Protein 7XVI (pdb70)

Sequence (406 aa):
LKSTTNEQLMSWLNGGKNADDVFKLLTLDDAAETLLASPQLQAWIKFMKKFNTENPKQQTTLIKTLTSHYGDDGVAKIIEAAKQVPATATIAKRLQTEQTQRWIAYEKSPDVVFKLLKLNNAGDKLFKQPQVVTWAKYVDAFNKAHPEQKTTLFSMLKKYDEQTLVDMLIAAQKVPATEKIAVRVQADLTNAWLSIQKSPNAIFKLLKLDMGGDALLESPLFVAWTKYTDYYNLMYHKETFPVISTLTKNYPNDKLASILALASMNPSTESLASQLQRELLENWYKQGNAPSYVFKRLQLDKTGERLFDSPILDTWRQYVDYFRRRKPKQKVNMLAILKEHYKDDGVLAKMLVEASEVSSTKTMATDLLDAFTLRWMYNRESQWLRVEGTSKDNAIRKMYENYDQL

Solvent-accessible surface area: 22952 Å² total; per-residue (Å²): 204,74,86,49,71,110,132,58,10,80,62,21,26,119,60,61,68,60,3,70,48,0,0,51,50,8,83,1,52,135,13,37,152,79,0,11,74,15,89,65,0,91,9,0,31,118,3,23,122,98,24,31,98,111,49,99,190,75,139,26,46,14,9,106,5,1,23,66,62,39,32,20,38,13,1,0,88,11,0,17,66,10,69,151,84,115,95,6,39,104,19,0,152,144,1,7,60,50,3,16,112,60,7,40,73,140,126,73,43,10,58,65,0,13,112,75,0,108,1,58,102,15,20,99,102,0,14,146,48,63,3,0,31,2,0,0,94,0,0,63,25,27,33,170,45,46,108,146,74,174,23,52,0,16,58,26,1,148,141,33,91,60,84,52,2,9,71,14,3,52,58,7,80,148,82,105,75,8,74,108,2,2,76,72,0,54,54,36,0,24,102,30,10,10,82,116,93,60,36,0,27,27,1,0,106,22,18,126,12,59,159,50,5,132,42,6,7,90,29,105,44,1,76,60,1,18,105,8,1,63,121,2,28,133,104,43,128,194,89,68,50,56,29,3,21,1,2,36,132,33,17,83,44,32,84,1,0,39,13,1,12,111,4,37,150,53,113,97,10,31,76,59,0,59,118,9,18,56,63,1,10,71,38,4,36,76,135,26,100,31,15,18,109,0,6,106,42,4,97,11,26,142,46,39,122,24,30,162,94,19,77,20,11,89,4,10,95,62,0,2,50,36,27,76,158,140,74,100,83,128,83,36,108,87,28,24,74,2,24,16,96,72,45,67,104,32,80,6,1,38,22,7,43,117,5,26,140,71,97,108,17,98,112,41,0,65,91,26,26,87,26,13,45,111,103,38,56,209,84,85,74,112,84,94,96,28,119,106,62,142,35,79,42,4,64,69,34,114,148,27,89,104,48,57,121,194

Radius of gyration: 36.87 Å; Cα contacts (8 Å, |Δi|>4): 332; chains: 1; bounding box: 82×107×44 Å

Structure (mmCIF, N/CA/C/O backbone):
data_7XVI
#
_entry.id   7XVI
#
_cell.length_a   47.846
_cell.length_b   89.385
_cell.length_c   129.367
_cell.angle_alpha   90.000
_cell.angle_beta   90.000
_cell.angle_gamma   90.000
#
_symmetry.space_group_name_H-M   'P 2 21 21'
#
loop_
_entity.id
_entity.type
_entity.pdbx_description
1 polymer PITG_15142
2 non-polymer 1,2-ETHANEDIOL
3 non-polymer 'CADMIUM ION'
4 water water
#
loop_
_atom_site.group_PDB
_atom_site.id
_atom_site.type_symbol
_atom_site.label_atom_id
_atom_site.label_alt_id
_atom_site.label_comp_id
_atom_site.label_asym_id
_atom_site.label_entity_id
_atom_site.label_seq_id
_atom_site.pdbx_PDB_ins_code
_atom_site.Cartn_x
_atom_site.Cartn_y
_atom_site.Cartn_z
_atom_site.occupancy
_atom_site.B_iso_or_equiv
_atom_site.auth_seq_id
_atom_site.auth_comp_id
_atom_site.auth_asym_id
_atom_site.auth_atom_id
_atom_site.pdbx_PDB_model_num
ATOM 1 N N . LEU A 1 52 ? 40.650 -52.370 32.029 1.00 60.39 74 LEU A N 1
ATOM 2 C CA . LEU A 1 52 ? 41.638 -53.253 32.637 1.00 63.44 74 LEU A CA 1
ATOM 3 C C . LEU A 1 52 ? 41.968 -54.436 31.729 1.00 61.95 74 LEU A C 1
ATOM 4 O O . LEU A 1 52 ? 42.815 -54.329 30.842 1.00 55.51 74 LEU A O 1
ATOM 9 N N . LYS A 1 53 ? 41.290 -55.561 31.949 1.00 58.67 75 LYS A N 1
ATOM 10 C CA . LYS A 1 53 ? 41.611 -56.780 31.218 1.00 66.28 75 LYS A CA 1
ATOM 11 C C . LYS A 1 53 ? 41.442 -56.566 29.720 1.00 62.36 75 LYS A C 1
ATOM 12 O O . LYS A 1 53 ? 40.437 -56.007 29.269 1.00 58.80 75 LYS A O 1
ATOM 18 N N . SER A 1 54 ? 42.423 -57.022 28.946 1.00 56.74 76 SER A N 1
ATOM 19 C CA . SER A 1 54 ? 42.267 -57.081 27.500 1.00 56.34 76 SER A CA 1
ATOM 20 C C . SER A 1 54 ? 41.533 -58.366 27.139 1.00 55.71 76 SER A C 1
ATOM 21 O O . SER A 1 54 ? 41.941 -59.460 27.543 1.00 55.90 76 SER A O 1
ATOM 24 N N . THR A 1 55 ? 40.444 -58.231 26.384 1.00 49.42 77 THR A N 1
ATOM 25 C CA . THR A 1 55 ? 39.509 -59.337 26.171 1.00 47.98 77 THR A CA 1
ATOM 26 C C . THR A 1 55 ? 39.914 -60.144 24.936 1.00 47.71 77 THR A C 1
ATOM 27 O O . THR A 1 55 ? 39.311 -60.071 23.864 1.00 46.31 77 THR A O 1
ATOM 31 N N . THR A 1 56 ? 40.968 -60.930 25.115 1.00 39.14 78 THR A N 1
ATOM 32 C CA . THR A 1 56 ? 41.407 -61.856 24.084 1.00 34.42 78 THR A CA 1
ATOM 33 C C . THR A 1 56 ? 40.622 -63.158 24.182 1.00 40.18 78 THR A C 1
ATOM 34 O O . THR A 1 56 ? 40.143 -63.535 25.254 1.00 45.55 78 THR A O 1
ATOM 38 N N . ASN A 1 57 ? 40.501 -63.855 23.048 1.00 39.24 79 ASN A N 1
ATOM 39 C CA . ASN A 1 57 ? 39.970 -65.216 23.079 1.00 35.05 79 ASN A CA 1
ATOM 40 C C . ASN A 1 57 ? 40.686 -66.047 24.131 1.00 36.46 79 ASN A C 1
ATOM 41 O O . ASN A 1 57 ? 40.061 -66.809 24.874 1.00 35.17 79 ASN A O 1
ATOM 46 N N . GLU A 1 58 ? 42.012 -65.930 24.184 1.00 39.19 80 GLU A N 1
ATOM 47 C CA . GLU A 1 58 ? 42.808 -66.743 25.095 1.00 33.40 80 GLU A CA 1
ATOM 48 C C . GLU A 1 58 ? 42.455 -66.438 26.551 1.00 32.40 80 GLU A C 1
ATOM 49 O O . GLU A 1 58 ? 42.293 -67.348 27.376 1.00 30.70 80 GLU A O 1
ATOM 55 N N . GLN A 1 59 ? 42.305 -65.149 26.871 1.00 37.99 81 GLN A N 1
ATOM 56 C CA . GLN A 1 59 ? 41.778 -64.721 28.168 1.00 41.83 81 GLN A CA 1
ATOM 57 C C . GLN A 1 59 ? 40.432 -65.362 28.484 1.00 40.33 81 GLN A C 1
ATOM 58 O O . GLN A 1 59 ? 40.214 -65.882 29.588 1.00 34.26 81 GLN A O 1
ATOM 64 N N . LEU A 1 60 ? 39.495 -65.289 27.538 1.00 40.66 82 LEU A N 1
ATOM 65 C CA . LEU A 1 60 ? 38.153 -65.800 27.794 1.00 34.50 82 LEU A CA 1
ATOM 66 C C . LEU A 1 60 ? 38.176 -67.306 28.015 1.00 33.45 82 LEU A C 1
ATOM 67 O O . LEU A 1 60 ? 37.428 -67.830 28.847 1.00 28.20 82 LEU A O 1
ATOM 72 N N . MET A 1 61 ? 39.018 -68.020 27.266 1.00 38.92 83 MET A N 1
ATOM 73 C CA . MET A 1 61 ? 39.194 -69.449 27.503 1.00 36.49 83 MET A CA 1
ATOM 74 C C . MET A 1 61 ? 39.716 -69.698 28.911 1.00 39.75 83 MET A C 1
ATOM 75 O O . MET A 1 61 ? 39.234 -70.593 29.620 1.00 38.96 83 MET A O 1
ATOM 80 N N . SER A 1 62 ? 40.707 -68.909 29.334 1.00 44.11 84 SER A N 1
ATOM 81 C CA . SER A 1 62 ? 41.192 -69.019 30.704 1.00 38.54 84 SER A CA 1
ATOM 82 C C . SER A 1 62 ? 40.038 -68.898 31.691 1.00 35.13 84 SER A C 1
ATOM 83 O O . SER A 1 62 ? 39.875 -69.738 32.582 1.00 38.03 84 SER A O 1
ATOM 86 N N . TRP A 1 63 ? 39.207 -67.863 31.530 1.00 42.87 85 TRP A N 1
ATOM 87 C CA . TRP A 1 63 ? 38.074 -67.687 32.439 1.00 39.15 85 TRP A CA 1
ATOM 88 C C . TRP A 1 63 ? 37.140 -68.889 32.405 1.00 42.30 85 TRP A C 1
ATOM 89 O O . TRP A 1 63 ? 36.789 -69.447 33.451 1.00 44.18 85 TRP A O 1
ATOM 100 N N . LEU A 1 64 ? 36.717 -69.297 31.207 1.00 37.33 86 LEU A N 1
ATOM 101 C CA . LEU A 1 64 ? 35.735 -70.371 31.094 1.00 36.89 86 LEU A CA 1
ATOM 102 C C . LEU A 1 64 ? 36.229 -71.634 31.785 1.00 41.06 86 LEU A C 1
ATOM 103 O O . LEU A 1 64 ? 35.498 -72.256 32.565 1.00 43.88 86 LEU A O 1
ATOM 108 N N . ASN A 1 65 ? 37.479 -72.020 31.523 1.00 36.44 87 ASN A N 1
ATOM 109 C CA . ASN A 1 65 ? 38.015 -73.202 32.188 1.00 39.43 87 ASN A CA 1
ATOM 110 C C . ASN A 1 65 ? 38.263 -72.945 33.669 1.00 40.79 87 ASN A C 1
ATOM 111 O O . ASN A 1 65 ? 38.245 -73.885 34.472 1.00 44.89 87 ASN A O 1
ATOM 116 N N . GLY A 1 66 ? 38.477 -71.685 34.050 1.00 37.78 88 GLY A N 1
ATOM 117 C CA . GLY A 1 66 ? 38.703 -71.333 35.441 1.00 43.40 88 GLY A CA 1
ATOM 118 C C . GLY A 1 66 ? 37.489 -71.479 36.336 1.00 42.86 88 GLY A C 1
ATOM 119 O O . GLY A 1 66 ? 37.615 -71.298 37.552 1.00 36.07 88 GLY A O 1
ATOM 120 N N . GLY A 1 67 ? 36.323 -71.779 35.769 1.00 40.29 89 GLY A N 1
ATOM 121 C CA . GLY A 1 67 ? 35.120 -71.989 36.543 1.00 46.05 89 GLY A CA 1
ATOM 122 C C . GLY A 1 67 ? 34.158 -70.820 36.570 1.00 45.43 89 GLY A C 1
ATOM 123 O O . GLY A 1 67 ? 33.035 -70.979 37.065 1.00 52.56 89 GLY A O 1
ATOM 124 N N . LYS A 1 68 ? 34.558 -69.659 36.057 1.00 40.23 90 LYS A N 1
ATOM 125 C CA . LYS A 1 68 ? 33.656 -68.517 36.018 1.00 37.35 90 LYS A CA 1
ATOM 126 C C . LYS A 1 68 ? 32.414 -68.844 35.198 1.00 40.29 90 LYS A C 1
ATOM 127 O O . LYS A 1 68 ? 32.471 -69.584 34.212 1.00 46.18 90 LYS A O 1
ATOM 133 N N . ASN A 1 69 ? 31.282 -68.288 35.616 1.00 36.63 91 ASN A N 1
ATOM 134 C CA . ASN A 1 69 ? 30.054 -68.347 34.837 1.00 34.17 91 ASN A CA 1
ATOM 135 C C . ASN A 1 69 ? 29.764 -66.975 34.231 1.00 36.82 91 ASN A C 1
ATOM 136 O O . ASN A 1 69 ? 30.539 -66.024 34.377 1.00 38.83 91 ASN A O 1
ATOM 141 N N . ALA A 1 70 ? 28.627 -66.883 33.537 1.00 30.53 92 ALA A N 1
ATOM 142 C CA . ALA A 1 70 ? 28.338 -65.702 32.728 1.00 31.40 92 ALA A CA 1
ATOM 143 C C . ALA A 1 70 ? 28.249 -64.439 33.581 1.00 32.96 92 ALA A C 1
ATOM 144 O O . ALA A 1 70 ? 28.814 -63.400 33.223 1.00 29.34 92 ALA A O 1
ATOM 146 N N . ASP A 1 71 ? 27.543 -64.504 34.713 1.00 31.68 93 ASP A N 1
ATOM 147 C CA . ASP A 1 71 ? 27.411 -63.306 35.540 1.00 35.07 93 ASP A CA 1
ATOM 148 C C . ASP A 1 71 ? 28.735 -62.925 36.178 1.00 33.06 93 ASP A C 1
ATOM 149 O O . ASP A 1 71 ? 29.020 -61.732 36.367 1.00 34.86 93 ASP A O 1
ATOM 154 N N . ASP A 1 72 ? 29.558 -63.918 36.504 1.00 35.94 94 ASP A N 1
ATOM 155 C CA . ASP A 1 72 ? 30.898 -63.626 36.989 1.00 42.03 94 ASP A CA 1
ATOM 156 C C . ASP A 1 72 ? 31.648 -62.759 35.988 1.00 32.46 94 ASP A C 1
ATOM 157 O O . ASP A 1 72 ? 32.167 -61.695 36.336 1.00 28.51 94 ASP A O 1
ATOM 162 N N . VAL A 1 73 ? 31.675 -63.184 34.723 1.00 28.71 95 VAL A N 1
ATOM 163 C CA . VAL A 1 73 ? 32.392 -62.435 33.696 1.00 27.04 95 VAL A CA 1
ATOM 164 C C . VAL A 1 73 ? 31.743 -61.077 33.449 1.00 27.93 95 VAL A C 1
ATOM 165 O O . VAL A 1 73 ? 32.438 -60.095 33.157 1.00 25.82 95 VAL A O 1
ATOM 169 N N . PHE A 1 74 ? 30.412 -60.995 33.542 1.00 30.14 96 PHE A N 1
ATOM 170 C CA . PHE A 1 74 ? 29.740 -59.700 33.465 1.00 28.03 96 PHE A CA 1
ATOM 171 C C . PHE A 1 74 ? 30.299 -58.732 34.498 1.00 29.40 96 PHE A C 1
ATOM 172 O O . PHE A 1 74 ? 30.621 -57.581 34.183 1.00 33.92 96 PHE A O 1
ATOM 180 N N . LYS A 1 75 ? 30.407 -59.184 35.749 1.00 29.77 97 LYS A N 1
ATOM 181 C CA . LYS A 1 75 ? 30.963 -58.324 36.791 1.00 30.20 97 LYS A CA 1
ATOM 182 C C . LYS A 1 75 ? 32.443 -58.026 36.546 1.00 32.11 97 LYS A C 1
ATOM 183 O O . LYS A 1 75 ? 32.894 -56.893 36.756 1.00 33.42 97 LYS A O 1
ATOM 185 N N . LEU A 1 76 ? 33.217 -59.022 36.101 1.00 31.31 98 LEU A N 1
ATOM 186 C CA . LEU A 1 76 ? 34.640 -58.798 35.847 1.00 28.45 98 LEU A CA 1
ATOM 187 C C . LEU A 1 76 ? 34.865 -57.748 34.764 1.00 32.24 98 LEU A C 1
ATOM 188 O O . LEU A 1 76 ? 35.704 -56.855 34.920 1.00 38.78 98 LEU A O 1
ATOM 193 N N . LEU A 1 77 ? 34.131 -57.834 33.654 1.00 30.62 99 LEU A N 1
ATOM 194 C CA . LEU A 1 77 ? 34.290 -56.801 32.634 1.00 30.58 99 LEU A CA 1
ATOM 195 C C . LEU A 1 77 ? 33.693 -55.467 33.050 1.00 36.40 99 LEU A C 1
ATOM 196 O O . LEU A 1 77 ? 33.774 -54.505 32.276 1.00 36.47 99 LEU A O 1
ATOM 201 N N . THR A 1 78 ? 33.100 -55.387 34.242 1.00 36.32 100 THR A N 1
ATOM 202 C CA . THR A 1 78 ? 32.503 -54.152 34.748 1.00 39.43 100 THR A CA 1
ATOM 203 C C . THR A 1 78 ? 31.366 -53.674 33.847 1.00 40.11 100 THR A C 1
ATOM 204 O O . THR A 1 78 ? 31.182 -52.474 33.635 1.00 40.05 100 THR A O 1
ATOM 208 N N . LEU A 1 79 ? 30.594 -54.616 33.309 1.00 37.05 101 LEU A N 1
ATOM 209 C CA . LEU A 1 79 ? 29.440 -54.248 32.503 1.00 39.60 101 LEU A CA 1
ATOM 210 C C . LEU A 1 79 ? 28.193 -54.002 33.341 1.00 38.56 101 LEU A C 1
ATOM 211 O O . LEU A 1 79 ? 27.171 -53.575 32.794 1.00 33.67 101 LEU A O 1
ATOM 216 N N . ASP A 1 80 ? 28.247 -54.275 34.642 1.00 37.29 102 ASP A N 1
ATOM 217 C CA . ASP A 1 80 ? 27.370 -53.585 35.573 1.00 34.87 102 ASP A CA 1
ATOM 218 C C . ASP A 1 80 ? 27.916 -52.181 35.808 1.00 45.95 102 ASP A C 1
ATOM 219 O O . ASP A 1 80 ? 29.119 -51.932 35.687 1.00 48.60 102 ASP A O 1
ATOM 224 N N . ASP A 1 81 ? 27.022 -51.256 36.146 1.00 46.07 103 ASP A N 1
ATOM 225 C CA . ASP A 1 81 ? 27.411 -49.860 36.347 1.00 48.41 103 ASP A CA 1
ATOM 226 C C . ASP A 1 81 ? 28.155 -49.315 35.129 1.00 46.25 103 ASP A C 1
ATOM 227 O O . ASP A 1 81 ? 29.186 -48.650 35.248 1.00 47.37 103 ASP A O 1
ATOM 232 N N . ALA A 1 82 ? 27.641 -49.628 33.938 1.00 37.28 104 ALA A N 1
ATOM 233 C CA . ALA A 1 82 ? 28.148 -49.042 32.704 1.00 30.20 104 ALA A CA 1
ATOM 234 C C . ALA A 1 82 ? 27.009 -48.741 31.738 1.00 34.99 104 ALA A C 1
ATOM 235 O O . ALA A 1 82 ? 27.198 -48.781 30.517 1.00 37.80 104 ALA A O 1
ATOM 237 N N . ALA A 1 83 ? 25.823 -48.432 32.270 1.00 33.75 105 ALA A N 1
ATOM 238 C CA . ALA A 1 83 ? 24.657 -48.224 31.417 1.00 31.90 105 ALA A CA 1
ATOM 239 C C . ALA A 1 83 ? 24.892 -47.115 30.403 1.00 37.93 105 ALA A C 1
ATOM 240 O O . ALA A 1 83 ? 24.282 -47.117 29.328 1.00 38.05 105 ALA A O 1
ATOM 242 N N . GLU A 1 84 ? 25.763 -46.160 30.725 1.00 43.17 106 GLU A N 1
ATOM 243 C CA . GLU A 1 84 ? 26.040 -45.074 29.795 1.00 42.55 106 GLU A CA 1
ATOM 244 C C . GLU A 1 84 ? 26.738 -45.580 28.541 1.00 43.05 106 GLU A C 1
ATOM 245 O O . GLU A 1 84 ? 26.560 -45.009 27.459 1.00 45.85 106 GLU A O 1
ATOM 251 N N . THR A 1 85 ? 27.524 -46.651 28.662 1.00 41.30 107 THR A N 1
ATOM 252 C CA . THR A 1 85 ? 28.520 -46.986 27.656 1.00 48.67 107 THR A CA 1
ATOM 253 C C . THR A 1 85 ? 28.489 -48.428 27.167 1.00 44.77 107 THR A C 1
ATOM 254 O O . THR A 1 85 ? 29.127 -48.722 26.149 1.00 36.89 107 THR A O 1
ATOM 258 N N . LEU A 1 86 ? 27.767 -49.330 27.837 1.00 35.37 108 LEU A N 1
ATOM 259 C CA . LEU A 1 86 ? 28.007 -50.756 27.638 1.00 30.39 108 LEU A CA 1
ATOM 260 C C . LEU A 1 86 ? 27.584 -51.239 26.255 1.00 28.04 108 LEU A C 1
ATOM 261 O O . LEU A 1 86 ? 28.192 -52.175 25.722 1.00 32.23 108 LEU A O 1
ATOM 266 N N . LEU A 1 87 ? 26.556 -50.638 25.655 1.00 23.88 109 LEU A N 1
ATOM 267 C CA . LEU A 1 87 ? 26.124 -51.118 24.346 1.00 27.08 109 LEU A CA 1
ATOM 268 C C . LEU A 1 87 ? 27.169 -50.854 23.270 1.00 30.57 109 LEU A C 1
ATOM 269 O O . LEU A 1 87 ? 27.252 -51.607 22.294 1.00 31.14 109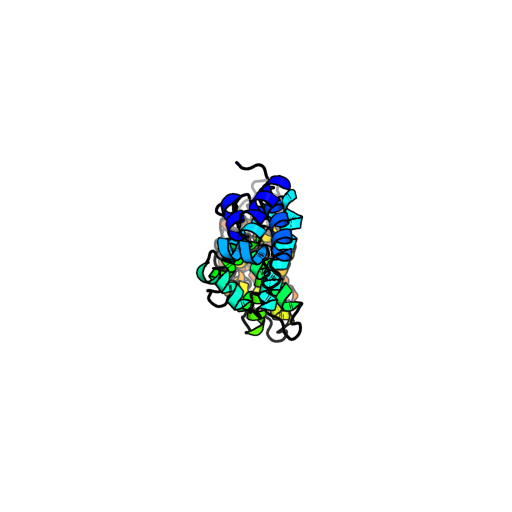 LEU A O 1
ATOM 274 N N . ALA A 1 88 ? 27.972 -49.802 23.425 1.00 33.09 110 ALA A N 1
ATOM 275 C CA . ALA A 1 88 ? 29.024 -49.500 22.466 1.00 34.98 110 ALA A CA 1
ATOM 276 C C . ALA A 1 88 ? 30.386 -50.052 22.868 1.00 38.53 110 ALA A C 1
ATOM 277 O O . ALA A 1 88 ? 31.257 -50.195 22.003 1.00 40.90 110 ALA A O 1
ATOM 279 N N . SER A 1 89 ? 30.592 -50.362 24.147 1.00 33.66 111 SER A N 1
ATOM 280 C CA . SER A 1 89 ? 31.880 -50.871 24.588 1.00 31.44 111 SER A CA 1
ATOM 281 C C . SER A 1 89 ? 32.156 -52.237 23.960 1.00 43.32 111 SER A C 1
ATOM 282 O O . SER A 1 89 ? 31.233 -53.027 23.736 1.00 46.12 111 SER A O 1
ATOM 285 N N . PRO A 1 90 ? 33.424 -52.541 23.668 1.00 40.67 112 PRO A N 1
ATOM 286 C CA . PRO A 1 90 ? 33.775 -53.891 23.204 1.00 39.67 112 PRO A CA 1
ATOM 287 C C . PRO A 1 90 ? 33.781 -54.934 24.311 1.00 37.46 112 PRO A C 1
ATOM 288 O O . PRO A 1 90 ? 33.812 -56.138 24.007 1.00 37.24 112 PRO A O 1
ATOM 292 N N . GLN A 1 91 ? 33.751 -54.516 25.579 1.00 30.72 113 GLN A N 1
ATOM 293 C CA . GLN A 1 91 ? 33.636 -55.485 26.662 1.00 32.07 113 GLN A CA 1
ATOM 294 C C . GLN A 1 91 ? 32.353 -56.291 26.528 1.00 29.56 113 GLN A C 1
ATOM 295 O O . GLN A 1 91 ? 32.338 -57.500 26.786 1.00 30.29 113 GLN A O 1
ATOM 301 N N . LEU A 1 92 ? 31.265 -55.642 26.113 1.00 29.41 114 LEU A N 1
ATOM 302 C CA . LEU A 1 92 ? 30.016 -56.368 25.921 1.00 28.15 114 LEU A CA 1
ATOM 303 C C . LEU A 1 92 ? 30.146 -57.411 24.818 1.00 28.23 114 LEU A C 1
ATOM 304 O O . LEU A 1 92 ? 29.615 -58.519 24.940 1.00 29.84 114 LEU A O 1
ATOM 309 N N . GLN A 1 93 ? 30.839 -57.078 23.728 1.00 29.96 115 GLN A N 1
ATOM 310 C CA . GLN A 1 93 ? 31.022 -58.051 22.655 1.00 29.03 115 GLN A CA 1
ATOM 311 C C . GLN A 1 93 ? 31.868 -59.231 23.119 1.00 31.11 115 GLN A C 1
ATOM 312 O O . GLN A 1 93 ? 31.568 -60.394 22.797 1.00 33.29 115 GLN A O 1
ATOM 318 N N . ALA A 1 94 ? 32.936 -58.954 23.870 1.00 25.00 116 ALA A N 1
ATOM 319 C CA . ALA A 1 94 ? 33.707 -60.043 24.452 1.00 24.30 116 ALA A CA 1
ATOM 320 C C . ALA A 1 94 ? 32.816 -60.922 25.320 1.00 30.87 116 ALA A C 1
ATOM 321 O O . ALA A 1 94 ? 32.882 -62.158 25.253 1.00 35.90 116 ALA A O 1
ATOM 323 N N . TRP A 1 95 ? 31.963 -60.297 26.133 1.00 28.32 117 TRP A N 1
ATOM 324 C CA . TRP A 1 95 ? 31.064 -61.067 26.980 1.00 23.35 117 TRP A CA 1
ATOM 325 C C . TRP A 1 95 ? 30.058 -61.860 26.157 1.00 24.68 117 TRP A C 1
ATOM 326 O O . TRP A 1 95 ? 29.594 -62.905 26.606 1.00 25.97 117 TRP A O 1
ATOM 337 N N . ILE A 1 96 ? 29.702 -61.386 24.963 1.00 26.58 118 ILE A N 1
ATOM 338 C CA . ILE A 1 96 ? 28.788 -62.146 24.110 1.00 30.32 118 ILE A CA 1
ATOM 339 C C . ILE A 1 96 ? 29.472 -63.406 23.583 1.00 31.20 118 ILE A C 1
ATOM 340 O O . ILE A 1 96 ? 28.888 -64.501 23.581 1.00 32.51 118 ILE A O 1
ATOM 345 N N . LYS A 1 97 ? 30.709 -63.263 23.100 1.00 28.58 119 LYS A N 1
ATOM 346 C CA . LYS A 1 97 ? 31.533 -64.439 22.818 1.00 28.35 119 LYS A CA 1
ATOM 347 C C . LYS A 1 97 ? 31.519 -65.422 23.982 1.00 29.04 119 LYS A C 1
ATOM 348 O O . LYS A 1 97 ? 31.215 -66.617 23.817 1.00 33.70 119 LYS A O 1
ATOM 354 N N . PHE A 1 98 ? 31.866 -64.931 25.170 1.00 23.96 120 PHE A N 1
ATOM 355 C CA . PHE A 1 98 ? 31.961 -65.827 26.313 1.00 21.14 120 PHE A CA 1
ATOM 356 C C . PHE A 1 98 ? 30.606 -66.450 26.620 1.00 23.53 120 PHE A C 1
ATOM 357 O O . PHE A 1 98 ? 30.530 -67.618 27.007 1.00 28.51 120 PHE A O 1
ATOM 365 N N . MET A 1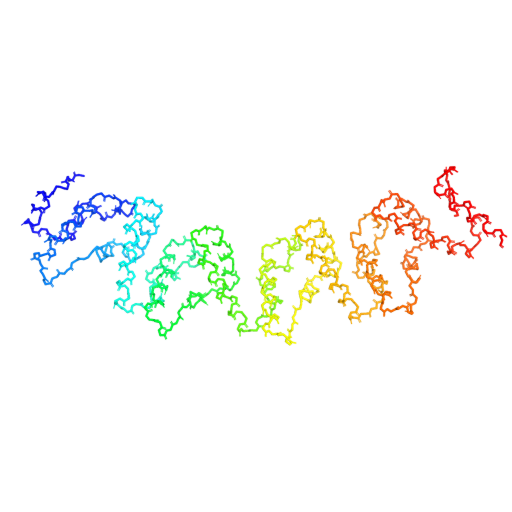 99 ? 29.526 -65.680 26.456 1.00 25.26 121 MET A N 1
ATOM 366 C CA . MET A 1 99 ? 28.179 -66.215 26.613 1.00 26.96 121 MET A CA 1
ATOM 367 C C . MET A 1 99 ? 27.961 -67.421 25.726 1.00 29.89 121 MET A C 1
ATOM 368 O O . MET A 1 99 ? 27.466 -68.455 26.179 1.00 30.33 121 MET A O 1
ATOM 373 N N . LYS A 1 100 ? 28.256 -67.281 24.436 1.00 27.45 122 LYS A N 1
ATOM 374 C CA . LYS A 1 100 ? 28.004 -68.389 23.523 1.00 27.11 122 LYS A CA 1
ATOM 375 C C . LYS A 1 100 ? 28.805 -69.613 23.936 1.00 31.31 122 LYS A C 1
ATOM 376 O O . LYS A 1 100 ? 28.274 -70.734 24.007 1.00 33.31 122 LYS A O 1
ATOM 382 N N . LYS A 1 101 ? 30.085 -69.418 24.248 1.00 30.55 123 LYS A N 1
ATOM 383 C CA . LYS A 1 101 ? 30.889 -70.593 24.558 1.00 25.72 123 LYS A CA 1
ATOM 384 C C . LYS A 1 101 ? 30.447 -71.231 25.874 1.00 31.99 123 LYS A C 1
ATOM 385 O O . LYS A 1 101 ? 30.452 -72.461 26.005 1.00 37.26 123 LYS A O 1
ATOM 391 N N . PHE A 1 102 ? 30.046 -70.417 26.853 1.00 32.02 124 PHE A N 1
ATOM 392 C CA . PHE A 1 102 ? 29.508 -70.944 28.105 1.00 26.93 124 PHE A CA 1
ATOM 393 C C . PHE A 1 102 ? 28.208 -71.701 27.868 1.00 26.33 124 PHE A C 1
ATOM 394 O O . PHE A 1 102 ? 27.996 -72.786 28.420 1.00 27.33 124 PHE A O 1
ATOM 402 N N . ASN A 1 103 ? 27.321 -71.130 27.051 1.00 29.00 125 ASN A N 1
ATOM 403 C CA . ASN A 1 103 ? 26.066 -71.782 26.698 1.00 29.61 125 ASN A CA 1
ATOM 404 C C . ASN A 1 103 ? 26.322 -73.178 26.162 1.00 36.98 125 ASN A C 1
ATOM 405 O O . ASN A 1 103 ? 25.669 -74.147 26.567 1.00 37.75 125 ASN A O 1
ATOM 410 N N . THR A 1 104 ? 27.277 -73.298 25.236 1.00 39.45 126 THR A N 1
ATOM 411 C CA . THR A 1 104 ? 27.586 -74.611 24.681 1.00 38.25 126 THR A CA 1
ATOM 412 C C . THR A 1 104 ? 27.921 -75.620 25.777 1.00 35.44 126 THR A C 1
ATOM 413 O O . THR A 1 104 ? 27.397 -76.739 25.786 1.00 33.35 126 THR A O 1
ATOM 417 N N . GLU A 1 105 ? 28.777 -75.238 26.725 1.00 37.86 127 GLU A N 1
ATOM 418 C CA . GLU A 1 105 ? 29.309 -76.234 27.646 1.00 40.36 127 GLU A CA 1
ATOM 419 C C . GLU A 1 105 ? 28.322 -76.588 28.754 1.00 34.92 127 GLU A C 1
ATOM 420 O O . GLU A 1 105 ? 28.514 -77.600 29.439 1.00 43.06 127 GLU A O 1
ATOM 426 N N . ASN A 1 106 ? 27.266 -75.788 28.933 1.00 30.24 128 ASN A N 1
ATOM 427 C CA . ASN A 1 106 ? 26.278 -75.977 29.995 1.00 33.07 128 ASN A CA 1
ATOM 428 C C . ASN A 1 106 ? 24.881 -76.077 29.366 1.00 34.97 128 ASN A C 1
ATOM 429 O O . ASN A 1 106 ? 24.077 -75.147 29.472 1.00 38.76 128 ASN A O 1
ATOM 434 N N . PRO A 1 107 ? 24.589 -77.191 28.687 1.00 37.12 129 PRO A N 1
ATOM 435 C CA . PRO A 1 107 ? 23.362 -77.256 27.867 1.00 40.13 129 PRO A CA 1
ATOM 436 C C . PRO A 1 107 ? 22.059 -77.324 28.659 1.00 46.37 129 PRO A C 1
ATOM 437 O O . PRO A 1 107 ? 21.005 -77.046 28.076 1.00 44.32 129 PRO A O 1
ATOM 441 N N . LYS A 1 108 ? 22.075 -77.657 29.950 1.00 49.03 130 LYS A N 1
ATOM 442 C CA . LYS A 1 108 ? 20.841 -77.720 30.724 1.00 52.21 130 LYS A CA 1
ATOM 443 C C . LYS A 1 108 ? 20.352 -76.342 31.139 1.00 51.69 130 LYS A C 1
ATOM 444 O O . LYS A 1 108 ? 19.218 -76.231 31.620 1.00 54.66 130 LYS A O 1
ATOM 450 N N . GLN A 1 109 ? 21.193 -75.310 30.972 1.00 46.75 131 GLN A N 1
ATOM 451 C CA . GLN A 1 109 ? 20.896 -73.895 31.206 1.00 40.85 131 GLN A CA 1
ATOM 452 C C . GLN A 1 109 ? 21.363 -72.991 30.074 1.00 41.50 131 GLN A C 1
ATOM 453 O O . GLN A 1 109 ? 22.503 -73.101 29.614 1.00 44.48 131 GLN A O 1
ATOM 459 N N . GLN A 1 110 ? 20.509 -72.040 29.690 1.00 42.16 132 GLN A N 1
ATOM 460 C CA . GLN A 1 110 ? 20.846 -71.037 28.687 1.00 39.06 132 GLN A CA 1
ATOM 461 C C . GLN A 1 110 ? 20.903 -69.668 29.348 1.00 31.76 132 GLN A C 1
ATOM 462 O O . GLN A 1 110 ? 20.139 -69.381 30.275 1.00 29.81 132 GLN A O 1
ATOM 468 N N . THR A 1 111 ? 21.829 -68.836 28.890 1.00 26.59 133 THR A N 1
ATOM 469 C CA . THR A 1 111 ? 21.835 -67.432 29.261 1.00 26.26 133 THR A CA 1
ATOM 470 C C . THR A 1 111 ? 21.681 -66.592 28.004 1.00 25.68 133 THR A C 1
ATOM 471 O O . THR A 1 111 ? 22.173 -66.951 26.929 1.00 26.78 133 THR A O 1
ATOM 475 N N . THR A 1 112 ? 20.969 -65.485 28.150 1.00 24.84 134 THR A N 1
ATOM 476 C CA . THR A 1 112 ? 20.759 -64.526 27.083 1.00 23.01 134 THR A CA 1
ATOM 477 C C . THR A 1 112 ? 21.286 -63.162 27.509 1.00 25.43 134 THR A C 1
ATOM 478 O O . THR A 1 112 ? 21.432 -62.868 28.700 1.00 29.62 134 THR A O 1
ATOM 482 N N . LEU A 1 113 ? 21.562 -62.328 26.507 1.00 19.77 135 LEU A N 1
ATOM 483 C CA . LEU A 1 113 ? 21.918 -60.936 26.763 1.00 21.40 135 LEU A CA 1
ATOM 484 C C . LEU A 1 113 ? 20.790 -60.195 27.469 1.00 21.05 135 LEU A C 1
ATOM 485 O O . LEU A 1 113 ? 21.014 -59.491 28.463 1.00 16.57 135 LEU A O 1
ATOM 490 N N . ILE A 1 114 ? 19.569 -60.332 26.950 1.00 23.43 136 ILE A N 1
ATOM 491 C CA . ILE A 1 114 ? 18.442 -59.563 27.465 1.00 21.25 136 ILE A CA 1
ATOM 492 C C . ILE A 1 114 ? 18.213 -59.887 28.935 1.00 21.73 136 ILE A C 1
ATOM 493 O O . ILE A 1 114 ? 18.020 -58.992 29.765 1.00 22.14 136 ILE A O 1
ATOM 498 N N . LYS A 1 115 ? 18.257 -61.177 29.281 1.00 23.08 137 LYS A N 1
ATOM 499 C CA . LYS A 1 115 ? 17.991 -61.587 30.656 1.00 20.95 137 LYS A CA 1
ATOM 500 C C . LYS A 1 115 ? 19.095 -61.125 31.602 1.00 19.32 137 LYS A C 1
ATOM 501 O O . LYS A 1 115 ? 18.820 -60.749 32.744 1.00 21.22 137 LYS A O 1
ATOM 507 N N . THR A 1 116 ? 20.349 -61.138 31.150 1.00 18.21 138 THR A N 1
ATOM 508 C CA . THR A 1 116 ? 21.445 -60.694 32.009 1.00 17.42 138 THR A CA 1
ATOM 509 C C . THR A 1 116 ? 21.375 -59.189 32.258 1.00 18.05 138 THR A C 1
ATOM 510 O O . THR A 1 116 ? 21.477 -58.725 33.406 1.00 19.09 138 THR A O 1
ATOM 514 N N . LEU A 1 117 ? 21.191 -58.408 31.190 1.00 19.65 139 LEU A N 1
ATOM 515 C CA . LEU A 1 117 ? 21.013 -56.971 31.367 1.00 18.25 139 LEU A CA 1
ATOM 516 C C . LEU A 1 117 ? 19.793 -56.669 32.223 1.00 18.28 139 LEU A C 1
ATOM 517 O O . LEU A 1 117 ? 19.787 -55.683 32.965 1.00 22.48 139 LEU A O 1
ATOM 522 N N . THR A 1 118 ? 18.755 -57.503 32.143 1.00 17.51 140 THR A N 1
ATOM 523 C CA . THR A 1 118 ? 17.605 -57.317 33.019 1.00 18.35 140 THR A CA 1
ATOM 524 C C . THR A 1 118 ? 17.980 -57.588 34.470 1.00 22.01 140 THR A C 1
ATOM 525 O O . THR A 1 118 ? 17.698 -56.773 35.351 1.00 26.15 140 THR A O 1
ATOM 529 N N . SER A 1 119 ? 18.670 -58.698 34.726 1.00 19.53 141 SER A N 1
ATOM 530 C CA . SER A 1 119 ? 19.118 -58.993 36.080 1.00 17.26 141 SER A CA 1
ATOM 531 C C . SER A 1 119 ? 19.907 -57.833 36.664 1.00 23.70 141 SER A C 1
ATOM 532 O O . SER A 1 119 ? 19.855 -57.589 37.875 1.00 30.43 141 SER A O 1
ATOM 535 N N . HIS A 1 120 ? 20.642 -57.105 35.825 1.00 21.33 142 HIS A N 1
ATOM 536 C CA . HIS A 1 120 ? 21.513 -56.060 36.349 1.00 19.52 142 HIS A CA 1
ATOM 537 C C . HIS A 1 120 ? 20.946 -54.644 36.254 1.00 24.28 142 HIS A C 1
ATOM 538 O O . HIS A 1 120 ? 21.545 -53.728 36.826 1.00 26.91 142 HIS A O 1
ATOM 545 N N . TYR A 1 121 ? 19.827 -54.425 35.551 1.00 27.08 143 TYR A N 1
ATOM 546 C CA . TYR A 1 121 ? 19.290 -53.073 35.418 1.00 22.30 143 TYR A CA 1
ATOM 547 C C . TYR A 1 121 ? 17.767 -52.971 35.479 1.00 27.12 143 TYR A C 1
ATOM 548 O O . TYR A 1 121 ? 17.227 -51.881 35.245 1.00 25.58 143 TYR A O 1
ATOM 557 N N . GLY A 1 122 ? 17.048 -54.048 35.754 1.00 21.31 144 GLY A N 1
ATOM 558 C CA . GLY A 1 122 ? 15.613 -53.966 35.628 1.00 23.72 144 GLY A CA 1
ATOM 559 C C . GLY A 1 122 ? 15.156 -53.678 34.210 1.00 23.44 144 GLY A C 1
ATOM 560 O O . GLY A 1 122 ? 15.937 -53.260 33.336 1.00 23.12 144 GLY A O 1
ATOM 561 N N . ASP A 1 123 ? 13.862 -53.902 33.981 1.00 20.55 145 ASP A N 1
ATOM 562 C CA . ASP A 1 123 ? 13.272 -53.563 32.696 1.00 19.06 145 ASP A CA 1
ATOM 563 C C . ASP A 1 123 ? 13.434 -52.077 32.408 1.00 20.29 145 ASP A C 1
ATOM 564 O O . ASP A 1 123 ? 13.657 -51.680 31.258 1.00 19.28 145 ASP A O 1
ATOM 569 N N . ASP A 1 124 ? 13.345 -51.240 33.446 1.00 24.70 146 ASP A N 1
ATOM 570 C CA . ASP A 1 124 ? 13.498 -49.804 33.241 1.00 23.91 146 ASP A CA 1
ATOM 571 C C . ASP A 1 124 ? 14.903 -49.448 32.761 1.00 26.14 146 ASP A C 1
ATOM 572 O O . ASP A 1 124 ? 15.051 -48.630 31.844 1.00 25.15 146 ASP A O 1
ATOM 577 N N . GLY A 1 125 ? 15.953 -50.038 33.349 1.00 21.47 147 GLY A N 1
ATOM 578 C CA . GLY A 1 125 ? 17.290 -49.749 32.873 1.00 19.78 147 GLY A CA 1
ATOM 579 C C . GLY A 1 125 ? 17.531 -50.259 31.469 1.00 17.42 147 GLY A C 1
ATOM 580 O O . GLY A 1 125 ? 18.155 -49.575 30.657 1.00 19.11 147 GLY A O 1
ATOM 581 N N . VAL A 1 126 ? 17.053 -51.466 31.156 1.00 13.30 148 VAL A N 1
ATOM 582 C CA . VAL A 1 126 ? 17.253 -51.953 29.793 1.00 12.42 148 VAL A CA 1
ATOM 583 C C . VAL A 1 126 ? 16.534 -51.049 28.795 1.00 15.30 148 VAL A C 1
ATOM 584 O O . VAL A 1 126 ? 17.075 -50.722 27.731 1.00 17.06 148 VAL A O 1
ATOM 588 N N . ALA A 1 127 ? 15.314 -50.619 29.124 1.00 18.58 149 ALA A N 1
ATOM 589 C CA . ALA A 1 127 ? 14.579 -49.730 28.229 1.00 18.20 149 ALA A CA 1
ATOM 590 C C . ALA A 1 127 ? 15.316 -48.410 28.040 1.00 18.26 149 ALA A C 1
ATOM 591 O O . ALA A 1 127 ? 15.475 -47.926 26.910 1.00 22.40 149 ALA A O 1
ATOM 593 N N . LYS A 1 128 ? 15.769 -47.807 29.141 1.00 15.59 150 LYS A N 1
ATOM 594 C CA . LYS A 1 128 ? 16.482 -46.541 29.041 1.00 14.89 150 LYS A CA 1
ATOM 595 C C . LYS A 1 128 ? 17.759 -46.702 28.232 1.00 16.87 150 LYS A C 1
ATOM 596 O O . LYS A 1 128 ? 18.092 -45.843 27.405 1.00 23.22 150 LYS A O 1
ATOM 602 N N . ILE A 1 129 ? 18.479 -47.806 28.441 1.00 14.71 151 ILE A N 1
ATOM 603 C CA . ILE A 1 129 ? 19.719 -48.036 27.712 1.00 14.78 151 ILE A CA 1
ATOM 604 C C . ILE A 1 129 ? 19.442 -48.165 26.223 1.00 15.79 151 ILE A C 1
ATOM 605 O O . ILE A 1 129 ? 20.154 -47.587 25.398 1.00 16.76 151 ILE A O 1
ATOM 610 N N . ILE A 1 130 ? 18.405 -48.918 25.850 1.00 17.47 152 ILE A N 1
ATOM 611 C CA . ILE A 1 130 ? 18.089 -49.081 24.432 1.00 20.02 152 ILE A CA 1
ATOM 612 C C . ILE A 1 130 ? 17.722 -47.742 23.808 1.00 23.58 152 ILE A C 1
ATOM 613 O O . ILE A 1 130 ? 18.178 -47.399 22.707 1.00 25.81 152 ILE A O 1
ATOM 618 N N . GLU A 1 131 ? 16.866 -46.976 24.488 1.00 22.31 153 GLU A N 1
ATOM 619 C CA . GLU A 1 131 ? 16.408 -45.715 23.915 1.00 21.73 153 GLU A CA 1
ATOM 620 C C . GLU A 1 131 ? 17.555 -44.725 23.766 1.00 24.54 153 GLU A C 1
ATOM 621 O O . GLU A 1 131 ? 17.649 -44.021 22.754 1.00 23.51 153 GLU A O 1
ATOM 627 N N . ALA A 1 132 ? 18.444 -44.658 24.761 1.00 29.74 154 ALA A N 1
ATOM 628 C CA . ALA A 1 132 ? 19.631 -43.819 24.628 1.00 26.21 154 ALA A CA 1
ATOM 629 C C . ALA A 1 132 ? 20.544 -44.325 23.516 1.00 30.66 154 ALA A C 1
ATOM 630 O O . ALA A 1 132 ? 21.103 -43.533 22.750 1.00 36.43 154 ALA A O 1
ATOM 632 N N . ALA A 1 133 ? 20.703 -45.646 23.413 1.00 32.18 155 ALA A N 1
ATOM 633 C CA . ALA A 1 133 ? 21.634 -46.228 22.455 1.00 31.02 155 ALA A CA 1
ATOM 634 C C . ALA A 1 133 ? 21.202 -45.963 21.021 1.00 30.38 155 ALA A C 1
ATOM 635 O O . ALA A 1 133 ? 22.044 -45.736 20.145 1.00 29.57 155 ALA A O 1
ATOM 637 N N . LYS A 1 134 ? 19.898 -45.997 20.757 1.00 30.84 156 LYS A N 1
ATOM 638 C CA . LYS A 1 134 ? 19.459 -45.760 19.387 1.00 32.65 156 LYS A CA 1
ATOM 639 C C . LYS A 1 134 ? 19.681 -44.321 18.941 1.00 32.42 156 LYS A C 1
ATOM 640 O O . LYS A 1 134 ? 19.491 -44.026 17.756 1.00 39.28 156 LYS A O 1
ATOM 646 N N . GLN A 1 135 ? 20.063 -43.424 19.852 1.00 37.06 157 GLN A N 1
ATOM 647 C CA . GLN A 1 135 ? 20.406 -42.063 19.454 1.00 40.99 157 GLN A CA 1
ATOM 648 C C . GLN A 1 135 ? 21.770 -42.012 18.771 1.00 36.47 157 GLN A C 1
ATOM 649 O O . GLN A 1 135 ? 21.922 -41.381 17.719 1.00 30.39 157 GLN A O 1
ATOM 655 N N . VAL A 1 136 ? 22.768 -42.671 19.352 1.00 32.26 158 VAL A N 1
ATOM 656 C CA . VAL A 1 136 ? 24.086 -42.777 18.729 1.00 30.00 158 VAL A CA 1
ATOM 657 C C . VAL A 1 136 ? 23.966 -43.699 17.523 1.00 33.49 158 VAL A C 1
ATOM 658 O O . VAL A 1 136 ? 23.545 -44.856 17.671 1.00 41.05 158 VAL A O 1
ATOM 662 N N . PRO A 1 137 ? 24.312 -43.239 16.319 1.00 30.53 159 PRO A N 1
ATOM 663 C CA . PRO A 1 137 ? 24.138 -44.096 15.134 1.00 29.63 159 PRO A CA 1
ATOM 664 C C . PRO A 1 137 ? 24.936 -45.387 15.190 1.00 31.84 159 PRO A C 1
ATOM 665 O O . PRO A 1 137 ? 24.457 -46.420 14.704 1.00 38.21 159 PRO A O 1
ATOM 669 N N . ALA A 1 138 ? 26.139 -45.368 15.769 1.00 30.76 160 ALA A N 1
ATOM 670 C CA . ALA A 1 138 ? 26.932 -46.591 15.837 1.00 32.50 160 ALA A CA 1
ATOM 671 C C . ALA A 1 138 ? 26.210 -47.678 16.623 1.00 34.57 160 ALA A C 1
ATOM 672 O O . ALA A 1 138 ? 26.345 -48.867 16.310 1.00 28.06 160 ALA A O 1
ATOM 674 N N . THR A 1 139 ? 25.441 -47.291 17.641 1.00 33.54 161 THR A N 1
ATOM 675 C CA . THR A 1 139 ? 24.715 -48.255 18.456 1.00 28.26 161 THR A CA 1
ATOM 676 C C . THR A 1 139 ? 23.381 -48.669 17.847 1.00 34.13 161 THR A C 1
ATOM 677 O O . THR A 1 139 ? 22.844 -49.711 18.235 1.00 39.00 161 THR A O 1
ATOM 681 N N . ALA A 1 140 ? 22.870 -47.915 16.869 1.00 31.33 162 ALA A N 1
ATOM 682 C CA . ALA A 1 140 ? 21.471 -48.039 16.465 1.00 30.09 162 ALA A CA 1
ATOM 683 C C . ALA A 1 140 ? 21.072 -49.479 16.155 1.00 31.43 162 ALA A C 1
ATOM 684 O O . ALA A 1 140 ? 19.980 -49.923 16.533 1.00 39.05 162 ALA A O 1
ATOM 686 N N . THR A 1 141 ? 21.934 -50.226 15.465 1.00 27.41 163 THR A N 1
ATOM 687 C CA . THR A 1 141 ? 21.572 -51.584 15.065 1.00 28.29 163 THR A CA 1
ATOM 688 C C . THR A 1 141 ? 21.378 -52.492 16.275 1.00 33.78 163 THR A C 1
ATOM 689 O O . THR A 1 141 ? 20.334 -53.145 16.425 1.00 39.77 163 THR A O 1
ATOM 693 N N . ILE A 1 142 ? 22.378 -52.545 17.156 1.00 31.72 164 ILE A N 1
ATOM 694 C CA . ILE A 1 142 ? 22.264 -53.375 18.351 1.00 28.88 164 ILE A CA 1
ATOM 695 C C . ILE A 1 142 ? 21.119 -52.888 19.227 1.00 32.52 164 ILE A C 1
ATOM 696 O O . ILE A 1 142 ? 20.462 -53.678 19.912 1.00 35.28 164 ILE A O 1
ATOM 701 N N . ALA A 1 143 ? 20.881 -51.574 19.244 1.00 32.39 165 ALA A N 1
ATOM 702 C CA . ALA A 1 143 ? 19.771 -51.038 20.027 1.00 28.63 165 ALA A CA 1
ATOM 703 C C . ALA A 1 143 ? 18.442 -51.598 19.537 1.00 29.42 165 ALA A C 1
ATOM 704 O O . ALA A 1 143 ? 17.614 -52.068 20.333 1.00 28.91 165 ALA A O 1
ATOM 706 N N . LYS A 1 144 ? 18.227 -51.569 18.219 1.00 32.72 166 LYS A N 1
ATOM 707 C CA . LYS A 1 144 ? 17.018 -52.169 17.662 1.00 33.66 166 LYS A CA 1
ATOM 708 C C . LYS A 1 144 ? 16.932 -53.649 18.002 1.00 35.13 166 LYS A C 1
ATOM 709 O O . LYS A 1 144 ? 15.857 -54.153 18.353 1.00 38.74 166 LYS A O 1
ATOM 715 N N . ARG A 1 145 ? 18.049 -54.369 17.883 1.00 36.48 167 ARG A N 1
ATOM 716 C CA . ARG A 1 145 ? 18.007 -55.807 18.131 1.00 33.78 167 ARG A CA 1
ATOM 717 C C . ARG A 1 145 ? 17.666 -56.111 19.586 1.00 31.09 167 ARG A C 1
ATOM 718 O O . ARG A 1 145 ? 16.896 -57.036 19.866 1.00 36.61 167 ARG A O 1
ATOM 726 N N . LEU A 1 146 ? 18.218 -55.343 20.530 1.00 30.45 168 LEU A N 1
ATOM 727 C CA . LEU A 1 146 ? 17.850 -55.528 21.932 1.00 31.38 168 LEU A CA 1
ATOM 728 C C . LEU A 1 146 ? 16.392 -55.188 22.191 1.00 31.53 168 LEU A C 1
ATOM 729 O O . LEU A 1 146 ? 15.743 -55.840 23.013 1.00 30.78 168 LEU A O 1
ATOM 734 N N . GLN A 1 147 ? 15.863 -54.139 21.564 1.00 27.03 169 GLN A N 1
ATOM 735 C CA . GLN A 1 147 ? 14.471 -53.850 21.888 1.00 28.92 169 GLN A CA 1
ATOM 736 C C . GLN A 1 147 ? 13.551 -54.911 21.286 1.00 25.21 169 GLN A C 1
ATOM 737 O O . GLN A 1 147 ? 12.553 -55.300 21.912 1.00 26.19 169 GLN A O 1
ATOM 743 N N . THR A 1 148 ? 13.917 -55.442 20.116 1.00 29.38 170 THR A N 1
ATOM 744 C CA . THR A 1 148 ? 13.274 -56.646 19.596 1.00 25.49 170 THR A CA 1
ATOM 745 C C . THR A 1 148 ? 13.319 -57.777 20.616 1.00 27.35 170 THR A C 1
ATOM 746 O O . THR A 1 148 ? 12.296 -58.402 20.920 1.00 29.50 170 THR A O 1
ATOM 750 N N . GLU A 1 149 ? 14.510 -58.051 21.151 1.00 26.57 171 GLU A N 1
ATOM 751 C CA . GLU A 1 149 ? 14.678 -59.139 22.107 1.00 24.00 171 GLU A CA 1
ATOM 752 C C . GLU A 1 149 ? 13.795 -58.931 23.330 1.00 27.21 171 GLU A C 1
ATOM 753 O O . GLU A 1 149 ? 13.156 -59.869 23.821 1.00 25.81 171 GLU A O 1
ATOM 759 N N . GLN A 1 150 ? 13.759 -57.700 23.842 1.00 26.81 172 GLN A N 1
ATOM 760 C CA . GLN A 1 150 ? 12.996 -57.405 25.050 1.00 20.81 172 GLN A CA 1
ATOM 761 C C . GLN A 1 150 ? 11.506 -57.621 24.827 1.00 20.30 172 GLN A C 1
ATOM 762 O O . GLN A 1 150 ? 10.829 -58.263 25.641 1.00 23.54 172 GLN A O 1
ATOM 768 N N . THR A 1 151 ? 10.965 -57.059 23.743 1.00 21.20 173 THR A N 1
ATOM 769 C CA . THR A 1 151 ? 9.537 -57.231 23.495 1.00 19.39 173 THR A CA 1
ATOM 770 C C . THR A 1 151 ? 9.204 -58.693 23.221 1.00 20.86 173 THR A C 1
ATOM 771 O O . THR A 1 151 ? 8.153 -59.187 23.650 1.00 19.10 173 THR A O 1
ATOM 775 N N . GLN A 1 152 ? 10.087 -59.405 22.515 1.00 21.86 174 GLN A N 1
ATOM 776 C CA . GLN A 1 152 ? 9.905 -60.841 22.330 1.00 18.80 174 GLN A CA 1
ATOM 777 C C . GLN A 1 152 ? 9.805 -61.549 23.673 1.00 19.87 174 GLN A C 1
ATOM 778 O O . GLN A 1 152 ? 8.916 -62.380 23.889 1.00 24.97 174 GLN A O 1
ATOM 784 N N . ARG A 1 153 ? 10.729 -61.240 24.585 1.00 17.02 175 ARG A N 1
ATOM 785 C CA . ARG A 1 153 ? 10.698 -61.828 25.918 1.00 14.88 175 ARG A CA 1
ATOM 786 C C . ARG A 1 153 ? 9.369 -61.557 26.604 1.00 18.54 175 ARG A C 1
ATOM 787 O O . ARG A 1 153 ? 8.745 -62.466 27.163 1.00 21.29 175 ARG A O 1
ATOM 795 N N . TRP A 1 154 ? 8.922 -60.302 26.571 1.00 19.83 176 TRP A N 1
ATOM 796 C CA . TRP A 1 154 ? 7.671 -59.956 27.236 1.00 20.64 176 TRP A CA 1
ATOM 797 C C . TRP A 1 154 ? 6.507 -60.748 26.655 1.00 20.58 176 TRP A C 1
ATOM 798 O O . TRP A 1 154 ? 5.659 -61.260 27.396 1.00 17.52 176 TRP A O 1
ATOM 809 N N . ILE A 1 155 ? 6.454 -60.864 25.327 1.00 20.01 177 ILE A N 1
ATOM 810 C CA . ILE A 1 155 ? 5.366 -61.593 24.682 1.00 16.49 177 ILE A CA 1
ATOM 811 C C . ILE A 1 155 ? 5.425 -63.071 25.040 1.00 17.05 177 ILE A C 1
ATOM 812 O O . ILE A 1 155 ? 4.389 -63.727 25.202 1.00 21.46 177 ILE A O 1
ATOM 817 N N . ALA A 1 156 ? 6.634 -63.623 25.156 1.00 19.15 178 ALA A N 1
ATOM 818 C CA . ALA A 1 156 ? 6.772 -65.015 25.569 1.00 16.32 178 ALA A CA 1
ATOM 819 C C . ALA A 1 156 ? 6.120 -65.245 26.925 1.00 19.51 178 ALA A C 1
ATOM 820 O O . ALA A 1 156 ? 5.341 -66.187 27.103 1.00 25.16 178 ALA A O 1
ATOM 822 N N . TYR A 1 157 ? 6.420 -64.380 27.889 1.00 21.96 179 TYR A N 1
ATOM 823 C CA . TYR A 1 157 ? 5.914 -64.450 29.256 1.00 21.12 179 TYR A CA 1
ATOM 824 C C . TYR A 1 157 ? 4.474 -64.000 29.378 1.00 23.29 179 TYR A C 1
ATOM 825 O O . TYR A 1 157 ? 3.971 -63.867 30.503 1.00 23.24 179 TYR A O 1
ATOM 834 N N . GLU A 1 158 ? 3.804 -63.753 28.253 1.00 26.53 180 GLU A N 1
ATOM 835 C CA . GLU A 1 158 ? 2.399 -63.353 28.245 1.00 29.39 180 GLU A CA 1
ATOM 836 C C . GLU A 1 158 ? 2.168 -62.079 29.054 1.00 30.17 180 GLU A C 1
ATOM 837 O O . GLU A 1 158 ? 1.116 -61.911 29.676 1.00 39.12 180 GLU A O 1
ATOM 843 N N . LYS A 1 159 ? 3.142 -61.171 29.060 1.00 26.05 181 LYS A N 1
ATOM 844 C CA . LYS A 1 159 ? 2.995 -59.914 29.783 1.00 26.36 181 LYS A CA 1
ATOM 845 C C . LYS A 1 159 ? 2.105 -58.956 29.004 1.00 29.32 181 LYS A C 1
ATOM 846 O O . LYS A 1 159 ? 2.369 -58.658 27.834 1.00 26.94 181 LYS A O 1
ATOM 852 N N . SER A 1 160 ? 1.045 -58.474 29.661 1.00 25.87 182 SER A N 1
ATOM 853 C CA . SER A 1 160 ? 0.125 -57.559 29.009 1.00 24.78 182 SER A CA 1
ATOM 854 C C . SER A 1 160 ? 0.704 -56.147 28.990 1.00 24.96 182 SER A C 1
ATOM 855 O O . SER A 1 160 ? 1.526 -55.792 29.839 1.00 24.91 182 SER A O 1
ATOM 858 N N . PRO A 1 161 ? 0.288 -55.324 28.031 1.00 24.23 183 PRO A N 1
ATOM 859 C CA . PRO A 1 161 ? 0.870 -53.979 27.921 1.00 21.40 183 PRO A CA 1
ATOM 860 C C . PRO A 1 161 ? 0.746 -53.158 29.189 1.00 22.44 183 PRO A C 1
ATOM 861 O O . PRO A 1 161 ? 1.621 -52.331 29.461 1.00 26.26 183 PRO A O 1
ATOM 865 N N . ASP A 1 162 ? -0.318 -53.346 29.973 1.00 23.29 184 ASP A N 1
ATOM 866 C CA . ASP A 1 162 ? -0.469 -52.577 31.206 1.00 26.40 184 ASP A CA 1
ATOM 867 C C . ASP A 1 162 ? 0.523 -53.042 32.269 1.00 27.52 184 ASP A C 1
ATOM 868 O O . ASP A 1 162 ? 1.121 -52.220 32.981 1.00 30.65 184 ASP A O 1
ATOM 873 N N . VAL A 1 163 ? 0.724 -54.355 32.384 1.00 23.15 185 VAL A N 1
ATOM 874 C CA . VAL A 1 163 ? 1.743 -54.868 33.295 1.00 17.69 185 VAL A CA 1
ATOM 875 C C . VAL A 1 163 ? 3.115 -54.335 32.907 1.00 19.20 185 VAL A C 1
ATOM 876 O O . VAL A 1 163 ? 3.903 -53.925 33.767 1.00 15.80 185 VAL A O 1
ATOM 880 N N . VAL A 1 164 ? 3.425 -54.344 31.609 1.00 19.09 186 VAL A N 1
ATOM 881 C CA . VAL A 1 164 ? 4.698 -53.806 31.137 1.00 17.48 186 VAL A CA 1
ATOM 882 C C . VAL A 1 164 ? 4.791 -52.316 31.445 1.00 20.42 186 VAL A C 1
ATOM 883 O O . VAL A 1 164 ? 5.858 -51.803 31.807 1.00 22.34 186 VAL A O 1
ATOM 887 N N . PHE A 1 165 ? 3.675 -51.600 31.297 1.00 20.05 187 PHE A N 1
ATOM 888 C CA . PHE A 1 165 ? 3.601 -50.198 31.690 1.00 17.49 187 PHE A CA 1
ATOM 889 C C . PHE A 1 165 ? 4.014 -50.013 33.143 1.00 19.11 187 PHE A C 1
ATOM 890 O O . PHE A 1 165 ? 4.716 -49.054 33.484 1.00 20.37 187 PHE A O 1
ATOM 898 N N . LYS A 1 166 ? 3.580 -50.922 34.015 1.00 23.00 188 LYS A N 1
ATOM 899 C CA . LYS A 1 166 ? 3.955 -50.816 35.424 1.00 24.02 188 LYS A CA 1
ATOM 900 C C . LYS A 1 166 ? 5.414 -51.211 35.650 1.00 27.00 188 LYS A C 1
ATOM 901 O O . LYS A 1 166 ? 6.112 -50.586 36.458 1.00 24.05 188 LYS A O 1
ATOM 907 N N . LEU A 1 167 ? 5.896 -52.241 34.946 1.00 27.72 189 LEU A N 1
ATOM 908 C CA . LEU A 1 167 ? 7.300 -52.634 35.062 1.00 21.64 189 LEU A CA 1
ATOM 909 C C . LEU A 1 167 ? 8.237 -51.491 34.711 1.00 17.39 189 LEU A C 1
ATOM 910 O O . LEU A 1 167 ? 9.337 -51.396 35.265 1.00 17.42 189 LEU A O 1
ATOM 915 N N . LEU A 1 168 ? 7.829 -50.627 33.787 1.00 17.85 190 LEU A N 1
ATOM 916 C CA . LEU A 1 168 ? 8.673 -49.556 33.288 1.00 21.88 190 LEU A CA 1
ATOM 917 C C . LEU A 1 168 ? 8.568 -48.287 34.128 1.00 24.48 190 LEU A C 1
ATOM 918 O O . LEU A 1 168 ? 8.909 -47.201 33.644 1.00 23.15 190 LEU A O 1
ATOM 923 N N . LYS A 1 169 ? 8.099 -48.401 35.368 1.00 26.24 191 LYS A N 1
ATOM 924 C CA . LYS A 1 169 ? 7.994 -47.289 36.308 1.00 29.20 191 LYS A CA 1
ATOM 925 C C . LYS A 1 169 ? 7.096 -46.170 35.794 1.00 29.86 191 LYS A C 1
ATOM 926 O O . LYS A 1 169 ? 7.094 -45.069 36.361 1.00 33.22 191 LYS A O 1
ATOM 932 N N . LEU A 1 170 ? 6.325 -46.424 34.735 1.00 26.11 192 LEU A N 1
ATOM 933 C CA . LEU A 1 170 ? 5.502 -45.381 34.135 1.00 24.03 192 LEU A CA 1
ATOM 934 C C . LEU A 1 170 ? 4.266 -45.059 34.963 1.00 22.41 192 LEU A C 1
ATOM 935 O O . LEU A 1 170 ? 3.713 -43.965 34.822 1.00 28.97 192 LEU A O 1
ATOM 940 N N . ASN A 1 171 ? 3.811 -45.981 35.814 1.00 23.07 193 ASN A N 1
ATOM 941 C CA . ASN A 1 171 ? 2.664 -45.675 36.661 1.00 28.14 193 ASN A CA 1
ATOM 942 C C . ASN A 1 171 ? 2.962 -44.516 37.602 1.00 31.89 193 ASN A C 1
ATOM 943 O O . ASN A 1 171 ? 2.049 -43.778 37.991 1.00 28.04 193 ASN A O 1
ATOM 948 N N . ASN A 1 172 ? 4.228 -44.337 37.976 1.00 33.89 194 ASN A N 1
ATOM 949 C CA . ASN A 1 172 ? 4.639 -43.28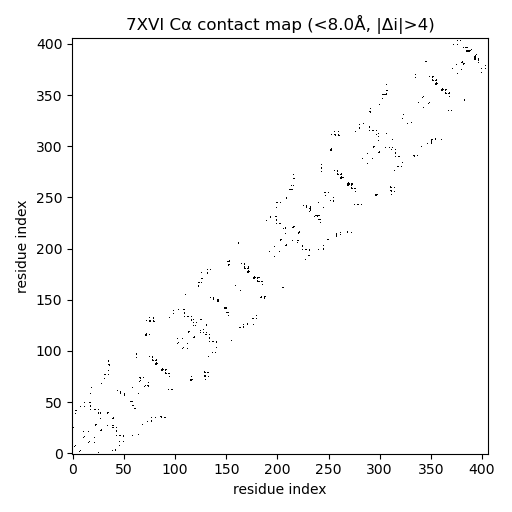0 38.889 1.00 37.83 194 ASN A CA 1
ATOM 950 C C . ASN A 1 172 ? 5.123 -42.028 38.173 1.00 41.82 194 ASN A C 1
ATOM 951 O O . ASN A 1 172 ? 5.498 -41.058 38.839 1.00 51.54 194 ASN A O 1
ATOM 956 N N . ALA A 1 173 ? 5.127 -42.021 36.838 1.00 38.08 195 ALA A N 1
ATOM 957 C CA . ALA A 1 173 ? 5.660 -40.874 36.111 1.00 29.07 195 ALA A CA 1
ATOM 958 C C . ALA A 1 173 ? 4.871 -39.604 36.396 1.00 32.99 195 ALA A C 1
ATOM 959 O O . ALA A 1 173 ? 5.419 -38.500 36.300 1.00 44.05 195 ALA A O 1
ATOM 961 N N . GLY A 1 174 ? 3.596 -39.735 36.752 1.00 36.45 196 GLY A N 1
ATOM 962 C CA . GLY A 1 174 ? 2.780 -38.564 36.999 1.00 43.04 196 GLY A CA 1
ATOM 963 C C . GLY A 1 174 ? 2.718 -37.666 35.776 1.00 39.17 196 GLY A C 1
ATOM 964 O O . GLY A 1 174 ? 2.829 -38.115 34.626 1.00 39.51 196 GLY A O 1
ATOM 965 N N . ASP A 1 175 ? 2.567 -36.363 36.026 1.00 37.10 197 ASP A N 1
ATOM 966 C CA . ASP A 1 175 ? 2.493 -35.410 34.925 1.00 38.24 197 ASP A CA 1
ATOM 967 C C . ASP A 1 175 ? 3.762 -35.383 34.083 1.00 39.47 197 ASP A C 1
ATOM 968 O O . ASP A 1 175 ? 3.807 -34.655 33.084 1.00 34.58 197 ASP A O 1
ATOM 973 N N . LYS A 1 176 ? 4.788 -36.145 34.457 1.00 37.17 198 LYS A N 1
ATOM 974 C CA . LYS A 1 176 ? 6.026 -36.224 33.697 1.00 37.48 198 LYS A CA 1
ATOM 975 C C . LYS A 1 176 ? 6.116 -37.510 32.883 1.00 34.80 198 LYS A C 1
ATOM 976 O O . LYS A 1 176 ? 7.212 -37.898 32.457 1.00 35.46 198 LYS A O 1
ATOM 982 N N . LEU A 1 177 ? 4.973 -38.155 32.633 1.00 32.52 199 LEU A N 1
ATOM 983 C CA . LEU A 1 177 ? 4.952 -39.432 31.927 1.00 24.05 199 LEU A CA 1
ATOM 984 C C . LEU A 1 177 ? 5.788 -39.390 30.655 1.00 23.47 199 LEU A C 1
ATOM 985 O O . LEU A 1 177 ? 6.615 -40.275 30.411 1.00 31.16 199 LEU A O 1
ATOM 990 N N . PHE A 1 178 ? 5.593 -38.366 29.835 1.00 22.23 200 PHE A N 1
ATOM 991 C CA . PHE A 1 178 ? 6.219 -38.321 28.522 1.00 23.57 200 PHE A CA 1
ATOM 992 C C . PHE A 1 178 ? 7.637 -37.773 28.548 1.00 25.28 200 PHE A C 1
ATOM 993 O O . PHE A 1 178 ? 8.263 -37.682 27.487 1.00 29.19 200 PHE A O 1
ATOM 1001 N N . LYS A 1 179 ? 8.160 -37.401 29.715 1.00 25.20 201 LYS A N 1
ATOM 1002 C CA . LYS A 1 179 ? 9.569 -37.042 29.794 1.00 27.67 201 LYS A CA 1
ATOM 1003 C C . LYS A 1 179 ? 10.461 -38.245 30.062 1.00 28.28 201 LYS A C 1
ATOM 1004 O O . LYS A 1 179 ? 11.682 -38.141 29.896 1.00 34.97 201 LYS A O 1
ATOM 1010 N N . GLN A 1 180 ? 9.886 -39.371 30.466 1.00 29.30 202 GLN A N 1
ATOM 1011 C CA . GLN A 1 180 ? 10.653 -40.603 30.603 1.00 28.11 202 GLN A CA 1
ATOM 1012 C C . GLN A 1 180 ? 10.979 -41.166 29.224 1.00 27.37 202 GLN A C 1
ATOM 1013 O O . GLN A 1 180 ? 10.074 -41.330 28.398 1.00 29.23 202 GLN A O 1
ATOM 1019 N N . PRO A 1 181 ? 12.247 -41.465 28.930 1.00 20.92 203 PRO A N 1
ATOM 1020 C CA . PRO A 1 181 ? 12.551 -42.065 27.623 1.00 20.89 203 PRO A CA 1
ATOM 1021 C C . PRO A 1 181 ? 11.823 -43.377 27.393 1.00 22.01 203 PRO A C 1
ATOM 1022 O O . PRO A 1 181 ? 11.260 -43.594 26.310 1.00 23.66 203 PRO A O 1
ATOM 1026 N N . GLN A 1 182 ? 11.765 -44.239 28.410 1.00 22.89 204 GLN A N 1
ATOM 1027 C CA . GLN A 1 182 ? 11.237 -45.581 28.206 1.00 26.43 204 GLN A CA 1
ATOM 1028 C C . GLN A 1 182 ? 9.763 -45.583 27.832 1.00 23.33 204 GLN A C 1
ATOM 1029 O O . GLN A 1 182 ? 9.263 -46.618 27.378 1.00 28.83 204 GLN A O 1
ATOM 1035 N N . VAL A 1 183 ? 9.058 -44.461 27.995 1.00 19.37 205 VAL A N 1
ATOM 1036 C CA . VAL A 1 183 ? 7.691 -44.396 27.490 1.00 20.71 205 VAL A CA 1
ATOM 1037 C C . VAL A 1 183 ? 7.659 -44.869 26.044 1.00 20.64 205 VAL A C 1
ATOM 1038 O O . VAL A 1 183 ? 6.804 -45.678 25.656 1.00 24.41 205 VAL A O 1
ATOM 1042 N N . VAL A 1 184 ? 8.638 -44.438 25.242 1.00 19.37 206 VAL A N 1
ATOM 1043 C CA . VAL A 1 184 ? 8.666 -44.843 23.839 1.00 19.53 206 VAL A CA 1
ATOM 1044 C C . VAL A 1 184 ? 8.714 -46.361 23.731 1.00 22.83 206 VAL A C 1
ATOM 1045 O O . VAL A 1 184 ? 7.939 -46.972 22.984 1.00 24.37 206 VAL A O 1
ATOM 1049 N N . THR A 1 185 ? 9.600 -46.998 24.504 1.00 22.54 207 THR A N 1
ATOM 1050 C CA . THR A 1 185 ? 9.642 -48.456 24.497 1.00 26.55 207 THR A CA 1
ATOM 1051 C C . THR A 1 185 ? 8.247 -49.012 24.730 1.00 24.81 207 THR A C 1
ATOM 1052 O O . THR A 1 185 ? 7.741 -49.814 23.934 1.00 26.41 207 THR A O 1
ATOM 1056 N N . TRP A 1 186 ? 7.583 -48.534 25.786 1.00 19.07 208 TRP A N 1
ATOM 1057 C CA . TRP A 1 186 ? 6.238 -49.005 26.083 1.00 16.44 208 TRP A CA 1
ATOM 1058 C C . TRP A 1 186 ? 5.359 -48.885 24.849 1.00 20.74 208 TRP A C 1
ATOM 1059 O O . TRP A 1 186 ? 4.737 -49.862 24.414 1.00 19.77 208 TRP A O 1
ATOM 1070 N N . ALA A 1 187 ? 5.359 -47.704 24.226 1.00 20.91 209 ALA A N 1
ATOM 1071 C CA . ALA A 1 187 ? 4.549 -47.507 23.033 1.00 16.66 209 ALA A CA 1
ATOM 1072 C C . ALA A 1 187 ? 4.872 -48.568 21.995 1.00 17.12 209 ALA A C 1
ATOM 1073 O O . ALA A 1 187 ? 3.981 -49.283 21.520 1.00 24.36 209 ALA A O 1
ATOM 1075 N N . LYS A 1 188 ? 6.158 -48.731 21.676 1.00 20.89 210 LYS A N 1
ATOM 1076 C CA . LYS A 1 188 ? 6.520 -49.701 20.651 1.00 25.15 210 LYS A CA 1
ATOM 1077 C C . LYS A 1 188 ? 6.052 -51.092 21.048 1.00 25.63 210 LYS A C 1
ATOM 1078 O O . LYS A 1 188 ? 5.538 -51.843 20.208 1.00 24.02 210 LYS A O 1
ATOM 1084 N N . TYR A 1 189 ? 6.154 -51.427 22.340 1.00 25.18 211 TYR A N 1
ATOM 1085 C CA . TYR A 1 189 ? 5.700 -52.741 22.784 1.00 20.66 211 TYR A CA 1
ATOM 1086 C C . TYR A 1 189 ? 4.239 -52.956 22.428 1.00 21.16 211 TYR A C 1
ATOM 1087 O O . TYR A 1 189 ? 3.863 -54.018 21.917 1.00 21.33 211 TYR A O 1
ATOM 1096 N N . VAL A 1 190 ? 3.397 -51.952 22.683 1.00 21.60 212 VAL A N 1
ATOM 1097 C CA . VAL A 1 190 ? 1.986 -52.103 22.344 1.00 23.31 212 VAL A CA 1
ATOM 1098 C C . VAL A 1 190 ? 1.850 -52.501 20.883 1.00 25.90 212 VAL A C 1
ATOM 1099 O O . VAL A 1 190 ? 1.134 -53.453 20.545 1.00 24.88 212 VAL A O 1
ATOM 1103 N N . ASP A 1 191 ? 2.591 -51.823 20.003 1.00 23.15 213 ASP A N 1
ATOM 1104 C CA . ASP A 1 191 ? 2.570 -52.186 18.592 1.00 32.62 213 ASP A CA 1
ATOM 1105 C C . ASP A 1 191 ? 2.884 -53.668 18.415 1.00 30.87 213 ASP A C 1
ATOM 1106 O O . ASP A 1 191 ? 2.119 -54.409 17.784 1.00 26.77 213 ASP A O 1
ATOM 1111 N N . ALA A 1 192 ? 3.990 -54.127 19.005 1.00 29.75 214 ALA A N 1
ATOM 1112 C CA . ALA A 1 192 ? 4.307 -55.550 18.966 1.00 26.00 214 ALA A CA 1
ATOM 1113 C C . ALA A 1 192 ? 3.160 -56.373 19.536 1.00 29.35 214 ALA A C 1
ATOM 1114 O O . ALA A 1 192 ? 2.707 -57.344 18.916 1.00 29.22 214 ALA A O 1
ATOM 1116 N N . PHE A 1 193 ? 2.653 -55.979 20.708 1.00 24.66 215 PHE A N 1
ATOM 1117 C CA . PHE A 1 193 ? 1.568 -56.743 21.311 1.00 23.17 215 PHE A CA 1
ATOM 1118 C C . PHE A 1 193 ? 0.348 -56.779 20.407 1.00 27.76 215 PHE A C 1
ATOM 1119 O O . PHE A 1 193 ? -0.463 -57.707 20.498 1.00 26.58 215 PHE A O 1
ATOM 1127 N N . ASN A 1 194 ? 0.192 -55.780 19.540 1.00 30.86 216 ASN A N 1
ATOM 1128 C CA . ASN A 1 194 ? -0.954 -55.716 18.646 1.00 29.32 216 ASN A CA 1
ATOM 1129 C C . ASN A 1 194 ? -0.669 -56.306 17.273 1.00 32.67 216 ASN A C 1
ATOM 1130 O O . ASN A 1 194 ? -1.584 -56.379 16.446 1.00 38.86 216 ASN A O 1
ATOM 1135 N N . LYS A 1 195 ? 0.569 -56.724 17.008 1.00 30.76 217 LYS A N 1
ATOM 1136 C CA . LYS A 1 195 ? 0.895 -57.396 15.757 1.00 32.42 217 LYS A CA 1
ATOM 1137 C C . LYS A 1 195 ? 0.825 -58.909 15.913 1.00 37.51 217 LYS A C 1
ATOM 1138 O O . LYS A 1 195 ? 0.128 -59.584 15.149 1.00 35.46 217 LYS A O 1
ATOM 1144 N N . ALA A 1 196 ? 1.527 -59.456 16.900 1.00 40.88 218 ALA A N 1
ATOM 1145 C CA . ALA A 1 196 ? 1.030 -60.662 17.532 1.00 34.11 218 ALA A CA 1
ATOM 1146 C C . ALA A 1 196 ? -0.270 -60.319 18.248 1.00 38.38 218 ALA A C 1
ATOM 1147 O O . ALA A 1 196 ? -0.568 -59.152 18.509 1.00 45.43 218 ALA A O 1
ATOM 1149 N N . HIS A 1 197 ? -1.060 -61.336 18.545 1.00 35.29 219 HIS A N 1
ATOM 1150 C CA . HIS A 1 197 ? -2.321 -61.055 19.219 1.00 44.01 219 HIS A CA 1
ATOM 1151 C C . HIS A 1 197 ? -3.198 -60.117 18.389 1.00 36.25 219 HIS A C 1
ATOM 1152 O O . HIS A 1 197 ? -3.708 -59.123 18.924 1.00 25.11 219 HIS A O 1
ATOM 1159 N N . PRO A 1 198 ? -3.394 -60.375 17.090 1.00 35.77 220 PRO A N 1
ATOM 1160 C CA . PRO A 1 198 ? -4.343 -59.558 16.314 1.00 38.17 220 PRO A CA 1
ATOM 1161 C C . PRO A 1 198 ? -5.797 -59.836 16.652 1.00 35.79 220 PRO A C 1
ATOM 1162 O O . PRO A 1 198 ? -6.689 -59.245 16.032 1.00 35.68 220 PRO A O 1
ATOM 1166 N N . GLU A 1 199 ? -6.052 -60.717 17.615 1.00 35.46 221 GLU A N 1
ATOM 1167 C CA . GLU A 1 199 ? -7.378 -61.038 18.123 1.00 36.49 221 GLU A CA 1
ATOM 1168 C C . GLU A 1 199 ? -8.021 -59.878 18.869 1.00 38.29 221 GLU A C 1
ATOM 1169 O O . GLU A 1 199 ? -9.150 -60.020 19.352 1.00 38.33 221 GLU A O 1
ATOM 1175 N N . GLN A 1 200 ? -7.331 -58.749 18.971 1.00 30.72 222 GLN A N 1
ATOM 1176 C CA . GLN A 1 200 ? -7.768 -57.594 19.746 1.00 26.52 222 GLN A CA 1
ATOM 1177 C C . GLN A 1 200 ? -6.878 -56.424 19.349 1.00 33.11 222 GLN A C 1
ATOM 1178 O O . GLN A 1 200 ? -5.968 -56.562 18.526 1.00 37.01 222 GLN A O 1
ATOM 1184 N N . LYS A 1 201 ? -7.141 -55.266 19.948 1.00 29.80 223 LYS A N 1
ATOM 1185 C CA . LYS A 1 201 ? -6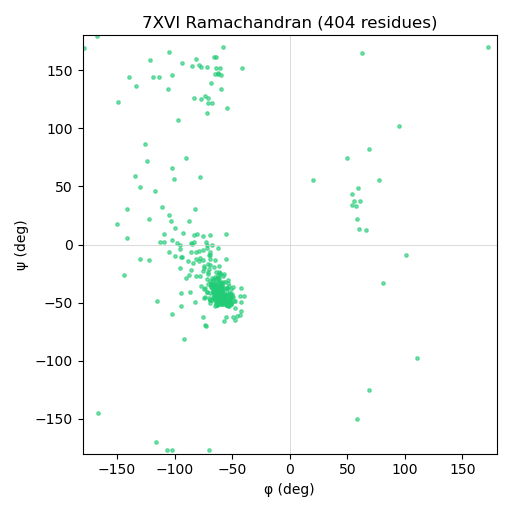.353 -54.073 19.663 1.00 30.01 223 LYS A CA 1
ATOM 1186 C C . LYS A 1 201 ? -6.318 -53.222 20.920 1.00 32.94 223 LYS A C 1
ATOM 1187 O O . LYS A 1 201 ? -7.371 -52.830 21.432 1.00 40.70 223 LYS A O 1
ATOM 1193 N N . THR A 1 202 ? -5.116 -52.935 21.410 1.00 30.58 224 THR A N 1
ATOM 1194 C CA . THR A 1 202 ? -4.931 -52.223 22.667 1.00 29.72 224 THR A CA 1
ATOM 1195 C C . THR A 1 202 ? -4.481 -50.796 22.381 1.00 30.89 224 THR A C 1
ATOM 1196 O O . THR A 1 202 ? -3.595 -50.572 21.549 1.00 25.71 224 THR A O 1
ATOM 1200 N N . THR A 1 203 ? -5.101 -49.840 23.066 1.00 32.75 225 THR A N 1
ATOM 1201 C CA . THR A 1 203 ? -4.850 -48.423 22.852 1.00 29.43 225 THR A CA 1
ATOM 1202 C C . THR A 1 203 ? -3.947 -47.887 23.953 1.00 30.13 225 THR A C 1
ATOM 1203 O O . THR A 1 203 ? -4.023 -48.329 25.103 1.00 30.41 225 THR A O 1
ATOM 1207 N N . LEU A 1 204 ? -3.088 -46.932 23.594 1.00 30.00 226 LEU A N 1
ATOM 1208 C CA . LEU A 1 204 ? -2.265 -46.276 24.605 1.00 23.85 226 LEU A CA 1
ATOM 1209 C C . LEU A 1 204 ? -3.142 -45.560 25.625 1.00 25.00 226 LEU A C 1
ATOM 1210 O O . LEU A 1 204 ? -2.933 -45.682 26.841 1.00 22.35 226 LEU A O 1
ATOM 1215 N N . PHE A 1 205 ? -4.172 -44.862 25.142 1.00 27.11 227 PHE A N 1
ATOM 1216 C CA . PHE A 1 205 ? -5.076 -44.137 26.023 1.00 21.93 227 PHE A CA 1
ATOM 1217 C C . PHE A 1 205 ? -5.657 -45.029 27.107 1.00 23.62 227 PHE A C 1
ATOM 1218 O O . PHE A 1 205 ? -5.948 -44.554 28.210 1.00 27.09 227 PHE A O 1
ATOM 1226 N N . SER A 1 206 ? -5.833 -46.319 26.819 1.00 26.27 228 SER A N 1
ATOM 1227 C CA . SER A 1 206 ? -6.475 -47.201 27.785 1.00 24.08 228 SER A CA 1
ATOM 1228 C C . SER A 1 206 ? -5.698 -47.293 29.091 1.00 22.06 228 SER A C 1
ATOM 1229 O O . SER A 1 206 ? -6.270 -47.716 30.101 1.00 25.68 228 SER A O 1
ATOM 1232 N N . MET A 1 207 ? -4.416 -46.922 29.105 1.00 18.88 229 MET A N 1
ATOM 1233 C CA . MET A 1 207 ? -3.666 -46.874 30.355 1.00 19.54 229 MET A CA 1
ATOM 1234 C C . MET A 1 207 ? -3.586 -45.482 30.962 1.00 21.34 229 MET A C 1
ATOM 1235 O O . MET A 1 207 ? -2.968 -45.320 32.018 1.00 25.64 229 MET A O 1
ATOM 1240 N N . LEU A 1 208 ? -4.200 -44.480 30.338 1.00 26.09 230 LEU A N 1
ATOM 1241 C CA . LEU A 1 208 ? -3.965 -43.089 30.700 1.00 22.67 230 LEU A CA 1
ATOM 1242 C C . LEU A 1 208 ? -5.148 -42.438 31.406 1.00 25.42 230 LEU A C 1
ATOM 1243 O O . LEU A 1 208 ? -5.131 -41.223 31.624 1.00 32.30 230 LEU A O 1
ATOM 1248 N N . LYS A 1 209 ? -6.169 -43.205 31.779 1.00 25.99 231 LYS A N 1
ATOM 1249 C CA . LYS A 1 209 ? -7.358 -42.614 32.380 1.00 30.63 231 LYS A CA 1
ATOM 1250 C C . LYS A 1 209 ? -7.213 -42.350 33.876 1.00 33.56 231 LYS A C 1
ATOM 1251 O O . LYS A 1 209 ? -8.203 -41.996 34.524 1.00 31.49 231 LYS A O 1
ATOM 1257 N N . LYS A 1 210 ? -6.016 -42.514 34.441 1.00 41.48 232 LYS A N 1
ATOM 1258 C CA . LYS A 1 210 ? -5.770 -42.019 35.790 1.00 42.18 232 LYS A CA 1
ATOM 1259 C C . LYS A 1 210 ? -5.749 -40.498 35.837 1.00 37.56 232 LYS A C 1
ATOM 1260 O O . LYS A 1 210 ? -5.895 -39.917 36.917 1.00 40.96 232 LYS A O 1
ATOM 1266 N N . TYR A 1 211 ? -5.593 -39.851 34.688 1.00 33.80 233 TYR A N 1
ATOM 1267 C CA . TYR A 1 211 ? -5.213 -38.452 34.597 1.00 32.90 233 TYR A CA 1
ATOM 1268 C C . TYR A 1 211 ? -6.435 -37.547 34.506 1.00 33.36 233 TYR A C 1
ATOM 1269 O O . TYR A 1 211 ? -7.518 -37.960 34.086 1.00 38.36 233 TYR A O 1
ATOM 1278 N N . ASP A 1 212 ? -6.246 -36.296 34.915 1.00 33.30 234 ASP A N 1
ATOM 1279 C CA . ASP A 1 212 ? -7.157 -35.238 34.505 1.00 32.14 234 ASP A CA 1
ATOM 1280 C C . ASP A 1 212 ? -7.002 -34.988 33.013 1.00 33.70 234 ASP A C 1
ATOM 1281 O O . ASP A 1 212 ? -5.887 -34.979 32.484 1.00 34.32 234 ASP A O 1
ATOM 1286 N N . GLU A 1 213 ? -8.127 -34.785 32.327 1.00 32.53 235 GLU A N 1
ATOM 1287 C CA . GLU A 1 213 ? -8.051 -34.573 30.887 1.00 29.72 235 GLU A CA 1
ATOM 1288 C C . GLU A 1 213 ? -7.337 -33.271 30.542 1.00 31.61 235 GLU A C 1
ATOM 1289 O O . GLU A 1 213 ? -6.626 -33.214 29.535 1.00 31.02 235 GLU A O 1
ATOM 1295 N N . GLN A 1 214 ? -7.501 -32.222 31.353 1.00 28.47 236 GLN A N 1
ATOM 1296 C CA . GLN A 1 214 ? -6.772 -30.980 31.100 1.00 32.72 236 GLN A CA 1
ATOM 1297 C C . GLN A 1 214 ? -5.268 -31.175 31.271 1.00 35.65 236 GLN A C 1
ATOM 1298 O O . GLN A 1 214 ? -4.470 -30.711 30.446 1.00 35.90 236 GLN A O 1
ATOM 1304 N N . THR A 1 215 ? -4.860 -31.855 32.346 1.00 35.07 237 THR A N 1
ATOM 1305 C CA . THR A 1 215 ? -3.443 -32.141 32.545 1.00 30.09 237 THR A CA 1
ATOM 1306 C C . THR A 1 215 ? -2.904 -33.021 31.426 1.00 31.88 237 THR A C 1
ATOM 1307 O O . THR A 1 215 ? -1.795 -32.803 30.924 1.00 37.64 237 THR A O 1
ATOM 1311 N N . LEU A 1 216 ? -3.675 -34.037 31.033 1.00 29.31 238 LEU A N 1
ATOM 1312 C CA . LEU A 1 216 ? -3.261 -34.885 29.921 1.00 28.62 238 LEU A CA 1
ATOM 1313 C C . LEU A 1 216 ? -3.079 -34.069 28.649 1.00 28.76 238 LEU A C 1
ATOM 1314 O O . LEU A 1 216 ? -2.130 -34.295 27.890 1.00 31.31 238 LEU A O 1
ATOM 1319 N N . VAL A 1 217 ? -3.991 -33.130 28.388 1.00 26.89 239 VAL A N 1
ATOM 1320 C CA . VAL A 1 217 ? -3.889 -32.305 27.188 1.00 27.13 239 VAL A CA 1
ATOM 1321 C C . VAL A 1 217 ? -2.652 -31.418 27.251 1.00 29.15 239 VAL A C 1
ATOM 1322 O O . VAL A 1 217 ? -1.970 -31.213 26.241 1.00 27.90 239 VAL A O 1
ATOM 1326 N N . ASP A 1 218 ? -2.351 -30.866 28.429 1.00 31.65 240 ASP A N 1
ATOM 1327 C CA . ASP A 1 218 ? -1.112 -30.106 28.587 1.00 37.78 240 ASP A CA 1
ATOM 1328 C C . ASP A 1 218 ? 0.102 -30.972 28.268 1.00 36.28 240 ASP A C 1
ATOM 1329 O O . ASP A 1 218 ? 1.016 -30.549 27.546 1.00 31.44 240 ASP A O 1
ATOM 1334 N N . MET A 1 219 ? 0.121 -32.195 28.801 1.00 40.20 241 MET A N 1
ATOM 1335 C CA . MET A 1 219 ? 1.236 -33.102 28.551 1.00 34.42 241 MET A CA 1
ATOM 1336 C C . MET A 1 219 ? 1.372 -33.410 27.065 1.00 31.09 241 MET A C 1
ATOM 1337 O O . MET A 1 219 ? 2.483 -33.434 26.526 1.00 33.82 241 MET A O 1
ATOM 1342 N N . LEU A 1 220 ? 0.248 -33.658 26.390 1.00 26.73 242 LEU A N 1
ATOM 1343 C CA . LEU A 1 220 ? 0.282 -33.948 24.960 1.00 25.10 242 LEU A CA 1
ATOM 1344 C C . LEU A 1 220 ? 0.798 -32.756 24.167 1.00 27.37 242 LEU A C 1
ATOM 1345 O O . LEU A 1 220 ? 1.640 -32.905 23.275 1.00 28.35 242 LEU A O 1
ATOM 1350 N N . ILE A 1 221 ? 0.291 -31.559 24.469 1.00 32.28 243 ILE A N 1
ATOM 1351 C CA . ILE A 1 221 ? 0.756 -30.362 23.775 1.00 32.59 243 ILE A CA 1
ATOM 1352 C C . ILE A 1 221 ? 2.261 -30.213 23.941 1.00 34.10 243 ILE A C 1
ATOM 1353 O O . ILE A 1 221 ? 2.989 -29.950 22.976 1.00 36.25 243 ILE A O 1
ATOM 1358 N N . ALA A 1 222 ? 2.752 -30.383 25.171 1.00 35.11 244 ALA A N 1
ATOM 1359 C CA . ALA A 1 222 ? 4.178 -30.204 25.424 1.00 31.50 244 ALA A CA 1
ATOM 1360 C C . ALA A 1 222 ? 5.004 -31.260 24.701 1.00 30.11 244 ALA A C 1
ATOM 1361 O O . ALA A 1 222 ? 6.015 -30.943 24.065 1.00 33.94 244 ALA A O 1
ATOM 1363 N N . ALA A 1 223 ? 4.583 -32.526 24.782 1.00 40.56 245 ALA A N 1
ATOM 1364 C CA . ALA A 1 223 ? 5.351 -33.618 24.198 1.00 33.79 245 ALA A CA 1
ATOM 1365 C C . ALA A 1 223 ? 5.313 -33.613 22.676 1.00 32.53 245 ALA A C 1
ATOM 1366 O O . ALA A 1 223 ? 6.223 -34.163 22.047 1.00 33.98 245 ALA A O 1
ATOM 1368 N N . GLN A 1 224 ? 4.291 -33.008 22.068 1.00 32.16 246 GLN A N 1
ATOM 1369 C CA . GLN A 1 224 ? 4.256 -32.924 20.613 1.00 37.31 246 GLN A CA 1
ATOM 1370 C C . GLN A 1 224 ? 5.403 -32.084 20.067 1.00 42.77 246 GLN A C 1
ATOM 1371 O O . GLN A 1 224 ? 5.789 -32.261 18.907 1.00 46.68 246 GLN A O 1
ATOM 1377 N N . LYS A 1 225 ? 5.956 -31.183 20.881 1.00 42.41 247 LYS A N 1
ATOM 1378 C CA . LYS A 1 225 ? 7.085 -30.370 20.443 1.00 42.20 247 LYS A CA 1
ATOM 1379 C C . LYS A 1 225 ? 8.367 -31.194 20.373 1.00 40.17 247 LYS A C 1
ATOM 1380 O O . LYS A 1 225 ? 9.119 -31.110 19.394 1.00 39.18 247 LYS A O 1
ATOM 1386 N N . VAL A 1 226 ? 8.633 -32.000 21.397 1.00 38.44 248 VAL A N 1
ATOM 1387 C CA . VAL A 1 226 ? 9.829 -32.838 21.427 1.00 42.87 248 VAL A CA 1
ATOM 1388 C C . VAL A 1 226 ? 9.704 -33.912 20.352 1.00 42.83 248 VAL A C 1
ATOM 1389 O O . VAL A 1 226 ? 8.749 -34.703 20.376 1.00 42.91 248 VAL A O 1
ATOM 1393 N N . PRO A 1 227 ? 10.638 -33.982 19.397 1.00 46.91 249 PRO A N 1
ATOM 1394 C CA . PRO A 1 227 ? 10.494 -34.968 18.310 1.00 46.11 249 PRO A CA 1
ATOM 1395 C C . PRO A 1 227 ? 10.415 -36.403 18.797 1.00 43.34 249 PRO A C 1
ATOM 1396 O O . PRO A 1 227 ? 9.643 -37.194 18.241 1.00 41.27 249 PRO A O 1
ATOM 1400 N N . ALA A 1 228 ? 11.191 -36.765 19.821 1.00 41.09 250 ALA A N 1
ATOM 1401 C CA . ALA A 1 228 ? 11.206 -38.147 20.287 1.00 43.57 250 ALA A CA 1
ATOM 1402 C C . ALA A 1 228 ? 9.794 -38.634 20.589 1.00 43.37 250 ALA A C 1
ATOM 1403 O O . ALA A 1 228 ? 9.351 -39.668 20.079 1.00 35.97 250 ALA A O 1
ATOM 1405 N N . THR A 1 229 ? 9.069 -37.888 21.414 1.00 42.63 251 THR A N 1
ATOM 1406 C CA . THR A 1 229 ? 7.692 -38.226 21.770 1.00 32.61 251 THR A CA 1
ATOM 1407 C C . THR A 1 229 ? 6.696 -37.386 20.972 1.00 33.20 251 THR A C 1
ATOM 1408 O O . THR A 1 229 ? 5.847 -36.694 21.530 1.00 33.33 251 THR A O 1
ATOM 1412 N N . GLU A 1 230 ? 6.792 -37.453 19.644 1.00 37.51 252 GLU A N 1
ATOM 1413 C CA . GLU A 1 230 ? 5.931 -36.641 18.790 1.00 37.95 252 GLU A CA 1
ATOM 1414 C C . GLU A 1 230 ? 4.788 -37.456 18.187 1.00 39.14 252 GLU A C 1
ATOM 1415 O O . GLU A 1 230 ? 3.612 -37.166 18.441 1.00 46.24 252 GLU A O 1
ATOM 1421 N N . LYS A 1 231 ? 5.106 -38.497 17.413 1.00 35.03 253 LYS A N 1
ATOM 1422 C CA . LYS A 1 231 ? 4.040 -39.331 16.867 1.00 37.81 253 LYS A CA 1
ATOM 1423 C C . LYS A 1 231 ? 3.286 -40.052 17.977 1.00 33.28 253 LYS A C 1
ATOM 1424 O O . LYS A 1 231 ? 2.079 -40.287 17.861 1.00 29.54 253 LYS A O 1
ATOM 1430 N N . ILE A 1 232 ? 3.981 -40.410 19.059 1.00 33.72 254 ILE A N 1
ATOM 1431 C CA . ILE A 1 232 ? 3.323 -41.031 20.206 1.00 33.38 254 ILE A CA 1
ATOM 1432 C C . ILE A 1 232 ? 2.267 -40.097 20.787 1.00 36.85 254 ILE A C 1
ATOM 1433 O O . ILE A 1 232 ? 1.131 -40.506 21.076 1.00 32.84 254 ILE A O 1
ATOM 1438 N N . ALA A 1 233 ? 2.636 -38.829 20.985 1.00 40.46 255 ALA A N 1
ATOM 1439 C CA . ALA A 1 233 ? 1.688 -37.857 21.513 1.00 30.95 255 ALA A CA 1
ATOM 1440 C C . ALA A 1 233 ? 0.516 -37.679 20.562 1.00 30.14 255 ALA A C 1
ATOM 1441 O O . ALA A 1 233 ? -0.635 -37.570 20.999 1.00 32.80 255 ALA A O 1
ATOM 1443 N N . VAL A 1 234 ? 0.785 -37.665 19.255 1.00 24.13 256 VAL A N 1
ATOM 1444 C CA . VAL A 1 234 ? -0.307 -37.539 18.294 1.00 21.93 256 VAL A CA 1
ATOM 1445 C C . VAL A 1 234 ? -1.246 -38.739 18.387 1.00 21.86 256 VAL A C 1
ATOM 1446 O O . VAL A 1 234 ? -2.470 -38.595 18.283 1.00 24.94 256 VAL A O 1
ATOM 1450 N N . ARG A 1 235 ? -0.690 -39.941 18.571 1.00 20.82 257 ARG A N 1
ATOM 1451 C CA . ARG A 1 235 ? -1.519 -41.141 18.675 1.00 21.58 257 ARG A CA 1
ATOM 1452 C C . ARG A 1 235 ? -2.427 -41.080 19.894 1.00 26.78 257 ARG A C 1
ATOM 1453 O O . ARG A 1 235 ? -3.638 -41.333 19.804 1.00 29.34 257 ARG A O 1
ATOM 1461 N N . VAL A 1 236 ? -1.846 -40.767 21.054 1.00 25.72 258 VAL A N 1
ATOM 1462 C CA . VAL A 1 236 ? -2.646 -40.651 22.271 1.00 24.52 258 VAL A CA 1
ATOM 1463 C C . VAL A 1 236 ? -3.700 -39.566 22.101 1.00 24.57 258 VAL A C 1
ATOM 1464 O O . VAL A 1 236 ? -4.830 -39.683 22.593 1.00 26.28 258 VAL A O 1
ATOM 1468 N N . GLN A 1 237 ? -3.346 -38.496 21.394 1.00 22.73 259 GLN A N 1
ATOM 1469 C CA . GLN A 1 237 ? -4.279 -37.405 21.171 1.00 24.54 259 GLN A CA 1
ATOM 1470 C C . GLN A 1 237 ? -5.463 -37.851 20.325 1.00 26.93 259 GLN A C 1
ATOM 1471 O O . GLN A 1 237 ? -6.612 -37.487 20.604 1.00 28.54 259 GLN A O 1
ATOM 1477 N N . ALA A 1 238 ? -5.195 -38.622 19.270 1.00 24.49 260 ALA A N 1
ATOM 1478 C CA . ALA A 1 238 ? -6.278 -39.162 18.455 1.00 23.86 260 ALA A CA 1
ATOM 1479 C C . ALA A 1 238 ? -7.171 -40.075 19.281 1.00 29.45 260 ALA A C 1
ATOM 1480 O O . ALA A 1 238 ? -8.403 -40.043 19.149 1.00 31.36 260 ALA A O 1
ATOM 1482 N N . ASP A 1 239 ? -6.566 -40.899 20.141 1.00 34.97 261 ASP A N 1
ATOM 1483 C CA . ASP A 1 239 ? -7.358 -41.744 21.031 1.00 33.15 261 ASP A CA 1
ATOM 1484 C C . ASP A 1 239 ? -8.287 -40.899 21.897 1.00 27.03 261 ASP A C 1
ATOM 1485 O O . ASP A 1 239 ? -9.480 -41.201 22.039 1.00 29.02 261 ASP A O 1
ATOM 1490 N N . LEU A 1 240 ? -7.748 -39.832 22.486 1.00 24.31 262 LEU A N 1
ATOM 1491 C CA . LEU A 1 240 ? -8.545 -38.981 23.363 1.00 22.98 262 LEU A CA 1
ATOM 1492 C C . LEU A 1 240 ? -9.673 -38.299 22.595 1.00 25.48 262 LEU A C 1
ATOM 1493 O O . LEU A 1 240 ? -10.802 -38.193 23.095 1.00 27.06 262 LEU A O 1
ATOM 1498 N N . THR A 1 241 ? -9.385 -37.830 21.380 1.00 26.50 263 THR A N 1
ATOM 1499 C CA . THR A 1 241 ? -10.418 -37.219 20.549 1.00 25.53 263 THR A CA 1
ATOM 1500 C C . THR A 1 241 ? -11.540 -38.207 20.258 1.00 27.81 263 THR A C 1
ATOM 1501 O O . THR A 1 241 ? -12.727 -37.861 20.326 1.00 25.52 263 THR A O 1
ATOM 1505 N N . ASN A 1 242 ? -11.180 -39.446 19.918 1.00 35.08 264 ASN A N 1
ATOM 1506 C CA . ASN A 1 242 ? -12.201 -40.447 19.630 1.00 31.58 264 ASN A CA 1
ATOM 1507 C C . ASN A 1 242 ? -13.028 -40.766 20.870 1.00 29.51 264 ASN A C 1
ATOM 1508 O O . ASN A 1 242 ? -14.243 -40.963 20.773 1.00 30.48 264 ASN A O 1
ATOM 1513 N N . ALA A 1 243 ? -12.396 -40.812 22.045 1.00 21.92 265 ALA A N 1
ATOM 1514 C CA . ALA A 1 243 ? -13.160 -40.998 23.278 1.00 21.36 265 ALA A CA 1
ATOM 1515 C C . ALA A 1 243 ? -14.168 -39.867 23.478 1.00 22.92 265 ALA A C 1
ATOM 1516 O O . ALA A 1 243 ? -15.362 -40.107 23.732 1.00 19.92 265 ALA A O 1
ATOM 1518 N N . TRP A 1 244 ? -13.701 -38.619 23.361 1.00 22.27 266 TRP A N 1
ATOM 1519 C CA . TRP A 1 244 ? -14.595 -37.471 23.488 1.00 20.13 266 TRP A CA 1
ATOM 1520 C C . TRP A 1 244 ? -15.781 -37.601 22.545 1.00 23.68 266 TRP A C 1
ATOM 1521 O O . TRP A 1 244 ? -16.939 -37.439 22.949 1.00 22.23 266 TRP A O 1
ATOM 1532 N N . LEU A 1 245 ? -15.505 -37.898 21.274 1.00 21.69 267 LEU A N 1
ATOM 1533 C CA . LEU A 1 245 ? -16.584 -38.063 20.307 1.00 19.55 267 LEU A CA 1
ATOM 1534 C C . LEU A 1 245 ? -17.519 -39.193 20.721 1.00 20.73 267 LEU A C 1
ATOM 1535 O O . LEU A 1 245 ? -18.737 -39.108 20.525 1.00 21.41 267 LEU A O 1
ATOM 1540 N N . SER A 1 246 ? -16.966 -40.257 21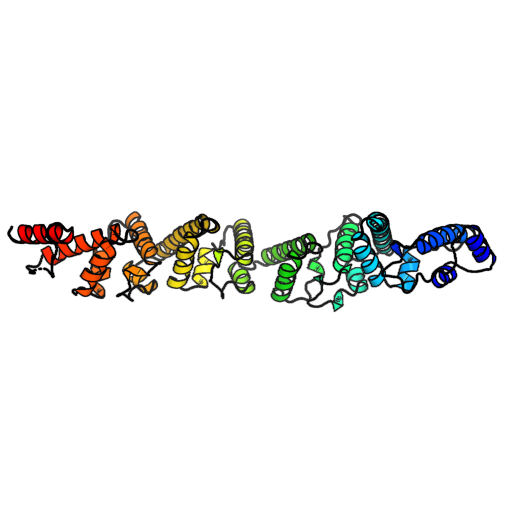.306 1.00 20.63 268 SER A N 1
ATOM 1541 C CA . SER A 1 246 ? -17.780 -41.393 21.721 1.00 21.62 268 SER A CA 1
ATOM 1542 C C . SER A 1 246 ? -18.742 -41.030 22.845 1.00 21.81 268 SER A C 1
ATOM 1543 O O . SER A 1 246 ? -19.812 -41.638 22.955 1.00 18.13 268 SER A O 1
ATOM 1546 N N . ILE A 1 247 ? -18.390 -40.069 23.696 1.00 23.60 269 ILE A N 1
ATOM 1547 C CA . ILE A 1 247 ? -19.263 -39.709 24.813 1.00 24.26 269 ILE A CA 1
ATOM 1548 C C . ILE A 1 247 ? -20.000 -38.387 24.570 1.00 29.15 269 ILE A C 1
ATOM 1549 O O . ILE A 1 247 ? -20.397 -37.721 25.527 1.00 27.12 269 ILE A O 1
ATOM 1554 N N . GLN A 1 248 ? -20.204 -37.996 23.311 1.00 25.64 270 GLN A N 1
ATOM 1555 C CA . GLN A 1 248 ? -21.032 -36.843 22.965 1.00 24.92 270 GLN A CA 1
ATOM 1556 C C . GLN A 1 248 ? -20.443 -35.522 23.442 1.00 21.21 270 GLN A C 1
ATOM 1557 O O . GLN A 1 248 ? -21.146 -34.504 23.431 1.00 24.36 270 GLN A O 1
ATOM 1563 N N . LYS A 1 249 ? -19.185 -35.509 23.872 1.00 19.23 271 LYS A N 1
ATOM 1564 C CA . LYS A 1 249 ? -18.574 -34.304 24.423 1.00 19.14 271 LYS A CA 1
ATOM 1565 C C . LYS A 1 249 ? -18.695 -33.145 23.436 1.00 20.31 271 LYS A C 1
ATOM 1566 O O . LYS A 1 249 ? -18.146 -33.196 22.330 1.00 17.70 271 LYS A O 1
ATOM 1572 N N . SER A 1 250 ? -19.410 -32.097 23.842 1.00 18.92 272 SER A N 1
ATOM 1573 C CA . SER A 1 250 ? -19.779 -31.032 22.923 1.00 18.06 272 SER A CA 1
ATOM 1574 C C . SER A 1 250 ? -18.569 -30.178 22.549 1.00 23.73 272 SER A C 1
ATOM 1575 O O . SER A 1 250 ? -17.614 -30.063 23.322 1.00 25.95 272 SER A O 1
ATOM 1578 N N . PRO A 1 251 ? -18.592 -29.560 21.365 1.00 21.70 273 PRO A N 1
ATOM 1579 C CA . PRO A 1 251 ? -17.487 -28.665 20.991 1.00 19.43 273 PRO A CA 1
ATOM 1580 C C . PRO A 1 251 ? -17.299 -27.511 21.956 1.00 25.32 273 PRO A C 1
ATOM 1581 O O . PRO A 1 251 ? -16.162 -27.069 22.153 1.00 26.62 273 PRO A O 1
ATOM 1585 N N . ASN A 1 252 ? -18.377 -26.998 22.555 1.00 26.46 274 ASN A N 1
ATOM 1586 C CA . ASN A 1 252 ? -18.224 -25.982 23.592 1.00 22.75 274 ASN A CA 1
ATOM 1587 C C . ASN A 1 252 ? -17.475 -26.535 24.798 1.00 22.30 274 ASN A C 1
ATOM 1588 O O . ASN A 1 252 ? -16.629 -25.848 25.387 1.00 26.83 274 ASN A O 1
ATOM 1593 N N . ALA A 1 253 ? -17.790 -27.767 25.195 1.00 20.26 275 ALA A N 1
ATOM 1594 C CA . ALA A 1 253 ? -17.089 -28.378 26.316 1.00 21.93 275 ALA A CA 1
ATOM 1595 C C . ALA A 1 253 ? -15.589 -28.427 26.054 1.00 22.89 275 ALA A C 1
ATOM 1596 O O . ALA A 1 253 ? -14.788 -28.032 26.907 1.00 22.62 275 ALA A O 1
ATOM 1598 N N . ILE A 1 254 ? -15.191 -28.900 24.870 1.00 22.30 276 ILE A N 1
ATOM 1599 C CA . ILE A 1 254 ? -13.770 -28.948 24.528 1.00 24.11 276 ILE A CA 1
ATOM 1600 C C . ILE A 1 254 ? -13.187 -27.542 24.478 1.00 25.18 276 ILE A C 1
ATOM 1601 O O . ILE A 1 254 ? -12.091 -27.284 24.991 1.00 26.02 276 ILE A O 1
ATOM 1606 N N . PHE A 1 255 ? -13.909 -26.615 23.847 1.00 20.78 277 PHE A N 1
ATOM 1607 C CA . PHE A 1 255 ? -13.452 -25.236 23.752 1.00 19.43 277 PHE A CA 1
ATOM 1608 C C . PHE A 1 255 ? -13.059 -24.702 25.121 1.00 25.75 277 PHE A C 1
ATOM 1609 O O . PHE A 1 255 ? -11.965 -24.154 25.300 1.00 28.74 277 PHE A O 1
ATOM 1617 N N . LYS A 1 256 ? -13.943 -24.866 26.106 1.00 29.04 278 LYS A N 1
ATOM 1618 C CA . LYS A 1 256 ? -13.617 -24.451 27.467 1.00 23.28 278 LYS A CA 1
ATOM 1619 C C . LYS A 1 256 ? -12.443 -25.252 28.015 1.00 25.43 278 LYS A C 1
ATOM 1620 O O . LYS A 1 256 ? -11.505 -24.689 28.590 1.00 34.19 278 LYS A O 1
ATOM 1626 N N . LEU A 1 257 ? -12.480 -26.577 27.842 1.00 25.04 279 LEU A N 1
ATOM 1627 C CA . LEU A 1 257 ? -11.446 -27.445 28.397 1.00 22.94 279 LEU A CA 1
ATOM 1628 C C . LEU A 1 257 ? -10.060 -27.058 27.904 1.00 28.89 279 LEU A C 1
ATOM 1629 O O . LEU A 1 257 ? -9.060 -27.326 28.579 1.00 28.82 279 LEU A O 1
ATOM 1634 N N . LEU A 1 258 ? -9.980 -26.429 26.735 1.00 32.64 280 LEU A N 1
ATOM 1635 C CA . LEU A 1 258 ? -8.723 -25.946 26.187 1.00 30.04 280 LEU A CA 1
ATOM 1636 C C . LEU A 1 258 ? -8.437 -24.499 26.572 1.00 29.77 280 LEU A C 1
ATOM 1637 O O . LEU A 1 258 ? -7.506 -23.896 26.028 1.00 28.10 280 LEU A O 1
ATOM 1642 N N . LYS A 1 259 ? -9.224 -23.929 27.488 1.00 32.62 281 LYS A N 1
ATOM 1643 C CA . LYS A 1 259 ? -9.008 -22.568 27.979 1.00 28.19 281 LYS A CA 1
ATOM 1644 C C . LYS A 1 259 ? -8.949 -21.566 26.831 1.00 27.06 281 LYS A C 1
ATOM 1645 O O . LYS A 1 259 ? -8.214 -20.577 26.883 1.00 26.67 281 LYS A O 1
ATOM 1651 N N . LEU A 1 260 ? -9.730 -21.823 25.782 1.00 27.32 282 LEU A N 1
ATOM 1652 C CA . LEU A 1 260 ? -9.845 -20.900 24.663 1.00 24.88 282 LEU A CA 1
ATOM 1653 C C . LEU A 1 260 ? -10.826 -19.773 24.945 1.00 28.07 282 LEU A C 1
ATOM 1654 O O . LEU A 1 260 ? -10.855 -18.790 24.197 1.00 26.39 282 LEU A O 1
ATOM 1659 N N . ASP A 1 261 ? -11.611 -19.893 26.010 1.00 27.21 283 ASP A N 1
ATOM 1660 C CA . ASP A 1 261 ? -12.554 -18.872 26.437 1.00 27.03 283 ASP A CA 1
ATOM 1661 C C . ASP A 1 261 ? -11.890 -17.749 27.221 1.00 38.47 283 ASP A C 1
ATOM 1662 O O . ASP A 1 261 ? -12.601 -16.914 27.792 1.00 51.56 283 ASP A O 1
ATOM 1667 N N . MET A 1 262 ? -10.558 -17.709 27.277 1.00 38.84 284 MET A N 1
ATOM 1668 C CA . MET A 1 262 ? -9.849 -16.764 28.129 1.00 43.12 284 MET A CA 1
ATOM 1669 C C . MET A 1 262 ? -9.025 -15.753 27.350 1.00 49.58 284 MET A C 1
ATOM 1670 O O . MET A 1 262 ? -9.108 -14.550 27.616 1.00 47.78 284 MET A O 1
ATOM 1675 N N . GLY A 1 263 ? -8.225 -16.208 26.389 1.00 53.18 285 GLY A N 1
ATOM 1676 C CA . GLY A 1 263 ? -7.274 -15.332 25.732 1.00 59.99 285 GLY A CA 1
ATOM 1677 C C . GLY A 1 263 ? -7.885 -14.334 24.770 1.00 56.44 285 GLY A C 1
ATOM 1678 O O . GLY A 1 263 ? -7.915 -13.131 25.050 1.00 55.01 285 GLY A O 1
ATOM 1679 N N . GLY A 1 264 ? -8.393 -14.820 23.640 1.00 56.35 286 GLY A N 1
ATOM 1680 C CA . GLY A 1 264 ? -8.961 -13.943 22.635 1.00 53.22 286 GLY A CA 1
ATOM 1681 C C . GLY A 1 264 ? -7.916 -13.302 21.743 1.00 52.67 286 GLY A C 1
ATOM 1682 O O . GLY A 1 264 ? -8.164 -13.066 20.556 1.00 46.28 286 GLY A O 1
ATOM 1683 N N . ASP A 1 265 ? -6.741 -13.024 22.307 1.00 57.78 287 ASP A N 1
ATOM 1684 C CA . ASP A 1 265 ? -5.684 -12.294 21.612 1.00 60.60 287 ASP A CA 1
ATOM 1685 C C . ASP A 1 265 ? -5.071 -13.174 20.528 1.00 57.26 287 ASP A C 1
ATOM 1686 O O . ASP A 1 265 ? -4.413 -14.176 20.828 1.00 52.23 287 ASP A O 1
ATOM 1691 N N . ALA A 1 266 ? -5.273 -12.794 19.265 1.00 61.01 288 ALA A N 1
ATOM 1692 C CA . ALA A 1 266 ? -4.856 -13.604 18.120 1.00 54.26 288 ALA A CA 1
ATOM 1693 C C . ALA A 1 266 ? -5.448 -15.008 18.191 1.00 54.94 288 ALA A C 1
ATOM 1694 O O . ALA A 1 266 ? -4.795 -15.985 17.818 1.00 54.27 288 ALA A O 1
ATOM 1696 N N . LEU A 1 267 ? -6.694 -15.118 18.661 1.00 49.96 289 LEU A N 1
ATOM 1697 C CA . LEU A 1 267 ? -7.228 -16.424 19.039 1.00 45.00 289 LEU A CA 1
ATOM 1698 C C . LEU A 1 267 ? -7.324 -17.368 17.843 1.00 41.31 289 LEU A C 1
ATOM 1699 O O . LEU A 1 267 ? -7.128 -18.581 17.988 1.00 42.06 289 LEU A O 1
ATOM 1704 N N . LEU A 1 268 ? -7.632 -16.839 16.654 1.00 41.55 290 LEU A N 1
ATOM 1705 C CA . LEU A 1 268 ? -7.691 -17.663 15.451 1.00 38.69 290 LEU A CA 1
ATOM 1706 C C . LEU A 1 268 ? -6.321 -18.158 15.005 1.00 38.72 290 LEU A C 1
ATOM 1707 O O . LEU A 1 268 ? -6.256 -19.054 14.159 1.00 36.46 290 LEU A O 1
ATOM 1712 N N . GLU A 1 269 ? -5.243 -17.605 15.565 1.00 45.31 291 GLU A N 1
ATOM 1713 C CA . GLU A 1 269 ? -3.864 -17.975 15.273 1.00 47.89 291 GLU A CA 1
ATOM 1714 C C . GLU A 1 269 ? -3.371 -19.166 16.108 1.00 44.34 291 GLU A C 1
ATOM 1715 O O . GLU A 1 269 ? -2.461 -19.879 15.674 1.00 45.00 291 GLU A O 1
ATOM 1721 N N . SER A 1 270 ? -4.002 -19.443 17.248 1.00 38.06 292 SER A N 1
ATOM 1722 C CA . SER A 1 270 ? -3.554 -20.428 18.221 1.00 35.02 292 SER A CA 1
ATOM 1723 C C . SER A 1 270 ? -3.533 -21.820 17.615 1.00 38.53 292 SER A C 1
ATOM 1724 O O . SER A 1 270 ? -4.359 -22.136 16.747 1.00 38.21 292 SER A O 1
ATOM 1727 N N . PRO A 1 271 ? -2.599 -22.664 18.032 1.00 38.37 293 PRO A N 1
ATOM 1728 C CA . PRO A 1 271 ? -2.657 -24.072 17.631 1.00 31.45 293 PRO A CA 1
ATOM 1729 C C . PRO A 1 271 ? -3.885 -24.745 18.216 1.00 31.79 293 PRO A C 1
ATOM 1730 O O . PRO A 1 271 ? -4.630 -25.435 17.511 1.00 34.24 293 PRO A O 1
ATOM 1734 N N . LEU A 1 272 ? -4.097 -24.541 19.518 1.00 28.61 294 LEU A N 1
ATOM 1735 C CA . LEU A 1 272 ? -5.232 -25.159 20.194 1.00 29.17 294 LEU A CA 1
ATOM 1736 C C . LEU A 1 272 ? -6.542 -24.811 19.503 1.00 28.91 294 LEU A C 1
ATOM 1737 O O . LEU A 1 272 ? -7.446 -25.650 19.407 1.00 29.70 294 LEU A O 1
ATOM 1742 N N . PHE A 1 273 ? -6.666 -23.576 19.015 1.00 27.02 295 PHE A N 1
ATOM 1743 C CA . PHE A 1 273 ? -7.889 -23.192 18.320 1.00 22.87 295 PHE A CA 1
ATOM 1744 C C . PHE A 1 273 ? -8.090 -24.017 17.055 1.00 23.86 295 PHE A C 1
ATOM 1745 O O . PHE A 1 273 ? -9.207 -24.461 16.767 1.00 27.43 295 PHE A O 1
ATOM 1753 N N . VAL A 1 274 ? -7.024 -24.230 16.282 1.00 19.93 296 VAL A N 1
ATOM 1754 C CA . VAL A 1 274 ? -7.155 -25.012 15.056 1.00 25.00 296 VAL A CA 1
ATOM 1755 C C . VAL A 1 274 ? -7.483 -26.465 15.382 1.00 27.91 296 VAL A C 1
ATOM 1756 O O . VAL A 1 274 ? -8.297 -27.105 14.700 1.00 25.49 296 VAL A O 1
ATOM 1760 N N . ALA A 1 275 ? -6.851 -27.011 16.424 1.00 28.47 297 ALA A N 1
ATOM 1761 C CA . ALA A 1 275 ? -7.170 -28.371 16.843 1.00 24.40 297 ALA A CA 1
ATOM 1762 C C . ALA A 1 275 ? -8.637 -28.489 17.238 1.00 21.95 297 ALA A C 1
ATOM 1763 O O . ALA A 1 275 ? -9.313 -29.464 16.886 1.00 25.04 297 ALA A O 1
ATOM 1765 N N . TRP A 1 276 ? -9.152 -27.496 17.963 1.00 20.58 298 TRP A N 1
ATOM 1766 C CA . TRP A 1 276 ? -10.555 -27.527 18.352 1.00 23.65 298 TRP A CA 1
ATOM 1767 C C . TRP A 1 276 ? -11.479 -27.368 17.151 1.00 23.34 298 TRP A C 1
ATOM 1768 O O . TRP A 1 276 ? -12.567 -27.951 17.127 1.00 23.20 298 TRP A O 1
ATOM 1779 N N . THR A 1 277 ? -11.076 -26.582 16.153 1.00 23.08 299 THR A N 1
ATOM 1780 C CA . THR A 1 277 ? -11.867 -26.486 14.929 1.00 25.83 299 THR A CA 1
ATOM 1781 C C . THR A 1 277 ? -11.926 -27.829 14.206 1.00 26.80 299 THR A C 1
ATOM 1782 O O . THR A 1 277 ? -12.975 -28.216 13.672 1.00 30.56 299 THR A O 1
ATOM 1786 N N . LYS A 1 278 ? -10.805 -28.550 14.170 1.00 23.33 300 LYS A N 1
ATOM 1787 C CA . LYS A 1 278 ? -10.832 -29.928 13.687 1.00 25.67 300 LYS A CA 1
ATOM 1788 C C . LYS A 1 278 ? -11.825 -30.772 14.478 1.00 25.86 300 LYS A C 1
ATOM 1789 O O . LYS A 1 278 ? -12.644 -31.500 13.899 1.00 25.76 300 LYS A O 1
ATOM 1795 N N . TYR A 1 279 ? -11.756 -30.699 15.810 1.00 27.10 301 TYR A N 1
ATOM 1796 C CA . TYR A 1 279 ? -12.680 -31.480 16.626 1.00 20.61 301 TYR A CA 1
ATOM 1797 C C . TYR A 1 279 ? -14.126 -31.131 16.316 1.00 21.47 301 TYR A C 1
ATOM 1798 O O . TYR A 1 279 ? -14.998 -32.004 16.358 1.00 21.12 301 TYR A O 1
ATOM 1807 N N . THR A 1 280 ? -14.402 -29.863 16.018 1.00 21.46 302 THR A N 1
ATOM 1808 C CA . THR A 1 280 ? -15.772 -29.456 15.725 1.00 21.94 302 THR A CA 1
ATOM 1809 C C . THR A 1 280 ? -16.228 -29.977 14.368 1.00 26.14 302 THR A C 1
ATOM 1810 O O . THR A 1 280 ? -17.373 -30.423 14.225 1.00 31.56 302 THR A O 1
ATOM 1814 N N . ASP A 1 281 ? -15.358 -29.928 13.355 1.00 25.69 303 ASP A N 1
ATOM 1815 C CA . ASP A 1 281 ? -15.706 -30.582 12.097 1.00 28.56 303 ASP A CA 1
ATOM 1816 C C . ASP A 1 281 ? -16.037 -32.048 12.331 1.00 30.33 303 ASP A C 1
ATOM 1817 O O . ASP A 1 281 ? -17.018 -32.568 11.788 1.00 31.45 303 ASP A O 1
ATOM 1822 N N . TYR A 1 282 ? -15.232 -32.728 13.151 1.00 29.02 304 TYR A N 1
ATOM 1823 C CA . TYR A 1 282 ? -15.487 -34.138 13.430 1.00 26.87 304 TYR A CA 1
ATOM 1824 C C . TYR A 1 282 ? -16.842 -34.327 14.103 1.00 27.25 304 TYR A C 1
ATOM 1825 O O . TYR A 1 282 ? -17.658 -35.154 13.673 1.00 27.26 304 TYR A O 1
ATOM 1834 N N . TYR A 1 283 ? -17.098 -33.558 15.165 1.00 25.96 305 TYR A N 1
ATOM 1835 C CA . TYR A 1 283 ? -18.361 -33.666 15.885 1.00 26.14 305 TYR A CA 1
ATOM 1836 C C . TYR A 1 283 ? -19.545 -33.448 14.954 1.00 29.92 305 TYR A C 1
ATOM 1837 O O . TYR A 1 283 ? -20.529 -34.195 15.003 1.00 31.55 305 TYR A O 1
ATOM 1846 N N . ASN A 1 284 ? -19.469 -32.431 14.095 1.00 31.52 306 ASN A N 1
ATOM 1847 C CA . ASN A 1 284 ? -20.612 -32.099 13.254 1.00 32.84 306 ASN A CA 1
ATOM 1848 C C . ASN A 1 284 ? -20.797 -33.117 12.136 1.00 37.67 306 ASN A C 1
ATOM 1849 O O . ASN A 1 284 ? -21.934 -33.460 11.788 1.00 40.72 306 ASN A O 1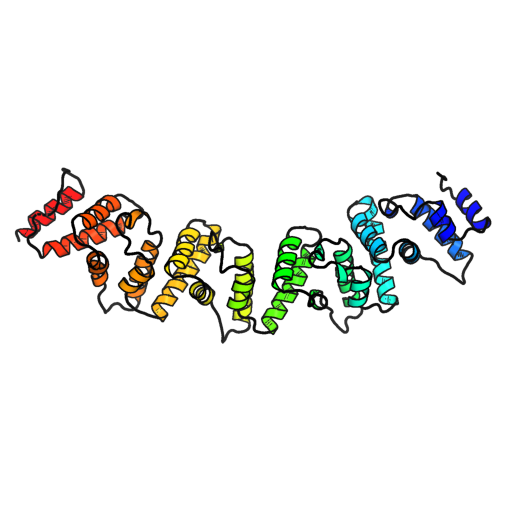
ATOM 1854 N N . LEU A 1 285 ? -19.702 -33.621 11.563 1.00 34.30 307 LEU A N 1
ATOM 1855 C CA . LEU A 1 285 ? -19.825 -34.696 10.585 1.00 36.03 307 LEU A CA 1
ATOM 1856 C C . LEU A 1 285 ? -20.505 -35.908 11.203 1.00 38.41 307 LEU A C 1
ATOM 1857 O O . LEU A 1 285 ? -21.426 -36.487 10.615 1.00 44.48 307 LEU A O 1
ATOM 1862 N N . MET A 1 286 ? -20.066 -36.306 12.400 1.00 40.44 308 MET A N 1
ATOM 1863 C CA . MET A 1 286 ? -20.646 -37.481 13.041 1.00 30.59 308 MET A CA 1
ATOM 1864 C C . MET A 1 286 ? -22.081 -37.217 13.486 1.00 30.94 308 MET A C 1
ATOM 1865 O O . MET A 1 286 ? -22.988 -38.002 13.189 1.00 34.54 308 MET A O 1
ATOM 1870 N N . TYR A 1 287 ? -22.304 -36.121 14.208 1.00 29.97 309 TYR A N 1
ATOM 1871 C CA . TYR A 1 287 ? -23.636 -35.769 14.702 1.00 33.78 309 TYR A CA 1
ATOM 1872 C C . TYR A 1 287 ? -24.247 -34.671 13.830 1.00 38.94 309 TYR A C 1
ATOM 1873 O O . TYR A 1 287 ? -24.476 -33.540 14.262 1.00 40.37 309 TYR A O 1
ATOM 1882 N N . HIS A 1 288 ? -24.518 -35.029 12.573 1.00 42.86 310 HIS A N 1
ATOM 1883 C CA . HIS A 1 288 ? -24.959 -34.041 11.593 1.00 48.65 310 HIS A CA 1
ATOM 1884 C C . HIS A 1 288 ? -26.370 -33.522 11.846 1.00 47.14 310 HIS A C 1
ATOM 1885 O O . HIS A 1 288 ? -26.782 -32.566 11.181 1.00 48.87 310 HIS A O 1
ATOM 1892 N N . LYS A 1 289 ? -27.119 -34.113 12.777 1.00 45.81 311 LYS A N 1
ATOM 1893 C CA . LYS A 1 289 ? -28.408 -33.551 13.164 1.00 46.99 311 LYS A CA 1
ATOM 1894 C C . LYS A 1 289 ? -28.287 -32.521 14.279 1.00 53.75 311 LYS A C 1
ATOM 1895 O O . LYS A 1 289 ? -29.141 -31.633 14.387 1.00 61.52 311 LYS A O 1
ATOM 1901 N N . GLU A 1 290 ? -27.245 -32.616 15.104 1.00 56.66 312 GLU A N 1
ATOM 1902 C CA . GLU A 1 290 ? -27.095 -31.756 16.273 1.00 62.65 312 GLU A CA 1
ATOM 1903 C C . GLU A 1 290 ? -25.844 -30.892 16.149 1.00 57.94 312 GLU A C 1
ATOM 1904 O O . GLU A 1 290 ? -25.053 -30.792 17.094 1.00 59.95 312 GLU A O 1
ATOM 1910 N N . THR A 1 291 ? -25.647 -30.279 14.985 1.00 49.71 313 THR A N 1
ATOM 1911 C CA . THR A 1 291 ? -24.427 -29.523 14.738 1.00 47.29 313 THR A CA 1
ATOM 1912 C C . THR A 1 291 ? -24.306 -28.344 15.698 1.00 48.15 313 THR A C 1
ATOM 1913 O O . THR A 1 291 ? -25.301 -27.756 16.131 1.00 52.86 313 THR A O 1
ATOM 1917 N N . PHE A 1 292 ? -23.059 -28.010 16.039 1.00 45.78 314 PHE A N 1
ATOM 1918 C CA . PHE A 1 292 ? -22.717 -26.793 16.776 1.00 44.54 314 PHE A CA 1
ATOM 1919 C C . PHE A 1 292 ? -21.671 -26.041 15.967 1.00 50.41 314 PHE A C 1
ATOM 1920 O O . PHE A 1 292 ? -20.463 -26.209 16.187 1.00 47.79 314 PHE A O 1
ATOM 1928 N N . PRO A 1 293 ? -22.091 -25.200 15.024 1.00 44.11 315 PRO A N 1
ATOM 1929 C CA . PRO A 1 293 ? -21.112 -24.447 14.234 1.00 36.26 315 PRO A CA 1
ATOM 1930 C C . PRO A 1 293 ? -20.256 -23.561 15.127 1.00 42.50 315 PRO A C 1
ATOM 1931 O O . PRO A 1 293 ? -20.678 -23.132 16.204 1.00 38.55 315 PRO A O 1
ATOM 1935 N N . VAL A 1 294 ? -19.026 -23.303 14.669 1.00 42.67 316 VAL A N 1
ATOM 1936 C CA . VAL A 1 294 ? -18.058 -22.556 15.473 1.00 26.50 316 VAL A CA 1
ATOM 1937 C C . VAL A 1 294 ? -18.676 -21.277 16.020 1.00 23.86 316 VAL A C 1
ATOM 1938 O O . VAL A 1 294 ? -18.372 -20.852 17.143 1.00 27.07 316 VAL A O 1
ATOM 1942 N N . ILE A 1 295 ? -19.542 -20.637 15.235 1.00 30.73 317 ILE A N 1
ATOM 1943 C CA . ILE A 1 295 ? -20.104 -19.362 15.661 1.00 28.39 317 ILE A CA 1
ATOM 1944 C C . ILE A 1 295 ? -20.957 -19.540 16.907 1.00 30.83 317 ILE A C 1
ATOM 1945 O O . ILE A 1 295 ? -20.975 -18.673 17.786 1.00 31.07 317 ILE A O 1
ATOM 1950 N N . SER A 1 296 ? -21.684 -20.655 17.005 1.00 30.52 318 SER A N 1
ATOM 1951 C CA . SER A 1 296 ? -22.476 -20.901 18.205 1.00 27.93 318 SER A CA 1
ATOM 1952 C C . SER A 1 296 ? -21.597 -20.856 19.448 1.00 23.60 318 SER A C 1
ATOM 1953 O O . SER A 1 296 ? -21.894 -20.138 20.409 1.00 29.10 318 SER A O 1
ATOM 1956 N N . THR A 1 297 ? -20.483 -21.589 19.424 1.00 22.51 319 THR A N 1
ATOM 1957 C CA . THR A 1 297 ? -19.568 -21.599 20.562 1.00 23.59 319 THR A CA 1
ATOM 1958 C C . THR A 1 297 ? -18.996 -20.211 20.823 1.00 22.72 319 THR A C 1
ATOM 1959 O O . THR A 1 297 ? -19.042 -19.702 21.953 1.00 25.42 319 THR A O 1
ATOM 1963 N N . LEU A 1 298 ? -18.453 -19.578 19.782 1.00 22.36 320 LEU A N 1
ATOM 1964 C CA . LEU A 1 298 ? -17.764 -18.308 19.978 1.00 27.18 320 LEU A CA 1
ATOM 1965 C C . LEU A 1 298 ? -18.709 -17.240 20.517 1.00 27.32 320 LEU A C 1
ATOM 1966 O O . LEU A 1 298 ? -18.328 -16.448 21.387 1.00 25.96 320 LEU A O 1
ATOM 1971 N N . THR A 1 299 ? -19.947 -17.200 20.017 1.00 23.67 321 THR A N 1
ATOM 1972 C CA . THR A 1 299 ? -20.917 -16.247 20.540 1.00 24.56 321 THR A CA 1
ATOM 1973 C C . THR A 1 299 ? -21.391 -16.635 21.936 1.00 22.01 321 THR A C 1
ATOM 1974 O O . THR A 1 299 ? -21.730 -15.754 22.735 1.00 24.16 321 THR A O 1
ATOM 1978 N N . LYS A 1 300 ? -21.419 -17.933 22.258 1.00 22.57 322 LYS A N 1
ATOM 1979 C CA . LYS A 1 300 ? -21.694 -18.323 23.636 1.00 27.72 322 LYS A CA 1
ATOM 1980 C C . LYS A 1 300 ? -20.634 -17.790 24.590 1.00 30.09 322 LYS A C 1
ATOM 1981 O O . LYS A 1 300 ? -20.953 -17.429 25.729 1.00 25.27 322 LYS A O 1
ATOM 1987 N N . ASN A 1 301 ? -19.374 -17.731 24.152 1.00 29.10 323 ASN A N 1
ATOM 1988 C CA . ASN A 1 301 ? -18.271 -17.463 25.066 1.00 24.72 323 ASN A CA 1
ATOM 1989 C C . ASN A 1 301 ? -17.691 -16.056 24.985 1.00 32.25 323 ASN A C 1
ATOM 1990 O O . ASN A 1 301 ? -16.835 -15.717 25.811 1.00 30.15 323 ASN A O 1
ATOM 1995 N N . TYR A 1 302 ? -18.119 -15.227 24.032 1.00 32.51 324 TYR A N 1
ATOM 1996 C CA . TYR A 1 302 ? -17.547 -13.893 23.905 1.00 26.14 324 TYR A CA 1
ATOM 1997 C C . TYR A 1 302 ? -18.649 -12.889 23.600 1.00 35.74 324 TYR A C 1
ATOM 1998 O O . TYR A 1 302 ? -19.603 -13.217 22.878 1.00 42.77 324 TYR A O 1
ATOM 2007 N N . PRO A 1 303 ? -18.549 -11.668 24.125 1.00 38.84 325 PRO A N 1
ATOM 2008 C CA . PRO A 1 303 ? -19.532 -10.638 23.774 1.00 37.07 325 PRO A CA 1
ATOM 2009 C C . PRO A 1 303 ? -19.455 -10.307 22.293 1.00 40.06 325 PRO A C 1
ATOM 2010 O O . PRO A 1 303 ? -18.405 -10.439 21.660 1.00 37.11 325 PRO A O 1
ATOM 2014 N N . ASN A 1 304 ? -20.590 -9.880 21.736 1.00 48.48 326 ASN A N 1
ATOM 2015 C CA . ASN A 1 304 ? -20.637 -9.561 20.313 1.00 44.49 326 ASN A CA 1
ATOM 2016 C C . ASN A 1 304 ? -19.520 -8.602 19.926 1.00 38.94 326 ASN A C 1
ATOM 2017 O O . ASN A 1 304 ? -18.834 -8.802 18.918 1.00 39.22 326 ASN A O 1
ATOM 2022 N N . ASP A 1 305 ? -19.320 -7.548 20.719 1.00 35.60 327 ASP A N 1
ATOM 2023 C CA . ASP A 1 305 ? -18.300 -6.561 20.378 1.00 40.84 327 ASP A CA 1
ATOM 2024 C C . ASP A 1 305 ? -16.901 -7.174 20.387 1.00 39.72 327 ASP A C 1
ATOM 2025 O O . ASP A 1 305 ? -16.127 -6.981 19.445 1.00 33.25 327 ASP A O 1
ATOM 2030 N N . LYS A 1 306 ? -16.562 -7.935 21.433 1.00 46.24 328 LYS A N 1
ATOM 2031 C CA . LYS A 1 306 ? -15.241 -8.563 21.497 1.00 39.21 328 LYS A CA 1
ATOM 2032 C C . LYS A 1 306 ? -15.057 -9.610 20.403 1.00 35.52 328 LYS A C 1
ATOM 2033 O O . LYS A 1 306 ? -13.974 -9.725 19.815 1.00 32.49 328 LYS A O 1
ATOM 2039 N N . LEU A 1 307 ? -16.095 -10.403 20.137 1.00 34.48 329 LEU A N 1
ATOM 2040 C CA . LEU A 1 307 ? -16.003 -11.417 19.092 1.00 31.06 329 LEU A CA 1
ATOM 2041 C C . LEU A 1 307 ? -15.766 -10.774 17.730 1.00 37.81 329 LEU A C 1
ATOM 2042 O O . LEU A 1 307 ? -14.866 -11.178 16.979 1.00 38.89 329 LEU A O 1
ATOM 2047 N N . ALA A 1 308 ? -16.574 -9.764 17.396 1.00 38.64 330 ALA A N 1
ATOM 2048 C CA . ALA A 1 308 ? -16.387 -9.043 16.144 1.00 33.54 330 ALA A CA 1
ATOM 2049 C C . ALA A 1 308 ? -15.042 -8.333 16.108 1.00 35.59 330 ALA A C 1
ATOM 2050 O O . ALA A 1 308 ? -14.464 -8.162 15.032 1.00 41.44 330 ALA A O 1
ATOM 2052 N N . SER A 1 309 ? -14.528 -7.915 17.265 1.00 34.96 331 SER A N 1
ATOM 2053 C CA . SER A 1 309 ? -13.190 -7.339 17.318 1.00 36.38 331 SER A CA 1
ATOM 2054 C C . SER A 1 309 ? -12.142 -8.370 16.920 1.00 38.33 331 SER A C 1
ATOM 2055 O O . SER A 1 309 ? -11.231 -8.080 16.133 1.00 38.88 331 SER A O 1
ATOM 2058 N N . ILE A 1 310 ? -12.250 -9.582 17.466 1.00 38.91 332 ILE A N 1
ATOM 2059 C CA . ILE A 1 310 ? -11.347 -10.655 17.057 1.00 42.14 332 ILE A CA 1
ATOM 2060 C C . ILE A 1 310 ? -11.432 -10.859 15.553 1.00 38.91 332 ILE A C 1
ATOM 2061 O O . ILE A 1 310 ? -10.413 -10.921 14.855 1.00 40.39 332 ILE A O 1
ATOM 2066 N N . LEU A 1 311 ? -12.655 -10.956 15.030 1.00 36.41 333 LEU A N 1
ATOM 2067 C CA . LEU A 1 311 ? -12.826 -11.210 13.602 1.00 35.45 333 LEU A CA 1
ATOM 2068 C C . LEU A 1 311 ? -12.200 -10.099 12.765 1.00 39.49 333 LEU A C 1
ATOM 2069 O O . LEU A 1 311 ? -11.493 -10.366 11.786 1.00 39.78 333 LEU A O 1
ATOM 2074 N N . ALA A 1 312 ? -12.449 -8.843 13.137 1.00 44.00 334 ALA A N 1
ATOM 2075 C CA . ALA A 1 312 ? -11.910 -7.712 12.390 1.00 40.45 334 ALA A CA 1
ATOM 2076 C C . ALA A 1 312 ? -10.386 -7.720 12.403 1.00 44.56 334 ALA A C 1
ATOM 2077 O O . ALA A 1 312 ? -9.741 -7.622 11.353 1.00 49.84 334 ALA A O 1
ATOM 2079 N N . LEU A 1 313 ? -9.790 -7.830 13.593 1.00 41.29 335 LEU A N 1
ATOM 2080 C CA . LEU A 1 313 ? -8.333 -7.811 13.681 1.00 40.62 335 LEU A CA 1
ATOM 2081 C C . LEU A 1 313 ? -7.718 -8.979 12.919 1.00 49.21 335 LEU A C 1
ATOM 2082 O O . LEU A 1 313 ? -6.668 -8.829 12.283 1.00 52.88 335 LEU A O 1
ATOM 2087 N N . ALA A 1 314 ? -8.361 -10.147 12.964 1.00 54.46 336 ALA A N 1
ATOM 2088 C CA . ALA A 1 314 ? -7.824 -11.358 12.355 1.00 50.66 336 ALA A CA 1
ATOM 2089 C C . ALA A 1 314 ? -8.032 -11.417 10.848 1.00 48.29 336 ALA A C 1
ATOM 2090 O O . ALA A 1 314 ? -7.543 -12.356 10.210 1.00 52.61 336 ALA A O 1
ATOM 2092 N N . SER A 1 315 ? -8.747 -10.459 10.265 1.00 44.55 337 SER A N 1
ATOM 2093 C CA . SER A 1 315 ? -8.819 -10.340 8.816 1.00 51.21 337 SER A CA 1
ATOM 2094 C C . SER A 1 315 ? -7.665 -9.525 8.252 1.00 55.39 337 SER A C 1
ATOM 2095 O O . SER A 1 315 ? -7.601 -9.319 7.035 1.00 48.48 337 SER A O 1
ATOM 2098 N N . MET A 1 316 ? -6.756 -9.060 9.114 1.00 57.41 338 MET A N 1
ATOM 2099 C CA . MET A 1 316 ? -5.585 -8.316 8.667 1.00 59.45 338 MET A CA 1
ATOM 2100 C C . MET A 1 316 ? -4.484 -9.262 8.198 1.00 59.90 338 MET A C 1
ATOM 2101 O O . MET A 1 316 ? -3.923 -9.087 7.111 1.00 58.06 338 MET A O 1
ATOM 2106 N N . ASN A 1 317 ? -4.164 -10.264 9.009 1.00 58.31 339 ASN A N 1
ATOM 2107 C CA . ASN A 1 317 ? -3.209 -11.285 8.598 1.00 52.88 339 ASN A CA 1
ATOM 2108 C C . ASN A 1 317 ? -3.840 -12.159 7.521 1.00 55.99 339 ASN A C 1
ATOM 2109 O O . ASN A 1 317 ? -4.934 -12.696 7.729 1.00 53.36 339 ASN A O 1
ATOM 2114 N N . PRO A 1 318 ? -3.193 -12.329 6.366 1.00 63.99 340 PRO A N 1
ATOM 2115 C CA . PRO A 1 318 ? -3.764 -13.222 5.345 1.00 60.93 340 PRO A CA 1
ATOM 2116 C C . PRO A 1 318 ? -3.944 -14.647 5.835 1.00 62.09 340 PRO A C 1
ATOM 2117 O O . PRO A 1 318 ? -4.925 -15.303 5.459 1.00 61.54 340 PRO A O 1
ATOM 2121 N N . SER A 1 319 ? -3.041 -15.130 6.692 1.00 60.86 341 SER A N 1
ATOM 2122 C CA . SER A 1 319 ? -3.093 -16.517 7.145 1.00 56.43 341 SER A CA 1
ATOM 2123 C C . SER A 1 319 ? -4.476 -16.884 7.669 1.00 60.77 341 SER A C 1
ATOM 2124 O O . SER A 1 319 ? -5.019 -17.944 7.338 1.00 61.48 341 SER A O 1
ATOM 2127 N N . THR A 1 320 ? -5.064 -16.016 8.492 1.00 61.25 342 THR A N 1
ATOM 2128 C CA . THR A 1 320 ? -6.391 -16.251 9.042 1.00 49.79 342 THR A CA 1
ATOM 2129 C C . THR A 1 320 ? -7.500 -15.602 8.227 1.00 52.83 342 THR A C 1
ATOM 2130 O O . THR A 1 320 ? -8.676 -15.914 8.456 1.00 55.31 342 THR A O 1
ATOM 2134 N N . GLU A 1 321 ? -7.151 -14.739 7.267 1.00 55.55 343 GLU A N 1
ATOM 2135 C CA . GLU A 1 321 ? -8.147 -13.922 6.580 1.00 50.50 343 GLU A CA 1
ATOM 2136 C C . GLU A 1 321 ? -9.359 -14.750 6.175 1.00 55.26 343 GLU A C 1
ATOM 2137 O O . GLU A 1 321 ? -10.479 -14.511 6.644 1.00 49.58 343 GLU A O 1
ATOM 2139 N N . SER A 1 322 ? -9.139 -15.757 5.325 1.00 61.52 344 SER A N 1
ATOM 2140 C CA . SER A 1 322 ? -10.226 -16.614 4.870 1.00 57.03 344 SER A CA 1
ATOM 2141 C C . SER A 1 322 ? -11.142 -16.989 6.026 1.00 55.65 344 SER A C 1
ATOM 2142 O O . SER A 1 322 ? -12.324 -16.621 6.049 1.00 56.02 344 SER A O 1
ATOM 2145 N N . LEU A 1 323 ? -10.586 -17.666 7.033 1.00 50.66 345 LEU A N 1
ATOM 2146 C CA . LEU A 1 323 ? -11.421 -18.131 8.132 1.00 49.09 345 LEU A CA 1
ATOM 2147 C C . LEU A 1 323 ? -12.195 -16.972 8.741 1.00 45.80 345 LEU A C 1
ATOM 2148 O O . LEU A 1 323 ? -13.424 -17.032 8.877 1.00 40.58 345 LEU A O 1
ATOM 2153 N N . ALA A 1 324 ? -11.494 -15.883 9.064 1.00 44.42 346 ALA A N 1
ATOM 2154 C CA . ALA A 1 324 ? -12.161 -14.742 9.676 1.00 36.46 346 ALA A CA 1
ATOM 2155 C C . ALA A 1 324 ? -13.372 -14.334 8.853 1.00 43.84 346 ALA A C 1
ATOM 2156 O O . ALA A 1 324 ? -14.479 -14.186 9.384 1.00 42.50 346 ALA A O 1
ATOM 2158 N N . SER A 1 325 ? -13.192 -14.208 7.536 1.00 50.39 347 SER A N 1
ATOM 2159 C CA . SER A 1 325 ? -14.312 -13.803 6.697 1.00 50.08 347 SER A CA 1
ATOM 2160 C C . SER A 1 325 ? -15.458 -14.795 6.827 1.00 46.80 347 SER A C 1
ATOM 2161 O O . SER A 1 325 ? -16.598 -14.405 7.111 1.00 46.27 347 SER A O 1
ATOM 2164 N N . GLN A 1 326 ? -15.163 -16.092 6.681 1.00 45.82 348 GLN A N 1
ATOM 2165 C CA . GLN A 1 326 ? -16.171 -17.108 6.950 1.00 47.67 348 GLN A CA 1
ATOM 2166 C C . GLN A 1 326 ? -16.934 -16.737 8.210 1.00 47.14 348 GLN A C 1
ATOM 2167 O O . GLN A 1 326 ? -18.153 -16.526 8.188 1.00 44.08 348 GLN A O 1
ATOM 2173 N N . LEU A 1 327 ? -16.192 -16.581 9.308 1.00 46.50 349 LEU A N 1
ATOM 2174 C CA . LEU A 1 327 ? -16.821 -16.332 10.596 1.00 42.62 349 LEU A CA 1
ATOM 2175 C C . LEU A 1 327 ? -17.666 -15.068 10.553 1.00 41.03 349 LEU A C 1
ATOM 2176 O O . LEU A 1 327 ? -18.830 -15.076 10.973 1.00 37.03 349 LEU A O 1
ATOM 2181 N N . GLN A 1 328 ? -17.120 -13.980 10.000 1.00 38.23 350 GLN A N 1
ATOM 2182 C CA . GLN A 1 328 ? -17.931 -12.775 9.893 1.00 40.53 350 GLN A CA 1
ATOM 2183 C C . GLN A 1 328 ? -19.230 -13.083 9.169 1.00 47.66 350 GLN A C 1
ATOM 2184 O O . GLN A 1 328 ? -20.320 -12.797 9.680 1.00 49.95 350 GLN A O 1
ATOM 2190 N N . ARG A 1 329 ? -19.138 -13.750 8.017 1.00 48.52 351 ARG A N 1
ATOM 2191 C CA . ARG A 1 329 ? -20.354 -14.128 7.312 1.00 48.27 351 ARG A CA 1
ATOM 2192 C C . ARG A 1 329 ? -21.288 -14.873 8.252 1.00 52.95 351 ARG A C 1
ATOM 2193 O O . ARG A 1 329 ? -22.437 -14.464 8.463 1.00 60.08 351 ARG A O 1
ATOM 2195 N N . GLU A 1 330 ? -20.773 -15.918 8.905 1.00 54.09 352 GLU A N 1
ATOM 2196 C CA . GLU A 1 330 ? -21.603 -16.670 9.836 1.00 57.12 352 GLU A CA 1
ATOM 2197 C C . GLU A 1 330 ? -22.124 -15.774 10.947 1.00 49.70 352 GLU A C 1
ATOM 2198 O O . GLU A 1 330 ? -23.320 -15.798 11.262 1.00 54.43 352 GLU A O 1
ATOM 2204 N N . LEU A 1 331 ? -21.253 -14.941 11.522 1.00 47.28 353 LEU A N 1
ATOM 2205 C CA . LEU A 1 331 ? -21.720 -14.034 12.561 1.00 53.32 353 LEU A CA 1
ATOM 2206 C C . LEU A 1 331 ? -22.882 -13.201 12.048 1.00 54.87 353 LEU A C 1
ATOM 2207 O O . LEU A 1 331 ? -23.907 -13.064 12.728 1.00 54.64 353 LEU A O 1
ATOM 2212 N N . LEU A 1 332 ? -22.767 -12.694 10.819 1.00 55.40 354 LEU A N 1
ATOM 2213 C CA . LEU A 1 332 ? -23.857 -11.916 10.250 1.00 52.17 354 LEU A CA 1
ATOM 2214 C C . LEU A 1 332 ? -25.134 -12.744 10.221 1.00 57.86 354 LEU A C 1
ATOM 2215 O O . LEU A 1 332 ? -26.182 -12.310 10.715 1.00 62.01 354 LEU A O 1
ATOM 2220 N N . GLU A 1 333 ? -25.047 -13.970 9.700 1.00 53.30 355 GLU A N 1
ATOM 2221 C CA . GLU A 1 333 ? -26.187 -14.875 9.753 1.00 60.11 355 GLU A CA 1
ATOM 2222 C C . GLU A 1 333 ? -26.733 -15.008 11.166 1.00 70.12 355 GLU A C 1
ATOM 2223 O O . GLU A 1 333 ? -27.947 -14.921 11.386 1.00 68.39 355 GLU A O 1
ATOM 2229 N N . ASN A 1 334 ? -25.848 -15.214 12.143 1.00 70.26 356 ASN A N 1
ATOM 2230 C CA . ASN A 1 334 ? -26.306 -15.367 13.517 1.00 64.75 356 ASN A CA 1
ATOM 2231 C C . ASN A 1 334 ? -27.216 -14.208 13.901 1.00 64.76 356 ASN A C 1
ATOM 2232 O O . ASN A 1 334 ? -28.263 -14.400 14.529 1.00 68.66 356 ASN A O 1
ATOM 2237 N N . TRP A 1 335 ? -26.835 -12.992 13.508 1.00 67.40 357 TRP A N 1
ATOM 2238 C CA . TRP A 1 335 ? -27.644 -11.832 13.856 1.00 66.08 357 TRP A CA 1
ATOM 2239 C C . TRP A 1 335 ? -28.961 -11.840 13.093 1.00 70.80 357 TRP A C 1
ATOM 2240 O O . TRP A 1 335 ? -30.018 -11.533 13.659 1.00 73.84 357 TRP A O 1
ATOM 2251 N N . TYR A 1 336 ? -28.919 -12.197 11.807 1.00 65.08 358 TYR A N 1
ATOM 2252 C CA . TYR A 1 336 ? -30.147 -12.286 11.027 1.00 71.20 358 TYR A CA 1
ATOM 2253 C C . TYR A 1 336 ? -31.064 -13.366 11.581 1.00 74.11 358 TYR A C 1
ATOM 2254 O O . TYR A 1 336 ? -32.285 -13.181 11.649 1.00 74.60 358 TYR A O 1
ATOM 2256 N N . LYS A 1 337 ? -30.490 -14.502 11.986 1.00 73.26 359 LYS A N 1
ATOM 2257 C CA . LYS A 1 337 ? -31.302 -15.587 12.521 1.00 68.46 359 LYS A CA 1
ATOM 2258 C C . LYS A 1 337 ? -32.104 -15.124 13.731 1.00 63.55 359 LYS A C 1
ATOM 2259 O O . LYS A 1 337 ? -33.263 -15.515 13.900 1.00 71.63 359 LYS A O 1
ATOM 2261 N N . GLN A 1 338 ? -31.506 -14.300 14.594 1.00 68.92 360 GLN A N 1
ATOM 2262 C CA . GLN A 1 338 ? -32.276 -13.712 15.687 1.00 72.02 360 GLN A CA 1
ATOM 2263 C C . GLN A 1 338 ? -33.201 -12.616 15.163 1.00 76.82 360 GLN A C 1
ATOM 2264 O O . GLN A 1 338 ? -34.427 -12.784 15.114 1.00 73.05 360 GLN A O 1
ATOM 2270 N N . GLY A 1 339 ? -32.594 -11.503 14.738 1.00 81.07 361 GLY A N 1
ATOM 2271 C CA . GLY A 1 339 ? -33.244 -10.447 13.992 1.00 80.54 361 GLY A CA 1
ATOM 2272 C C . GLY A 1 339 ? -33.777 -9.268 14.765 1.00 84.53 361 GLY A C 1
ATOM 2273 O O . GLY A 1 339 ? -34.828 -9.416 15.375 1.00 88.18 361 GLY A O 1
ATOM 2274 N N . ASN A 1 340 ? -33.082 -8.124 14.773 1.00 86.98 362 ASN A N 1
ATOM 2275 C CA . ASN A 1 340 ? -33.658 -6.773 14.798 1.00 98.73 362 ASN A CA 1
ATOM 2276 C C . ASN A 1 340 ? -32.543 -5.753 14.989 1.00 95.75 362 ASN A C 1
ATOM 2277 O O . ASN A 1 340 ? -31.400 -6.096 15.288 1.00 86.18 362 ASN A O 1
ATOM 2282 N N . ALA A 1 341 ? -32.949 -4.491 14.811 1.00 92.16 363 ALA A N 1
ATOM 2283 C CA . ALA A 1 341 ? -32.331 -3.230 15.235 1.00 76.36 363 ALA A CA 1
ATOM 2284 C C . ALA A 1 341 ? -30.853 -3.066 14.891 1.00 80.03 363 ALA A C 1
ATOM 2285 O O . ALA A 1 341 ? -29.967 -3.186 15.755 1.00 80.48 363 ALA A O 1
ATOM 2287 N N . PRO A 1 342 ? -30.566 -2.812 13.628 1.00 79.81 364 PRO A N 1
ATOM 2288 C CA . PRO A 1 342 ? -29.232 -2.351 13.238 1.00 71.08 364 PRO A CA 1
ATOM 2289 C C . PRO A 1 342 ? -28.749 -1.305 14.233 1.00 67.51 364 PRO A C 1
ATOM 2290 O O . PRO A 1 342 ? -27.570 -1.282 14.589 1.00 66.10 364 PRO A O 1
ATOM 2294 N N . SER A 1 343 ? -29.654 -0.448 14.718 1.00 69.12 365 SER A N 1
ATOM 2295 C CA . SER A 1 343 ? -29.302 0.388 15.863 1.00 69.27 365 SER A CA 1
ATOM 2296 C C . SER A 1 343 ? -29.075 -0.454 17.118 1.00 76.95 365 SER A C 1
ATOM 2297 O O . SER A 1 343 ? -28.203 -0.126 17.930 1.00 81.34 365 SER A O 1
ATOM 2300 N N . TYR A 1 344 ? -29.836 -1.540 17.299 1.00 79.50 366 TYR A N 1
ATOM 2301 C CA . TYR A 1 344 ? -29.510 -2.478 18.372 1.00 78.67 366 TYR A CA 1
ATOM 2302 C C . TYR A 1 344 ? -28.130 -3.076 18.173 1.00 69.17 366 TYR A C 1
ATOM 2303 O O . TYR A 1 344 ? -27.400 -3.262 19.140 1.00 66.44 366 TYR A O 1
ATOM 2312 N N . VAL A 1 345 ? -27.774 -3.443 16.943 1.00 63.52 367 VAL A N 1
ATOM 2313 C CA . VAL A 1 345 ? -26.441 -4.001 16.739 1.00 59.25 367 VAL A CA 1
ATOM 2314 C C . VAL A 1 345 ? -25.381 -2.943 17.015 1.00 63.80 367 VAL A C 1
ATOM 2315 O O . VAL A 1 345 ? -24.290 -3.254 17.506 1.00 74.23 367 VAL A O 1
ATOM 2319 N N . PHE A 1 346 ? -25.686 -1.686 16.694 1.00 64.60 368 PHE A N 1
ATOM 2320 C CA . PHE A 1 346 ? -24.822 -0.562 17.035 1.00 57.53 368 PHE A CA 1
ATOM 2321 C C . PHE A 1 346 ? -24.643 -0.462 18.547 1.00 59.72 368 PHE A C 1
ATOM 2322 O O . PHE A 1 346 ? -23.557 -0.133 19.037 1.00 56.87 368 PHE A O 1
ATOM 2330 N N . LYS A 1 347 ? -25.716 -0.731 19.296 1.00 66.02 369 LYS A N 1
ATOM 2331 C CA . LYS A 1 347 ? -25.648 -0.792 20.755 1.00 61.04 369 LYS A CA 1
ATOM 2332 C C . LYS A 1 347 ? -24.858 -2.018 21.213 1.00 62.91 369 LYS A C 1
ATOM 2333 O O . LYS A 1 347 ? -23.976 -1.924 22.075 1.00 63.60 369 LYS A O 1
ATOM 2339 N N . ARG A 1 348 ? -25.180 -3.179 20.635 1.00 60.95 370 ARG A N 1
ATOM 2340 C CA . ARG A 1 348 ? -24.493 -4.436 20.901 1.00 59.68 370 ARG A CA 1
ATOM 2341 C C . ARG A 1 348 ? -23.001 -4.275 20.700 1.00 59.98 370 ARG A C 1
ATOM 2342 O O . ARG A 1 348 ? -22.193 -4.875 21.418 1.00 71.56 370 ARG A O 1
ATOM 2350 N N . LEU A 1 349 ? -22.618 -3.468 19.720 1.00 50.59 371 LEU A N 1
ATOM 2351 C CA . LEU A 1 349 ? -21.219 -3.323 19.381 1.00 47.16 371 LEU A CA 1
ATOM 2352 C C . LEU A 1 349 ? -20.515 -2.327 20.280 1.00 55.88 371 LEU A C 1
ATOM 2353 O O . LEU A 1 349 ? -19.331 -2.049 20.064 1.00 53.77 371 LEU A O 1
ATOM 2358 N N . GLN A 1 350 ? -21.215 -1.767 21.263 1.00 60.78 372 GLN A N 1
ATOM 2359 C CA . GLN A 1 350 ? -20.648 -0.740 22.123 1.00 67.24 372 GLN A CA 1
ATOM 2360 C C . GLN A 1 350 ? -20.181 0.456 21.303 1.00 59.32 372 GLN A C 1
ATOM 2361 O O . GLN A 1 350 ? -19.333 1.236 21.748 1.00 57.82 372 GLN A O 1
ATOM 2367 N N . LEU A 1 351 ? -20.738 0.601 20.097 1.00 62.91 373 LEU A N 1
ATOM 2368 C CA . LEU A 1 351 ? -20.259 1.582 19.133 1.00 64.78 373 LEU A CA 1
ATOM 2369 C C . LEU A 1 351 ? -20.662 3.004 19.495 1.00 66.63 373 LEU A C 1
ATOM 2370 O O . LEU A 1 351 ? -20.034 3.956 19.014 1.00 60.81 373 LEU A O 1
ATOM 2375 N N . ASP A 1 352 ? -21.687 3.171 20.329 1.00 65.36 374 ASP A N 1
ATOM 2376 C CA . ASP A 1 352 ? -22.102 4.498 20.759 1.00 63.02 374 ASP A CA 1
ATOM 2377 C C . ASP A 1 352 ? -21.153 5.005 21.833 1.00 70.18 374 ASP A C 1
ATOM 2378 O O . ASP A 1 352 ? -21.559 5.311 22.960 1.00 75.70 374 ASP A O 1
ATOM 2383 N N . LYS A 1 353 ? -19.878 5.077 21.476 1.00 73.79 375 LYS A N 1
ATOM 2384 C CA . LYS A 1 353 ? -18.829 5.721 22.250 1.00 72.93 375 LYS A CA 1
ATOM 2385 C C . LYS A 1 353 ? -18.067 6.665 21.332 1.00 76.81 375 LYS A C 1
ATOM 2386 O O . LYS A 1 353 ? -16.838 6.647 21.229 1.00 63.41 375 LYS A O 1
ATOM 2392 N N . THR A 1 354 ? -18.836 7.491 20.624 1.00 91.25 376 THR A N 1
ATOM 2393 C CA . THR A 1 354 ? -18.349 8.321 19.534 1.00 91.83 376 THR A CA 1
ATOM 2394 C C . THR A 1 354 ? -17.454 9.444 20.066 1.00 87.06 376 THR A C 1
ATOM 2395 O O . THR A 1 354 ? -17.210 9.567 21.271 1.00 78.11 376 THR A O 1
ATOM 2399 N N . GLY A 1 355 ? -16.998 10.304 19.151 1.00 74.54 377 GLY A N 1
ATOM 2400 C CA . GLY A 1 355 ? -15.819 11.111 19.405 1.00 72.84 377 GLY A CA 1
ATOM 2401 C C . GLY A 1 355 ? -14.668 10.659 18.531 1.00 74.02 377 GLY A C 1
ATOM 2402 O O . GLY A 1 355 ? -14.581 11.046 17.362 1.00 63.92 377 GLY A O 1
ATOM 2403 N N . GLU A 1 356 ? -13.775 9.839 19.084 1.00 84.86 378 GLU A N 1
ATOM 2404 C CA . GLU A 1 356 ? -12.746 9.188 18.283 1.00 82.62 378 GLU A CA 1
ATOM 2405 C C . GLU A 1 356 ? -13.374 7.955 17.649 1.00 78.41 378 GLU A C 1
ATOM 2406 O O . GLU A 1 356 ? -12.712 6.941 17.405 1.00 76.04 378 GLU A O 1
ATOM 2412 N N . ARG A 1 357 ? -14.676 8.066 17.396 1.00 76.52 379 ARG A N 1
ATOM 2413 C CA . ARG A 1 357 ? -15.548 7.023 16.881 1.00 67.61 379 ARG A CA 1
ATOM 2414 C C . ARG A 1 357 ? -15.093 6.432 15.550 1.00 62.27 379 ARG A C 1
ATOM 2415 O O . ARG A 1 357 ? -14.722 5.255 15.490 1.00 57.85 379 ARG A O 1
ATOM 2423 N N . LEU A 1 358 ? -15.102 7.233 14.480 1.00 69.25 380 LEU A N 1
ATOM 2424 C CA . LEU A 1 358 ? -14.729 6.706 13.169 1.00 58.18 380 LEU A CA 1
ATOM 2425 C C . LEU A 1 358 ? -13.293 6.202 13.150 1.00 57.14 380 LEU A C 1
ATOM 2426 O O . LEU A 1 358 ? -12.976 5.262 12.411 1.00 54.38 380 LEU A O 1
ATOM 2431 N N . PHE A 1 359 ? -12.413 6.812 13.948 1.00 72.82 381 PHE A N 1
ATOM 2432 C CA . PHE A 1 359 ? -10.990 6.502 13.864 1.00 73.58 381 PHE A CA 1
ATOM 2433 C C . PHE A 1 359 ? -10.712 5.050 14.230 1.00 78.87 381 PHE A C 1
ATOM 2434 O O . PHE A 1 359 ? -10.052 4.328 13.474 1.00 89.75 381 PHE A O 1
ATOM 2442 N N . ASP A 1 360 ? -11.201 4.597 15.385 1.00 70.42 382 ASP A N 1
ATOM 2443 C CA . ASP A 1 360 ? -10.835 3.238 15.755 1.00 66.12 382 ASP A CA 1
ATOM 2444 C C . ASP A 1 360 ? -11.843 2.217 15.265 1.00 55.06 382 ASP A C 1
ATOM 2445 O O . ASP A 1 360 ? -11.641 1.610 14.208 1.00 59.56 382 ASP A O 1
ATOM 2450 N N . SER A 1 361 ? -12.943 2.063 15.999 1.00 49.11 383 SER A N 1
ATOM 2451 C CA . SER A 1 361 ? -14.107 1.264 15.645 1.00 51.62 383 SER A CA 1
ATOM 2452 C C . SER A 1 361 ? -13.770 0.226 14.581 1.00 57.91 383 SER A C 1
ATOM 2453 O O . SER A 1 361 ? -14.435 0.199 13.537 1.00 61.96 383 SER A O 1
ATOM 2456 N N . PRO A 1 362 ? -12.772 -0.645 14.780 1.00 47.62 384 PRO A N 1
ATOM 2457 C CA . PRO A 1 362 ? -12.512 -1.685 13.772 1.00 44.27 384 PRO A CA 1
ATOM 2458 C C . PRO A 1 362 ? -13.741 -2.506 13.492 1.00 49.08 384 PRO A C 1
ATOM 2459 O O . PRO A 1 362 ? -13.788 -3.242 12.497 1.00 43.60 384 PRO A O 1
ATOM 2463 N N . ILE A 1 363 ? -14.754 -2.359 14.341 1.00 49.20 385 ILE A N 1
ATOM 2464 C CA . ILE A 1 363 ? -15.982 -3.119 14.258 1.00 45.88 385 ILE A CA 1
ATOM 2465 C C . ILE A 1 363 ? -17.045 -2.381 13.461 1.00 55.21 385 ILE A C 1
ATOM 2466 O O . ILE A 1 363 ? -18.091 -2.973 13.145 1.00 54.59 385 ILE A O 1
ATOM 2471 N N . LEU A 1 364 ? -16.822 -1.103 13.140 1.00 49.30 386 LEU A N 1
ATOM 2472 C CA . LEU A 1 364 ? -17.808 -0.337 12.386 1.00 49.14 386 LEU A CA 1
ATOM 2473 C C . LEU A 1 364 ? -18.052 -0.939 11.013 1.00 53.92 386 LEU A C 1
ATOM 2474 O O . LEU A 1 364 ? -19.202 -1.040 10.567 1.00 51.04 386 LEU A O 1
ATOM 2479 N N . ASP A 1 365 ? -16.980 -1.324 10.318 1.00 44.65 387 ASP A N 1
ATOM 2480 C CA . ASP A 1 365 ? -17.152 -1.998 9.039 1.00 44.28 387 ASP A CA 1
ATOM 2481 C C . ASP A 1 365 ? -18.060 -3.208 9.188 1.00 56.28 387 ASP A C 1
ATOM 2482 O O . ASP A 1 365 ? -18.866 -3.500 8.300 1.00 62.55 387 ASP A O 1
ATOM 2487 N N . THR A 1 366 ? -17.947 -3.922 10.310 1.00 57.45 388 THR A N 1
ATOM 2488 C CA . THR A 1 366 ? -18.842 -5.046 10.562 1.00 54.12 388 THR A CA 1
ATOM 2489 C C . THR A 1 366 ? -20.285 -4.578 10.721 1.00 54.46 388 THR A C 1
ATOM 2490 O O . THR A 1 366 ? -21.216 -5.239 10.244 1.00 52.69 388 THR A O 1
ATOM 2494 N N . TRP A 1 367 ? -20.495 -3.440 11.388 1.00 56.81 389 TRP A N 1
ATOM 2495 C CA . TRP A 1 367 ? -21.846 -2.894 11.477 1.00 64.33 389 TRP A CA 1
ATOM 2496 C C . TRP A 1 367 ? -22.422 -2.644 10.091 1.00 64.55 389 TRP A C 1
ATOM 2497 O O . TRP A 1 367 ? -23.552 -3.049 9.788 1.00 64.71 389 TRP A O 1
ATOM 2508 N N . ARG A 1 368 ? -21.670 -1.936 9.246 1.00 61.04 390 ARG A N 1
ATOM 2509 C CA . ARG A 1 368 ? -22.176 -1.612 7.918 1.00 59.48 390 ARG A CA 1
ATOM 2510 C C . ARG A 1 368 ? -22.391 -2.877 7.097 1.00 61.63 390 ARG A C 1
ATOM 2511 O O . ARG A 1 368 ? -23.353 -2.970 6.323 1.00 70.77 390 ARG A O 1
ATOM 2519 N N . GLN A 1 369 ? -21.496 -3.857 7.244 1.00 53.33 391 GLN A N 1
ATOM 2520 C CA . GLN A 1 369 ? -21.697 -5.156 6.615 1.00 49.23 391 GLN A CA 1
ATOM 2521 C C . GLN A 1 369 ? -23.035 -5.746 7.019 1.00 60.47 391 GLN A C 1
ATOM 2522 O O . GLN A 1 369 ? -23.781 -6.260 6.179 1.00 61.24 391 GLN A O 1
ATOM 2528 N N . TYR A 1 370 ? -23.335 -5.721 8.319 1.00 67.32 392 TYR A N 1
ATOM 2529 C CA . TYR A 1 370 ? -24.608 -6.262 8.773 1.00 72.44 392 TYR A CA 1
ATOM 2530 C C . TYR A 1 370 ? -25.769 -5.491 8.168 1.00 69.19 392 TYR A C 1
ATOM 2531 O O . TYR A 1 370 ? -26.765 -6.086 7.759 1.00 65.06 392 TYR A O 1
ATOM 2540 N N . VAL A 1 371 ? -25.668 -4.163 8.123 1.00 72.14 393 VAL A N 1
ATOM 2541 C CA . VAL A 1 371 ? -26.748 -3.360 7.554 1.00 69.40 393 VAL A CA 1
ATOM 2542 C C . VAL A 1 371 ? -26.990 -3.744 6.100 1.00 72.03 393 VAL A C 1
ATOM 2543 O O . VAL A 1 371 ? -28.137 -3.831 5.647 1.00 71.53 393 VAL A O 1
ATOM 2547 N N . ASP A 1 372 ? -25.915 -3.976 5.344 1.00 79.04 394 ASP A N 1
ATOM 2548 C CA . ASP A 1 372 ? -26.048 -4.254 3.916 1.00 78.51 394 ASP A CA 1
ATOM 2549 C C . ASP A 1 372 ? -26.523 -5.686 3.653 1.00 75.47 394 ASP A C 1
ATOM 2550 O O . ASP A 1 372 ? -27.266 -5.925 2.695 1.00 66.21 394 ASP A O 1
ATOM 2555 N N . TYR A 1 373 ? -26.087 -6.638 4.483 1.00 77.21 395 TYR A N 1
ATOM 2556 C CA . TYR A 1 373 ? -26.679 -7.976 4.538 1.00 69.79 395 TYR A CA 1
ATOM 2557 C C . TYR A 1 373 ? -28.171 -7.901 4.842 1.00 75.33 395 TYR A C 1
ATOM 2558 O O . TYR A 1 373 ? -28.999 -8.527 4.169 1.00 73.65 395 TYR A O 1
ATOM 2567 N N . PHE A 1 374 ? -28.516 -7.128 5.869 1.00 73.17 396 PHE A N 1
ATOM 2568 C CA . PHE A 1 374 ? -29.875 -7.009 6.383 1.00 68.39 396 PHE A CA 1
ATOM 2569 C C . PHE A 1 374 ? -30.812 -6.412 5.340 1.00 74.37 396 PHE A C 1
ATOM 2570 O O . PHE A 1 374 ? -31.949 -6.869 5.168 1.00 75.38 396 PHE A O 1
ATOM 2578 N N . ARG A 1 375 ? -30.344 -5.384 4.631 1.00 76.39 397 ARG A N 1
ATOM 2579 C CA . ARG A 1 375 ? -31.078 -4.850 3.490 1.00 72.60 397 ARG A CA 1
ATOM 2580 C C . ARG A 1 375 ? -31.319 -5.913 2.423 1.00 65.75 397 ARG A C 1
ATOM 2581 O O . ARG A 1 375 ? -32.365 -5.918 1.766 1.00 70.59 397 ARG A O 1
ATOM 2589 N N . ARG A 1 376 ? -30.350 -6.806 2.215 1.00 57.42 398 ARG A N 1
ATOM 2590 C CA . ARG A 1 376 ? -30.426 -7.752 1.107 1.00 59.92 398 ARG A CA 1
ATOM 2591 C C . ARG A 1 376 ? -31.636 -8.656 1.220 1.00 67.84 398 ARG A C 1
ATOM 2592 O O . ARG A 1 376 ? -32.092 -9.209 0.212 1.00 74.12 398 ARG A O 1
ATOM 2600 N N . ARG A 1 377 ? -32.138 -8.829 2.433 1.00 73.61 399 ARG A N 1
ATOM 2601 C CA . ARG A 1 377 ? -33.115 -9.848 2.757 1.00 71.04 399 ARG A CA 1
ATOM 2602 C C . ARG A 1 377 ? -34.378 -9.259 3.347 1.00 66.63 399 ARG A C 1
ATOM 2603 O O . ARG A 1 377 ? -35.392 -9.964 3.443 1.00 57.98 399 ARG A O 1
ATOM 2611 N N . LYS A 1 378 ? -34.343 -7.991 3.742 1.00 76.47 400 LYS A N 1
ATOM 2612 C CA . LYS A 1 378 ? -35.474 -7.279 4.327 1.00 87.49 400 LYS A CA 1
ATOM 2613 C C . LYS A 1 378 ? -35.578 -5.909 3.671 1.00 92.01 400 LYS A C 1
ATOM 2614 O O . LYS A 1 378 ? -35.487 -4.875 4.338 1.00 89.71 400 LYS A O 1
ATOM 2620 N N . PRO A 1 379 ? -35.754 -5.866 2.345 1.00 91.30 401 PRO A N 1
ATOM 2621 C CA . PRO A 1 379 ? -35.717 -4.563 1.654 1.00 87.41 401 PRO A CA 1
ATOM 2622 C C . PRO A 1 379 ? -36.760 -3.576 2.153 1.00 87.61 401 PRO A C 1
ATOM 2623 O O . PRO A 1 379 ? -36.415 -2.432 2.480 1.00 90.13 401 PRO A O 1
ATOM 2627 N N . LYS A 1 380 ? -38.029 -3.978 2.222 1.00 84.75 402 LYS A N 1
ATOM 2628 C CA . LYS A 1 380 ? -38.997 -3.151 2.926 1.00 94.02 402 LYS A CA 1
ATOM 2629 C C . LYS A 1 380 ? -38.526 -2.955 4.371 1.00 99.72 402 LYS A C 1
ATOM 2630 O O . LYS A 1 380 ? -37.618 -3.643 4.846 1.00 95.48 402 LYS A O 1
ATOM 2632 N N . GLN A 1 381 ? -39.181 -2.047 5.103 1.00 99.94 403 GLN A N 1
ATOM 2633 C CA . GLN A 1 381 ? -38.624 -1.642 6.394 1.00 98.13 403 GLN A CA 1
ATOM 2634 C C . GLN A 1 381 ? -37.337 -0.822 6.285 1.00 96.75 403 GLN A C 1
ATOM 2635 O O . GLN A 1 381 ? -36.221 -1.344 6.386 1.00 93.56 403 GLN A O 1
ATOM 2641 N N . LYS A 1 382 ? -37.524 0.479 6.046 1.00 101.97 404 LYS A N 1
ATOM 2642 C CA . LYS A 1 382 ? -36.521 1.482 5.707 1.00 98.72 404 LYS A CA 1
ATOM 2643 C C . LYS A 1 382 ? -35.219 1.382 6.486 1.00 94.91 404 LYS A C 1
ATOM 2644 O O . LYS A 1 382 ? -35.174 0.899 7.624 1.00 95.05 404 LYS A O 1
ATOM 2646 N N . VAL A 1 383 ? -34.156 1.842 5.832 1.00 105.71 405 VAL A N 1
ATOM 2647 C CA . VAL A 1 383 ? -32.797 1.836 6.345 1.00 105.90 405 VAL A CA 1
ATOM 2648 C C . VAL A 1 383 ? -32.309 3.225 6.694 1.00 101.99 405 VAL A C 1
ATOM 2649 O O . VAL A 1 383 ? -31.141 3.379 7.084 1.00 87.69 405 VAL A O 1
ATOM 2653 N N . ASN A 1 384 ? -33.149 4.249 6.542 1.00 109.48 406 ASN A N 1
ATOM 2654 C CA . ASN A 1 384 ? -32.755 5.612 6.870 1.00 110.82 406 ASN A CA 1
ATOM 2655 C C . ASN A 1 384 ? -32.861 5.896 8.361 1.00 109.99 406 ASN A C 1
ATOM 2656 O O . ASN A 1 384 ? -32.435 6.967 8.812 1.00 103.46 406 ASN A O 1
ATOM 2661 N N . MET A 1 385 ? -33.399 4.948 9.130 1.00 111.45 407 MET A N 1
ATOM 2662 C CA . MET A 1 385 ? -33.071 4.870 10.545 1.00 105.86 407 MET A CA 1
ATOM 2663 C C . MET A 1 385 ? -31.560 4.890 10.726 1.00 109.39 407 MET A C 1
ATOM 2664 O O . MET A 1 385 ? -31.046 5.514 11.661 1.00 107.99 407 MET A O 1
ATOM 2669 N N . LEU A 1 386 ? -30.832 4.222 9.822 1.00 105.91 408 LEU A N 1
ATOM 2670 C CA . LEU A 1 386 ? -29.377 4.334 9.778 1.00 100.99 408 LEU A CA 1
ATOM 2671 C C . LEU A 1 386 ? -28.941 5.787 9.844 1.00 96.12 408 LEU A C 1
ATOM 2672 O O . LEU A 1 386 ? -28.063 6.149 10.634 1.00 92.34 408 LEU A O 1
ATOM 2677 N N . ALA A 1 387 ? -29.550 6.638 9.018 1.00 95.84 409 ALA A N 1
ATOM 2678 C CA . ALA A 1 387 ? -29.313 8.065 9.162 1.00 95.32 409 ALA A CA 1
ATOM 2679 C C . ALA A 1 387 ? -29.457 8.463 10.627 1.00 93.13 409 ALA A C 1
ATOM 2680 O O . ALA A 1 387 ? -28.469 8.783 11.304 1.00 89.05 409 ALA A O 1
ATOM 2682 N N . ILE A 1 388 ? -30.672 8.327 11.166 1.00 90.57 410 ILE A N 1
ATOM 2683 C CA . ILE A 1 388 ? -30.896 8.683 12.564 1.00 95.90 410 ILE A CA 1
ATOM 2684 C C . ILE A 1 388 ? -30.035 7.839 13.494 1.00 94.57 410 ILE A C 1
ATOM 2685 O O . ILE A 1 388 ? -29.771 8.246 14.629 1.00 93.28 410 ILE A O 1
ATOM 2690 N N . LEU A 1 389 ? -29.613 6.644 13.064 1.00 93.55 411 LEU A N 1
ATOM 2691 C CA . LEU A 1 389 ? -28.747 5.848 13.931 1.00 85.87 411 LEU A CA 1
ATOM 2692 C C . LEU A 1 389 ? -27.544 6.651 14.396 1.00 88.79 411 LEU A C 1
ATOM 2693 O O . LEU A 1 389 ? -27.161 6.585 15.570 1.00 89.16 411 LEU A O 1
ATOM 2698 N N . LYS A 1 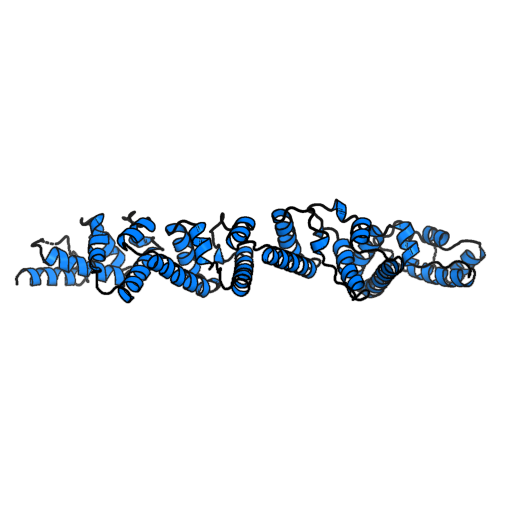390 ? -26.924 7.412 13.496 1.00 88.33 412 LYS A N 1
ATOM 2699 C CA . LYS A 1 390 ? -25.932 8.356 13.986 1.00 94.21 412 LYS A CA 1
ATOM 2700 C C . LYS A 1 390 ? -26.616 9.403 14.871 1.00 96.07 412 LYS A C 1
ATOM 2701 O O . LYS A 1 390 ? -26.274 9.551 16.055 1.00 83.03 412 LYS A O 1
ATOM 2703 N N . GLU A 1 391 ? -27.695 10.020 14.363 1.00 97.31 413 GLU A N 1
ATOM 2704 C CA . GLU A 1 391 ? -28.353 11.156 15.025 1.00 93.39 413 GLU A CA 1
ATOM 2705 C C . GLU A 1 391 ? -29.122 10.842 16.338 1.00 84.89 413 GLU A C 1
ATOM 2706 O O . GLU A 1 391 ? -29.318 11.775 17.132 1.00 82.63 413 GLU A O 1
ATOM 2708 N N . HIS A 1 392 ? -29.544 9.589 16.625 1.00 94.37 414 HIS A N 1
ATOM 2709 C CA . HIS A 1 392 ? -29.915 9.248 18.017 1.00 95.77 414 HIS A CA 1
ATOM 2710 C C . HIS A 1 392 ? -28.969 9.893 19.031 1.00 100.10 414 HIS A C 1
ATOM 2711 O O . HIS A 1 392 ? -29.438 10.466 20.021 1.00 109.59 414 HIS A O 1
ATOM 2718 N N . TYR A 1 393 ? -27.647 9.863 18.813 1.00 93.50 415 TYR A N 1
ATOM 2719 C CA . TYR A 1 393 ? -26.736 10.120 19.920 1.00 84.45 415 TYR A CA 1
ATOM 2720 C C . TYR A 1 393 ? -26.167 11.526 19.869 1.00 91.73 415 TYR A C 1
ATOM 2721 O O . TYR A 1 393 ? -25.348 11.869 20.717 1.00 76.71 415 TYR A O 1
ATOM 2730 N N . LYS A 1 394 ? -26.610 12.348 18.911 1.00 94.35 416 LYS A N 1
ATOM 2731 C CA . LYS A 1 394 ? -25.780 13.392 18.321 1.00 79.63 416 LYS A CA 1
ATOM 2732 C C . LYS A 1 394 ? -26.613 14.373 17.510 1.00 97.62 416 LYS A C 1
ATOM 2733 O O . LYS A 1 394 ? -27.755 14.683 17.867 1.00 96.85 416 LYS A O 1
ATOM 2739 N N . ASP A 1 395 ? -26.019 14.860 16.418 1.00 107.68 417 ASP A N 1
ATOM 2740 C CA . ASP A 1 395 ? -26.486 15.967 15.589 1.00 107.13 417 ASP A CA 1
ATOM 2741 C C . ASP A 1 395 ? -26.218 17.337 16.200 1.00 101.04 417 ASP A C 1
ATOM 2742 O O . ASP A 1 395 ? -27.125 18.159 16.371 1.00 91.72 417 ASP A O 1
ATOM 2747 N N . ASP A 1 396 ? -24.951 17.575 16.511 1.00 91.06 418 ASP A N 1
ATOM 2748 C CA . ASP A 1 396 ? -24.367 18.892 16.710 1.00 88.97 418 ASP A CA 1
ATOM 2749 C C . ASP A 1 396 ? -23.303 19.093 15.630 1.00 87.94 418 ASP A C 1
ATOM 2750 O O . ASP A 1 396 ? -23.206 18.315 14.675 1.00 72.03 418 ASP A O 1
ATOM 2755 N N . GLY A 1 397 ? -22.516 20.160 15.765 1.00 93.13 419 GLY A N 1
ATOM 2756 C CA . GLY A 1 397 ? -21.375 20.329 14.883 1.00 75.95 419 GLY A CA 1
ATOM 2757 C C . GLY A 1 397 ? -20.306 19.272 15.066 1.00 71.57 419 GLY A C 1
ATOM 2758 O O . GLY A 1 397 ? -19.482 19.075 14.168 1.00 65.53 419 GLY A O 1
ATOM 2759 N N . VAL A 1 398 ? -20.305 18.585 16.211 1.00 79.14 420 VAL A N 1
ATOM 2760 C CA . VAL A 1 398 ? -19.297 17.562 16.480 1.00 71.74 420 VAL A CA 1
ATOM 2761 C C . VAL A 1 398 ? -19.415 16.409 15.489 1.00 75.26 420 VAL A C 1
ATOM 2762 O O . VAL A 1 398 ? -18.406 15.903 14.979 1.00 81.56 420 VAL A O 1
ATOM 2766 N N . LEU A 1 399 ? -20.642 15.961 15.215 1.00 71.40 421 LEU A N 1
ATOM 2767 C CA . LEU A 1 399 ? -20.834 14.833 14.308 1.00 63.06 421 LEU A CA 1
ATOM 2768 C C . LEU A 1 399 ? -20.379 15.182 12.896 1.00 62.45 421 LEU A C 1
ATOM 2769 O O . LEU A 1 399 ? -19.662 14.405 12.246 1.00 62.98 421 LEU A O 1
ATOM 2774 N N . ALA A 1 400 ? -20.782 16.357 12.407 1.00 62.95 422 ALA A N 1
ATOM 2775 C CA . ALA A 1 400 ? -20.349 16.797 11.087 1.00 62.28 422 ALA A CA 1
ATOM 2776 C C . ALA A 1 400 ? -18.836 16.960 11.035 1.00 63.89 422 ALA A C 1
ATOM 2777 O O . ALA A 1 400 ? -18.206 16.638 10.022 1.00 62.49 422 ALA A O 1
ATOM 2779 N N . LYS A 1 401 ? -18.234 17.464 12.114 1.00 64.77 423 LYS A N 1
ATOM 2780 C CA . LYS A 1 401 ? -16.779 17.525 12.188 1.00 59.62 423 LYS A CA 1
ATOM 2781 C C . LYS A 1 401 ? -16.177 16.142 11.973 1.00 55.56 423 LYS A C 1
ATOM 2782 O O . LYS A 1 401 ? -15.467 15.903 10.990 1.00 56.97 423 LYS A O 1
ATOM 2784 N N . MET A 1 402 ? -16.503 15.205 12.868 1.00 61.10 424 MET A N 1
ATOM 2785 C CA . MET A 1 402 ? -16.036 13.827 12.741 1.00 61.95 424 MET A CA 1
ATOM 2786 C C . MET A 1 402 ? -16.127 13.338 11.302 1.00 62.29 424 MET A C 1
ATOM 2787 O O . MET A 1 402 ? -15.165 12.785 10.753 1.00 56.09 424 MET A O 1
ATOM 2792 N N . LEU A 1 403 ? -17.290 13.535 10.676 1.00 64.49 425 LEU A N 1
ATOM 2793 C CA . LEU A 1 403 ? -17.443 13.136 9.280 1.00 57.12 425 LEU A CA 1
ATOM 2794 C C . LEU A 1 403 ? -16.432 13.846 8.387 1.00 57.26 425 LEU A C 1
ATOM 2795 O O . LEU A 1 403 ? -15.882 13.245 7.458 1.00 60.76 425 LEU A O 1
ATOM 2800 N N . VAL A 1 404 ? -16.181 15.130 8.646 1.00 64.45 426 VAL A N 1
ATOM 2801 C CA . VAL A 1 404 ? -15.262 15.895 7.805 1.00 74.50 426 VAL A CA 1
ATOM 2802 C C . VAL A 1 404 ? -13.854 15.314 7.888 1.00 67.88 426 VAL A C 1
ATOM 2803 O O . VAL A 1 404 ? -13.224 15.013 6.867 1.00 70.22 426 VAL A O 1
ATOM 2807 N N . GLU A 1 405 ? -13.343 15.139 9.110 1.00 62.80 427 GLU A N 1
ATOM 2808 C CA . GLU A 1 405 ? -12.016 14.539 9.244 1.00 60.88 427 GLU A CA 1
ATOM 2809 C C . GLU A 1 405 ? -11.975 13.145 8.628 1.00 68.56 427 GLU A C 1
ATOM 2810 O O . GLU A 1 405 ? -10.964 12.753 8.034 1.00 67.71 427 GLU A O 1
ATOM 2816 N N . ALA A 1 406 ? -13.065 12.383 8.750 1.00 74.73 428 ALA A N 1
ATOM 2817 C CA . ALA A 1 406 ? -13.081 11.028 8.210 1.00 71.82 428 ALA A CA 1
ATOM 2818 C C . ALA A 1 406 ? -13.193 10.990 6.690 1.00 75.38 428 ALA A C 1
ATOM 2819 O O . ALA A 1 406 ? -12.877 9.958 6.086 1.00 75.19 428 ALA A O 1
ATOM 2821 N N . SER A 1 407 ? -13.639 12.081 6.062 1.00 73.70 429 SER A N 1
ATOM 2822 C CA . SER A 1 407 ? -13.779 12.086 4.608 1.00 67.89 429 SER A CA 1
ATOM 2823 C C . SER A 1 407 ? -12.440 11.907 3.903 1.00 76.72 429 SER A C 1
ATOM 2824 O O . SER A 1 407 ? -12.400 11.375 2.788 1.00 83.72 429 SER A O 1
ATOM 2827 N N . GLU A 1 408 ? -11.342 12.340 4.521 1.00 78.61 430 GLU A N 1
ATOM 2828 C CA . GLU A 1 408 ? -10.017 12.171 3.942 1.00 82.29 430 GLU A CA 1
ATOM 2829 C C . GLU A 1 408 ? -9.273 10.983 4.538 1.00 77.54 430 GLU A C 1
ATOM 2830 O O . GLU A 1 408 ? -8.060 10.854 4.350 1.00 73.62 430 GLU A O 1
ATOM 2836 N N . VAL A 1 409 ? -9.976 10.115 5.254 1.00 83.01 431 VAL A N 1
ATOM 2837 C CA . VAL A 1 409 ? -9.441 8.828 5.674 1.00 84.50 431 VAL A CA 1
ATOM 2838 C C . VAL A 1 409 ? -9.943 7.810 4.658 1.00 80.79 431 VAL A C 1
ATOM 2839 O O . VAL A 1 409 ? -11.131 7.472 4.633 1.00 76.21 431 VAL A O 1
ATOM 2843 N N . SER A 1 410 ? -9.037 7.341 3.797 1.00 79.23 432 SER A N 1
ATOM 2844 C CA . SER A 1 410 ? -9.418 6.393 2.757 1.00 79.80 432 SER A CA 1
ATOM 2845 C C . SER A 1 410 ? -10.218 5.242 3.346 1.00 78.23 432 SER A C 1
ATOM 2846 O O . SER A 1 410 ? -11.252 4.840 2.799 1.00 82.99 432 SER A O 1
ATOM 2849 N N . SER A 1 411 ? -9.748 4.702 4.472 1.00 75.96 433 SER A N 1
ATOM 2850 C CA . SER A 1 411 ? -10.481 3.666 5.187 1.00 77.09 433 SER A CA 1
ATOM 2851 C C . SER A 1 411 ? -11.968 3.990 5.264 1.00 74.66 433 SER A C 1
ATOM 2852 O O . SER A 1 411 ? -12.821 3.128 5.029 1.00 70.51 433 SER A O 1
ATOM 2855 N N . THR A 1 412 ? -12.292 5.244 5.578 1.00 74.98 434 THR A N 1
ATOM 2856 C CA . THR A 1 412 ? -13.651 5.648 5.901 1.00 69.17 434 THR A CA 1
ATOM 2857 C C . THR A 1 412 ? -14.268 6.577 4.864 1.00 67.66 434 THR A C 1
ATOM 2858 O O . THR A 1 412 ? -15.409 7.006 5.053 1.00 59.37 434 THR 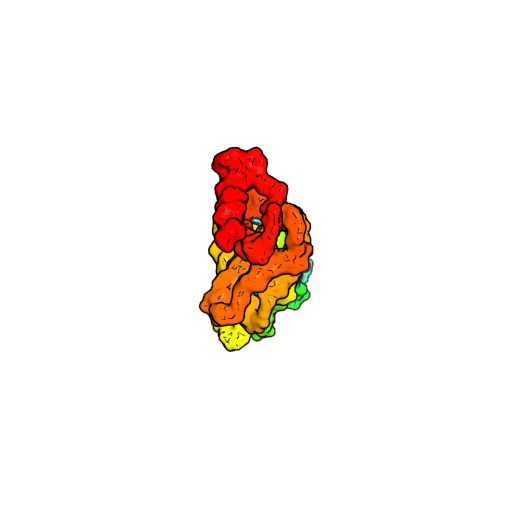A O 1
ATOM 2862 N N . LYS A 1 413 ? -13.552 6.892 3.782 1.00 71.67 435 LYS A N 1
ATOM 2863 C CA . LYS A 1 413 ? -13.939 8.013 2.928 1.00 65.53 435 LYS A CA 1
ATOM 2864 C C . LYS A 1 413 ? -15.316 7.805 2.308 1.00 61.76 435 LYS A C 1
ATOM 2865 O O . LYS A 1 413 ? -16.144 8.724 2.288 1.00 57.43 435 LYS A O 1
ATOM 2871 N N . THR A 1 414 ? -15.578 6.606 1.784 1.00 62.89 436 THR A N 1
ATOM 2872 C CA . THR A 1 414 ? -16.861 6.351 1.133 1.00 55.86 436 THR A CA 1
ATOM 2873 C C . THR A 1 414 ? -18.015 6.526 2.113 1.00 56.04 436 THR A C 1
ATOM 2874 O O . THR A 1 414 ? -18.998 7.225 1.828 1.00 57.22 436 THR A O 1
ATOM 2878 N N . MET A 1 415 ? -17.904 5.895 3.282 1.00 59.90 437 MET A N 1
ATOM 2879 C CA . MET A 1 415 ? -18.955 5.984 4.288 1.00 60.75 437 MET A CA 1
ATOM 2880 C C . MET A 1 415 ? -19.141 7.419 4.765 1.00 61.38 437 MET A C 1
ATOM 2881 O O . MET A 1 415 ? -20.274 7.880 4.961 1.00 64.86 437 MET A O 1
ATOM 2886 N N . ALA A 1 416 ? -18.035 8.139 4.969 1.00 56.03 438 ALA A N 1
ATOM 2887 C CA . ALA A 1 416 ? -18.121 9.515 5.441 1.00 62.09 438 ALA A CA 1
ATOM 2888 C C . ALA A 1 416 ? -18.821 10.400 4.421 1.00 68.54 438 ALA A C 1
ATOM 2889 O O . ALA A 1 416 ? -19.668 11.224 4.784 1.00 66.29 438 ALA A O 1
ATOM 2891 N N . THR A 1 417 ? -18.480 10.248 3.139 1.00 71.37 439 THR A N 1
ATOM 2892 C CA . THR A 1 417 ? -19.156 11.023 2.105 1.00 65.25 439 THR A CA 1
ATOM 2893 C C . THR A 1 417 ? -20.640 10.688 2.059 1.00 69.20 439 THR A C 1
ATOM 2894 O O . THR A 1 417 ? -21.482 11.578 1.892 1.00 73.39 439 THR A O 1
ATOM 2898 N N . ASP A 1 418 ? -20.980 9.406 2.212 1.00 72.18 440 ASP A N 1
ATOM 2899 C CA . ASP A 1 418 ? -22.386 9.011 2.214 1.00 73.00 440 ASP A CA 1
ATOM 2900 C C . ASP A 1 418 ? -23.148 9.685 3.354 1.00 73.55 440 ASP A C 1
ATOM 2901 O O . ASP A 1 418 ? -24.236 10.246 3.155 1.00 83.96 440 ASP A O 1
ATOM 2906 N N . LEU A 1 419 ? -22.585 9.651 4.562 1.00 73.07 441 LEU A N 1
ATOM 2907 C CA . LEU A 1 419 ? -23.275 10.251 5.703 1.00 80.88 441 LEU A CA 1
ATOM 2908 C C . LEU A 1 419 ? -23.337 11.772 5.586 1.00 74.10 441 LEU A C 1
ATOM 2909 O O . LEU A 1 419 ? -24.313 12.397 6.019 1.00 78.64 441 LEU A O 1
ATOM 2914 N N . LEU A 1 420 ? -22.299 12.391 5.020 1.00 70.35 442 LEU A N 1
ATOM 2915 C CA . LEU A 1 420 ? -22.350 13.828 4.771 1.00 67.21 442 LEU A CA 1
ATOM 2916 C C . LEU A 1 420 ? -23.474 14.161 3.801 1.00 77.46 442 LEU A C 1
ATOM 2917 O O . LEU A 1 420 ? -24.188 15.158 3.972 1.00 81.44 442 LEU A O 1
ATOM 2922 N N . ASP A 1 421 ? -23.642 13.329 2.774 1.00 76.98 443 ASP A N 1
ATOM 2923 C CA . ASP A 1 421 ? -24.765 13.484 1.860 1.00 77.88 443 ASP A CA 1
ATOM 2924 C C . ASP A 1 421 ? -26.084 13.399 2.628 1.00 84.23 443 ASP A C 1
ATOM 2925 O O . ASP A 1 421 ? -27.021 14.171 2.373 1.00 92.40 443 ASP A O 1
ATOM 2930 N N . ALA A 1 422 ? -26.155 12.483 3.600 1.00 82.25 444 ALA A N 1
ATOM 2931 C CA . ALA A 1 422 ? -27.358 12.346 4.423 1.00 84.45 444 ALA A CA 1
ATOM 2932 C C . ALA A 1 422 ? -27.639 13.609 5.239 1.00 81.31 444 ALA A C 1
ATOM 2933 O O . ALA A 1 422 ? -28.784 14.072 5.296 1.00 81.05 444 ALA A O 1
ATOM 2935 N N . PHE A 1 423 ? -26.617 14.174 5.898 1.00 86.33 445 PHE A N 1
ATOM 2936 C CA . PHE A 1 423 ? -26.784 15.508 6.482 1.00 96.42 445 PHE A CA 1
ATOM 2937 C C . PHE A 1 423 ? -27.327 16.516 5.484 1.00 99.43 445 PHE A C 1
ATOM 2938 O O . PHE A 1 423 ? -28.309 17.210 5.757 1.00 95.94 445 PHE A O 1
ATOM 2946 N N . THR A 1 424 ? -26.697 16.617 4.314 1.00 98.77 446 THR A N 1
ATOM 2947 C CA . THR A 1 424 ? -27.169 17.594 3.340 1.00 92.91 446 THR A CA 1
ATOM 2948 C C . THR A 1 424 ? -28.663 17.434 3.104 1.00 92.20 446 THR A C 1
ATOM 2949 O O . THR A 1 424 ? -29.405 18.422 3.073 1.00 96.91 446 THR A O 1
ATOM 2953 N N . LEU A 1 425 ? -29.129 16.192 2.976 1.00 79.87 447 LEU A N 1
ATOM 2954 C CA . LEU A 1 425 ? -30.562 15.974 2.796 1.00 73.59 447 LEU A CA 1
ATOM 2955 C C . LEU A 1 425 ? -31.370 16.322 4.048 1.00 89.44 447 LEU A C 1
ATOM 2956 O O . LEU A 1 425 ? -32.504 16.795 3.926 1.00 97.37 447 LEU A O 1
ATOM 2961 N N . ARG A 1 426 ? -30.830 16.107 5.252 1.00 88.36 448 ARG A N 1
ATOM 2962 C CA . ARG A 1 426 ? -31.620 16.453 6.436 1.00 86.41 448 ARG A CA 1
ATOM 2963 C C . ARG A 1 426 ? -31.671 17.954 6.683 1.00 91.15 448 ARG A C 1
ATOM 2964 O O . ARG A 1 426 ? -32.755 18.550 6.679 1.00 101.11 448 ARG A O 1
ATOM 2972 N N . TRP A 1 427 ? -30.521 18.590 6.930 1.00 87.86 449 TRP A N 1
ATOM 2973 C CA . TRP A 1 427 ? -30.633 20.047 6.947 1.00 103.34 449 TRP A CA 1
ATOM 2974 C C . TRP A 1 427 ? -30.900 20.672 5.591 1.00 104.68 449 TRP A C 1
ATOM 2975 O O . TRP A 1 427 ? -30.913 21.908 5.508 1.00 95.79 449 TRP A O 1
ATOM 2986 N N . MET A 1 428 ? -31.168 19.906 4.535 1.00 104.97 450 MET A N 1
ATOM 2987 C CA . MET A 1 428 ? -31.819 20.589 3.423 1.00 103.61 450 MET A CA 1
ATOM 2988 C C . MET A 1 428 ? -33.336 20.739 3.626 1.00 103.70 450 MET A C 1
ATOM 2989 O O . MET A 1 428 ? -33.916 21.671 3.069 1.00 102.48 450 MET A O 1
ATOM 2994 N N . TYR A 1 429 ? -34.017 19.870 4.382 1.00 101.37 451 TYR A N 1
ATOM 2995 C CA . TYR A 1 429 ? -35.364 20.306 4.797 1.00 106.33 451 TYR A CA 1
ATOM 2996 C C . TYR A 1 429 ? -35.375 21.403 5.854 1.00 102.43 451 TYR A C 1
ATOM 2997 O O . TYR A 1 429 ? -36.467 21.820 6.264 1.00 94.22 451 TYR A O 1
ATOM 3006 N N . ASN A 1 430 ? -34.247 21.839 6.362 1.00 103.72 452 ASN A N 1
ATOM 3007 C CA . ASN A 1 430 ? -34.352 22.989 7.226 1.00 98.01 452 ASN A CA 1
ATOM 3008 C C . ASN A 1 430 ? -33.917 24.225 6.446 1.00 86.80 452 ASN A C 1
ATOM 3009 O O . ASN A 1 430 ? -33.664 24.167 5.239 1.00 99.92 452 ASN A O 1
ATOM 3014 N N . ARG A 1 431 ? -33.893 25.366 7.122 1.00 73.69 453 ARG A N 1
ATOM 3015 C CA . ARG A 1 431 ? -33.405 26.603 6.530 1.00 84.87 453 ARG A CA 1
ATOM 3016 C C . ARG A 1 431 ? -32.086 27.036 7.166 1.00 80.60 453 ARG A C 1
ATOM 3017 O O . ARG A 1 431 ? -31.802 28.231 7.285 1.00 76.70 453 ARG A O 1
ATOM 3019 N N . GLU A 1 432 ? -31.275 26.066 7.585 1.00 67.40 454 GLU A N 1
ATOM 3020 C CA . GLU A 1 432 ? -30.065 26.375 8.328 1.00 78.66 454 GLU A CA 1
ATOM 3021 C C . GLU A 1 432 ? -29.093 27.170 7.461 1.00 73.70 454 GLU A C 1
ATOM 3022 O O . GLU A 1 432 ? -29.194 27.203 6.232 1.00 76.39 454 GLU A O 1
ATOM 3028 N N . SER A 1 433 ? -28.147 27.825 8.126 1.00 71.66 455 SER A N 1
ATOM 3029 C CA . SER A 1 433 ? -27.227 28.745 7.467 1.00 84.55 455 SER A CA 1
ATOM 3030 C C . SER A 1 433 ? -27.979 29.986 6.998 1.00 100.03 455 SER A C 1
ATOM 3031 O O . SER A 1 433 ? -29.210 29.996 6.949 1.00 95.91 455 SER A O 1
ATOM 3034 N N . GLN A 1 439 ? -23.940 24.225 6.990 1.00 62.78 461 GLN A N 1
ATOM 3035 C CA . GLN A 1 439 ? -24.346 25.405 7.742 1.00 77.61 461 GLN A CA 1
ATOM 3036 C C . GLN A 1 439 ? -23.194 25.994 8.546 1.00 91.26 461 GLN A C 1
ATOM 3037 O O . GLN A 1 439 ? -23.177 27.191 8.835 1.00 104.77 461 GLN A O 1
ATOM 3043 N N . TRP A 1 440 ? -22.226 25.149 8.899 1.00 89.56 462 TRP A N 1
ATOM 3044 C CA . TRP A 1 440 ? -21.257 25.516 9.924 1.00 97.65 462 TRP A CA 1
ATOM 3045 C C . TRP A 1 440 ? -20.063 26.290 9.371 1.00 104.10 462 TRP A C 1
ATOM 3046 O O . TRP A 1 440 ? -19.609 27.249 10.006 1.00 106.59 462 TRP A O 1
ATOM 3057 N N . LEU A 1 441 ? -19.535 25.905 8.211 1.00 94.48 463 LEU A N 1
ATOM 3058 C CA . LEU A 1 441 ? -18.345 26.568 7.689 1.00 91.18 463 LEU A CA 1
ATOM 3059 C C . LEU A 1 441 ? -17.974 25.947 6.345 1.00 102.99 463 LEU A C 1
ATOM 3060 O O . LEU A 1 441 ? -18.540 24.931 5.932 1.00 106.37 463 LEU A O 1
ATOM 3065 N N . ARG A 1 442 ? -17.036 26.604 5.645 1.00 100.23 464 ARG A N 1
ATOM 3066 C CA . ARG A 1 442 ? -16.567 26.141 4.344 1.00 83.39 464 ARG A CA 1
ATOM 3067 C C . ARG A 1 442 ? -15.115 26.496 4.020 1.00 91.71 464 ARG A C 1
ATOM 3068 O O . ARG A 1 442 ? -14.725 26.382 2.851 1.00 113.76 464 ARG A O 1
ATOM 3070 N N . VAL A 1 443 ? -14.289 26.859 5.006 1.00 85.21 465 VAL A N 1
ATOM 3071 C CA . VAL A 1 443 ? -13.243 27.879 4.868 1.00 90.99 465 VAL A CA 1
ATOM 3072 C C . VAL A 1 443 ? -12.235 27.669 3.741 1.00 93.76 465 VAL A C 1
ATOM 3073 O O . VAL A 1 443 ? -11.211 28.362 3.704 1.00 87.91 465 VAL A O 1
ATOM 3077 N N . GLU A 1 444 ? -12.461 26.707 2.849 1.00 93.65 466 GLU A N 1
ATOM 3078 C CA . GLU A 1 444 ? -11.634 26.652 1.650 1.00 88.47 466 GLU A CA 1
ATOM 3079 C C . GLU A 1 444 ? -12.398 27.149 0.424 1.00 90.85 466 GLU A C 1
ATOM 3080 O O . GLU A 1 444 ? -13.621 27.315 0.441 1.00 90.09 466 GLU A O 1
ATOM 3086 N N . GLY A 1 445 ? -11.640 27.411 -0.645 1.00 88.43 467 GLY A N 1
ATOM 3087 C CA . GLY A 1 445 ? -12.163 28.000 -1.866 1.00 83.03 467 GLY A CA 1
ATOM 3088 C C . GLY A 1 445 ? -12.564 27.012 -2.944 1.00 88.22 467 GLY A C 1
ATOM 3089 O O . GLY A 1 445 ? -13.587 27.197 -3.612 1.00 82.64 467 GLY A O 1
ATOM 3090 N N . THR A 1 446 ? -11.755 25.969 -3.144 1.00 87.07 468 THR A N 1
ATOM 3091 C CA . THR A 1 446 ? -12.057 24.914 -4.107 1.00 84.11 468 THR A CA 1
ATOM 3092 C C . THR A 1 446 ? -12.103 23.539 -3.449 1.00 90.20 468 THR A C 1
ATOM 3093 O O . THR A 1 446 ? -11.949 22.522 -4.133 1.00 94.43 468 THR A O 1
ATOM 3097 N N . SER A 1 447 ? -12.313 23.484 -2.138 1.00 92.85 469 SER A N 1
ATOM 3098 C CA . SER A 1 447 ? -12.341 22.217 -1.426 1.00 91.21 469 SER A CA 1
ATOM 3099 C C . SER A 1 447 ? -13.706 21.547 -1.568 1.00 89.07 469 SER A C 1
ATOM 3100 O O . SER A 1 447 ? -14.715 22.188 -1.876 1.00 87.63 469 SER A O 1
ATOM 3103 N N . LYS A 1 448 ? -13.723 20.231 -1.339 1.00 78.92 470 LYS A N 1
ATOM 3104 C CA . LYS A 1 448 ? -14.980 19.489 -1.385 1.00 71.41 470 LYS A CA 1
ATOM 3105 C C . LYS A 1 448 ? -16.012 20.109 -0.453 1.00 79.35 470 LYS A C 1
ATOM 3106 O O . LYS A 1 448 ? -17.208 20.158 -0.774 1.00 79.84 470 LYS A O 1
ATOM 3108 N N . ASP A 1 449 ? -15.563 20.595 0.707 1.00 86.95 471 ASP A N 1
ATOM 3109 C CA . ASP A 1 449 ? -16.449 21.364 1.572 1.00 94.64 471 ASP A CA 1
ATOM 3110 C C . ASP A 1 449 ? -16.998 22.575 0.834 1.00 93.37 471 ASP A C 1
ATOM 3111 O O . ASP A 1 449 ? -18.185 22.904 0.955 1.00 92.01 471 ASP A O 1
ATOM 3116 N N . ASN A 1 450 ? -16.144 23.253 0.065 1.00 94.45 472 ASN A N 1
ATOM 3117 C CA . ASN A 1 450 ? -16.597 24.404 -0.706 1.00 94.41 472 ASN A CA 1
ATOM 3118 C C . ASN A 1 450 ? -17.754 24.025 -1.621 1.00 91.70 472 ASN A C 1
ATOM 3119 O O . ASN A 1 450 ? -18.784 24.704 -1.645 1.00 93.94 472 ASN A O 1
ATOM 3121 N N . ALA A 1 451 ? -17.609 22.932 -2.373 1.00 82.12 473 ALA A N 1
ATOM 3122 C CA . ALA A 1 451 ? -18.648 22.539 -3.323 1.00 85.36 473 ALA A CA 1
ATOM 3123 C C . ALA A 1 451 ? -19.930 22.124 -2.608 1.00 87.46 473 ALA A C 1
ATOM 3124 O O . ALA A 1 451 ? -21.037 22.515 -3.012 1.00 88.30 473 ALA A O 1
ATOM 3126 N N . ILE A 1 452 ? -19.804 21.320 -1.549 1.00 95.36 474 ILE A N 1
ATOM 3127 C CA . ILE A 1 452 ? -20.993 20.864 -0.832 1.00 91.95 474 ILE A CA 1
ATOM 3128 C C . ILE A 1 452 ? -21.761 22.058 -0.278 1.00 87.32 474 ILE A C 1
ATOM 3129 O O . ILE A 1 452 ? -22.984 22.170 -0.447 1.00 83.79 474 ILE A O 1
ATOM 3134 N N . ARG A 1 453 ? -21.046 22.984 0.370 1.00 90.47 475 ARG A N 1
ATOM 3135 C CA . ARG A 1 453 ? -21.692 24.172 0.919 1.00 94.81 475 ARG A CA 1
ATOM 3136 C C . ARG A 1 453 ? -22.295 25.035 -0.182 1.00 97.26 475 ARG A C 1
ATOM 3137 O O . ARG A 1 453 ? -23.404 25.560 -0.029 1.00 93.96 475 ARG A O 1
ATOM 3139 N N . LYS A 1 454 ? -21.576 25.205 -1.297 1.00 91.22 476 LYS A N 1
ATOM 3140 C CA . LYS A 1 454 ? -22.080 26.028 -2.390 1.00 78.87 476 LYS A CA 1
ATOM 3141 C C . LYS A 1 454 ? -23.417 25.505 -2.895 1.00 84.97 476 LYS A C 1
ATOM 3142 O O . LYS A 1 454 ? -24.375 26.272 -3.070 1.00 94.23 476 LYS A O 1
ATOM 3148 N N . MET A 1 455 ? -23.503 24.197 -3.150 1.00 82.19 477 MET A N 1
ATOM 3149 C CA . MET A 1 455 ? -24.754 23.710 -3.719 1.00 87.75 477 MET A CA 1
ATOM 3150 C C . MET A 1 455 ? -25.857 23.581 -2.677 1.00 88.87 477 MET A C 1
ATOM 3151 O O . MET A 1 455 ? -27.032 23.724 -3.024 1.00 87.90 477 MET A O 1
ATOM 3156 N N . TYR A 1 456 ? -25.526 23.368 -1.401 1.00 89.60 478 TYR A N 1
ATOM 3157 C CA . TYR A 1 456 ? -26.561 23.493 -0.376 1.00 90.88 478 TYR A CA 1
ATOM 3158 C C . TYR A 1 456 ? -27.139 24.905 -0.374 1.00 92.84 478 TYR A C 1
ATOM 3159 O O . TYR A 1 456 ? -28.365 25.097 -0.384 1.00 93.45 478 TYR A O 1
ATOM 3161 N N . GLU A 1 457 ? -26.256 25.908 -0.392 1.00 93.06 479 GLU A N 1
ATOM 3162 C CA . GLU A 1 457 ? -26.667 27.301 -0.520 1.00 95.60 479 GLU A CA 1
ATOM 3163 C C . GLU A 1 457 ? -27.639 27.486 -1.677 1.00 91.23 479 GLU A C 1
ATOM 3164 O O . GLU A 1 457 ? -28.798 27.867 -1.480 1.00 87.25 479 GLU A O 1
ATOM 3170 N N . ASN A 1 458 ? -27.186 27.197 -2.896 1.00 90.41 480 ASN A N 1
ATOM 3171 C CA . ASN A 1 458 ? -27.991 27.484 -4.080 1.00 91.87 480 ASN A CA 1
ATOM 3172 C C . ASN A 1 458 ? -29.149 26.512 -4.282 1.00 93.19 480 ASN A C 1
ATOM 3173 O O . ASN A 1 458 ? -29.945 26.714 -5.205 1.00 98.97 480 ASN A O 1
ATOM 3178 N N . TYR A 1 459 ? -29.266 25.470 -3.462 1.00 92.74 481 TYR A N 1
ATOM 3179 C CA . TYR A 1 459 ? -30.473 24.657 -3.465 1.00 87.65 481 TYR A CA 1
ATOM 3180 C C . TYR A 1 459 ? -31.516 25.172 -2.486 1.00 88.56 481 TYR A C 1
ATOM 3181 O O . TYR A 1 459 ? -32.716 24.994 -2.724 1.00 80.97 481 TYR A O 1
ATOM 3183 N N . ASP A 1 460 ? -31.090 25.816 -1.394 1.00 96.38 482 ASP A N 1
ATOM 3184 C CA . ASP A 1 460 ? -32.065 26.361 -0.451 1.00 101.24 482 ASP A CA 1
ATOM 3185 C C . ASP A 1 460 ? -32.962 27.410 -1.100 1.00 102.20 482 ASP A C 1
ATOM 3186 O O . ASP A 1 460 ? -34.114 27.582 -0.684 1.00 106.07 482 ASP A O 1
ATOM 3191 N N . GLN A 1 461 ? -32.462 28.118 -2.117 1.00 99.28 483 GLN A N 1
ATOM 3192 C CA . GLN A 1 461 ? -33.234 29.214 -2.702 1.00 94.24 483 GLN A CA 1
ATOM 3193 C C . GLN A 1 461 ? -34.472 28.707 -3.434 1.00 88.58 483 GLN A C 1
ATOM 3194 O O . GLN A 1 461 ? -35.526 29.352 -3.395 1.00 89.36 483 GLN A O 1
ATOM 3200 N N . LEU A 1 462 ? -34.366 27.568 -4.111 1.00 87.33 484 LEU A N 1
ATOM 3201 C CA . LEU A 1 462 ? -35.498 27.023 -4.854 1.00 89.19 484 LEU A CA 1
ATOM 3202 C C . LEU A 1 462 ? -36.420 26.215 -3.944 1.00 90.44 484 LEU A C 1
ATOM 3203 O O . LEU A 1 462 ? -37.380 26.748 -3.385 1.00 85.01 484 LEU A O 1
#

Foldseek 3Di:
DDDLDPVVLVCCLVVPDDLVSLCVVLVVQVPLVPNLPDCSVVSSVVSQVVRCVVDVVDHDDPLVSVCVRQFPQSLLLSLLVQCVPVVSVVVSVVSLVVVLVVCVVVVNDLLNVCVSNVLVVCPLNSLVRSSNVSSVVSQVVVCVPVVVDHDAPLVNVVVDDPLSLVVSLVVQCVPVSCNVVSVRNVVVVLVVCLVVLNALLNLCVSPVLLPDLVLSLVDPSNVVSQVSLVVNCVVVVVDHDPPLNNLVVRDQPQSSLVSLLVQCVDVVCVVVSVVNLVVVLVVDVVVDDDLLVVCVSNVQLPDDCRVVPPSCVVSSVVSLVVVCVPCVPDDDCVVLCSVVVNDDDVSVLVVLVVQCPVPVCNVVSVVSVVVVLVVCLVPLCPDDDQPDDPDPSNVSVVVSVVSNVD

Secondary structure (DSSP, 8-state):
-----HHHHHHHHHTT--HHHHHHHTT-TT-TTTTTTSHHHHHHHHHHHHHHHH-TT----HHHHHHHHHHHHHHHHHHHHHTTSTTTHHHHHHHHHHHHHHHHHTT--HHHHHHHTTGGG-GGGGGGSTHHHHHHHHHHHHHHS-TTS---SGGG-TTS-HHHHHHHHHHHHHSSTTSHHHHHHHHHHHHHHHHTT--HHHHHHHTTTTT--TTGGG-HHHHHHHHHHHHHHHHTTTS---HHHHHHHHS-HHHHHHHHHHHTTSHHHHHHHHHHHHHHHHHHHHH---HHHHHHHTT----SSTTTS-TTHHHHHHHHHHHHHH--SS-STHHHHHHHTT--SHHHHHHHHHHHT-HHHHHHHHHHHHHHHHHTTSS---------SSSHHHHHHHHHHHHH--

Nearest PDB structures (foldseek):
  7xvi-assembly1_A  TM=1.002E+00  e=3.916E-49  Phytophthora infestans
  7xvk-assembly1_B  TM=6.751E-01  e=1.553E-19  Phytophthora sojae
  5zc3-assembly1_B  TM=7.267E-01  e=5.893E-17  Phytophthora capsici
  5zc3-assembly1_A  TM=6.739E-01  e=8.605E-15  Phytophthora capsici
  7w5b-assembly1_I  TM=1.822E-01  e=6.653E-01  Homo sapiens

B-factor: mean 47.51, std 24.43, range [11.74, 113.76]

Organism: Phytophthora infestans (NCBI:txid4787)

InterPro domains:
  IPR031825 RXLR phytopathogen effector protein [PF16810] (8-111)
  IPR044899 Secreted effector protein SptP, N-terminal domain superfamily [G3DSA:4.10.1330.10] (112-179)
  IPR054463 RxLR effector PexRD54, WY domain [PF22748] (171-212)
  IPR054463 RxLR effector PexRD54, WY domain [PF22748] (264-301)